Protein 8FJR (pdb70)

Secondary structure (DSSP, 8-state):
--TT----S-SSS-SSSSSPPPSEEEEEEEEE-TT--HHHHHHHHHHHHHHHHHHTTT-PPTT-S-GGGSS--TT-EEEEEE-HHHHHHHT-GGGS-TT-SPPPP-TT----GGGS--SEEEEEEES-HHHHHHHHHHHHHHHTTTEEEEEEEEEE-PPTTTS-TT--EE-TTS-EE-SS---TTSHHHHHHHS--SSSGGGTT-EEEEEEEEEE-HHHHHTS-HHHHHHHHTB-TTT--BTT-SSTTSPP-TT-B-TTS-BSS-TT-HHHHH--S-GGG--EE--EEEEEEE-TT--EEEEEEEEEEES-HHHHTHHHHHHHHHTT-GGGGTEEEEEEEEEEE-----TT--TTHHHH-/-TTT----S-SSS-SSSSSPP-SEEEEEEEEE-TT--HHHHHHHHHHHHHHHHHHTTT-PPTT-S-GGGSS--TT-EEEEEE-HHHHHHTT-GGGS-TT-SPPPP-TT----GGGS--SEEEEEEES-HHHHHHHHHHHHHHHTTTEEEEEEEEEE-PPTTSS-TT--EE-TTS-EE-SS-PPTTSHHHHHHHS--SSSGGGTT-EEEEEEEEEE-HHHHHTS-HHHHHHHHTB-TTT--BTTSSSTTSPP-TT-B-TTSSBSS-TT-HHHHH--S-GGG--EE--EEEEEEE-TT--EEEEEEEEEEES-HHHHTHHHHHHHHHTT-GGGGSEEEEEEEEEEE-----TT--TTHHHH-

Sequence (720 aa):
TTGTATEPFHGPHQAGIATPPQAHAVFLGLDLRKGTGRKELGRLMRLLTDDARRLTQGRPALADPEPDLAPLPSRLTFTFGFGPGLFKAAGLEKQRPEGLRPLPPFKVDRLEDRWSGGDLLVQICCDDPITLAHALRMTVKDARAFTRVRWVQRGFRRSPGVQSSGATQRNLMGQLDGTVNPVPGTADFDQAVWVQDGPEWLRGGTTLVLRRIRMELEKWDEADPAGKEFAVGRRLTSGAPLTGRHEHDHPDFDAVDSAGFPVIAENAHIRLAHVDSPRLRMLRRPYNYDEGLTADGRSDAGLLFAAYQADIDRQFIPVQRRLDEGGDLLNLWTTPIGSAVFAIPPGCDENGWIGQGLLGTTGTATEPFHGPHQAGIATPPQAHAVFLGLDLRKGTGRKELGRLMRLLTDDARRLTQGRPALADPEPDLAPLPSRLTFTFGFGPGLFKAAGLEKQRPEGLRPLPPFKVDRLEDRWSGGDLLVQICCDDPITLAHALRMTVKDARAFTRVRWVQRGFRRSPGVQSSGATQRNLMGQLDGTVNPVPGTADFDQAVWVQDGPEWLRGGTTLVLRRIRMELEKWDEADPAGKEFAVGRRLTSGAPLTGRHEHDHPDFDAVDSAGFPVIAENAHIRLAHVDSPRLRMLRRPYNYDEGLTADGRSDAGLLFAAYQADIDRQFIPVQRRLDEGGDLLNLWTTPIGSAVFAIPPGCDENGWIGQGLLG

Nearest PDB structures (foldseek):
  8fjr-assembly1_B  TM=1.003E+00  e=1.312E-83  Thermomonospora curvata
  8fjq-assembly1_A  TM=1.001E+00  e=1.982E-80  Thermomonospora curvata
  7rmu-assembly1_A  TM=9.975E-01  e=7.468E-81  Thermomonospora curvata
  6qzo-assembly3_F  TM=9.724E-01  e=2.226E-53  Cellulomonas bogoriensis 69B4 = DSM 16987
  5mjh-assembly1_A  TM=9.599E-01  e=6.588E-46  Streptomyces lividans 1326

Organism: Thermomonospora curvata (strain ATCC 19995 / DSM 43183 / JCM 3096 / KCTC 9072 / NBRC 15933 / NCIMB 10081 / Henssen B9) (NCBI:txid471852)

Structure (mmCIF, N/CA/C/O backbone):
data_8FJR
#
_entry.id   8FJR
#
_cell.length_a   77.345
_cell.length_b   92.020
_cell.length_c   97.466
_cell.angle_alpha   90.00
_cell.angle_beta   90.00
_cell.angle_gamma   90.00
#
_symmetry.space_group_name_H-M   'P 21 21 21'
#
loop_
_entity.id
_entity.type
_entity.pdbx_description
1 polymer 'Dyp-type peroxidase'
2 non-polymer 'PROTOPORPHYRIN IX CONTAINING FE'
3 water water
#
loop_
_atom_site.group_PDB
_atom_site.id
_atom_site.type_symbol
_atom_site.label_atom_id
_atom_site.label_alt_id
_atom_site.label_comp_id
_atom_site.label_asym_id
_atom_site.label_entity_id
_atom_site.label_seq_id
_atom_site.pdbx_PDB_ins_code
_atom_site.Cartn_x
_atom_site.Cartn_y
_atom_site.Cartn_z
_atom_site.occupancy
_atom_site.B_iso_or_equiv
_atom_site.auth_seq_id
_atom_site.auth_comp_id
_atom_site.auth_asym_id
_atom_site.auth_atom_id
_atom_site.pdbx_PDB_model_num
ATOM 1 N N . THR A 1 38 ? -49.571 -23.708 -3.419 1.00 42.77 44 THR A N 1
ATOM 2 C CA . THR A 1 38 ? -49.517 -23.068 -2.110 1.00 41.51 44 THR A CA 1
ATOM 3 C C . THR A 1 38 ? -48.129 -23.164 -1.461 1.00 39.25 44 THR A C 1
ATOM 4 O O . THR A 1 38 ? -47.329 -24.027 -1.814 1.00 39.70 44 THR A O 1
ATOM 8 N N . THR A 1 39 ? -47.852 -22.279 -0.492 1.00 35.90 45 THR A N 1
ATOM 9 C CA . THR A 1 39 ? -46.519 -22.152 0.079 1.00 33.62 45 THR A CA 1
ATOM 10 C C . THR A 1 39 ? -46.422 -22.495 1.556 1.00 31.70 45 THR A C 1
ATOM 11 O O . THR A 1 39 ? -45.305 -22.543 2.083 1.00 33.44 45 THR A O 1
ATOM 15 N N . GLY A 1 40 ? -47.540 -22.715 2.242 1.00 26.61 46 GLY A N 1
ATOM 16 C CA . GLY A 1 40 ? -47.476 -22.946 3.675 1.00 24.70 46 GLY A CA 1
ATOM 17 C C . GLY A 1 40 ? -46.625 -24.144 4.049 1.00 22.68 46 GLY A C 1
ATOM 18 O O . GLY A 1 40 ? -46.104 -24.214 5.164 1.00 21.39 46 GLY A O 1
ATOM 19 N N . THR A 1 41 ? -46.464 -25.101 3.133 1.00 23.95 47 THR A N 1
ATOM 20 C CA . THR A 1 41 ? -45.706 -26.302 3.461 1.00 24.58 47 THR A CA 1
ATOM 21 C C . THR A 1 41 ? -44.200 -26.096 3.403 1.00 24.08 47 THR A C 1
ATOM 22 O O . THR A 1 41 ? -43.461 -26.964 3.882 1.00 25.66 47 THR A O 1
ATOM 26 N N . ALA A 1 42 ? -43.731 -24.984 2.835 1.00 22.82 48 ALA A N 1
ATOM 27 C CA . ALA A 1 42 ? -42.300 -24.748 2.708 1.00 21.69 48 ALA A CA 1
ATOM 28 C C . ALA A 1 42 ? -41.661 -24.633 4.084 1.00 21.27 48 ALA A C 1
ATOM 29 O O . ALA A 1 42 ? -42.245 -24.067 5.017 1.00 21.42 48 ALA A O 1
ATOM 31 N N . THR A 1 43 ? -40.453 -25.179 4.210 1.00 22.26 49 THR A N 1
ATOM 32 C CA . THR A 1 43 ? -39.675 -25.064 5.437 1.00 21.17 49 THR A CA 1
ATOM 33 C C . THR A 1 43 ? -38.245 -24.630 5.131 1.00 20.86 49 THR A C 1
ATOM 34 O O . THR A 1 43 ? -37.753 -24.746 4.005 1.00 22.27 49 THR A O 1
ATOM 38 N N . GLU A 1 44 ? -37.569 -24.141 6.175 1.00 20.67 50 GLU A N 1
ATOM 39 C CA . GLU A 1 44 ? -36.151 -23.881 6.213 1.00 21.79 50 GLU A CA 1
ATOM 40 C C . GLU A 1 44 ? -35.503 -24.849 7.196 1.00 22.88 50 GLU A C 1
ATOM 41 O O . GLU A 1 44 ? -36.086 -25.144 8.244 1.00 23.61 50 GLU A O 1
ATOM 47 N N . PRO A 1 45 ? -34.335 -25.393 6.872 1.00 23.83 51 PRO A N 1
ATOM 48 C CA . PRO A 1 45 ? -33.695 -26.361 7.777 1.00 24.37 51 PRO A CA 1
ATOM 49 C C . PRO A 1 45 ? -33.370 -25.706 9.111 1.00 24.42 51 PRO A C 1
ATOM 50 O O . PRO A 1 45 ? -32.877 -24.575 9.159 1.00 26.25 51 PRO A O 1
ATOM 54 N N . PHE A 1 46 ? -33.679 -26.414 10.198 1.00 25.19 52 PHE A N 1
ATOM 55 C CA . PHE A 1 46 ? -33.303 -25.928 11.522 1.00 24.57 52 PHE A CA 1
ATOM 56 C C . PHE A 1 46 ? -31.857 -26.279 11.857 1.00 25.66 52 PHE A C 1
ATOM 57 O O . PHE A 1 46 ? -31.117 -25.443 12.394 1.00 25.24 52 PHE A O 1
ATOM 65 N N . HIS A 1 47 ? -31.445 -27.503 11.553 1.00 27.37 53 HIS A N 1
ATOM 66 C CA . HIS A 1 47 ? -30.096 -27.957 11.850 1.00 29.23 53 HIS A CA 1
ATOM 67 C C . HIS A 1 47 ? -29.122 -27.497 10.776 1.00 30.01 53 HIS A C 1
ATOM 68 O O . HIS A 1 47 ? -29.463 -27.392 9.593 1.00 32.83 53 HIS A O 1
ATOM 75 N N . GLY A 1 48 ? -27.887 -27.253 11.198 1.00 31.23 54 GLY A N 1
ATOM 76 C CA . GLY A 1 48 ? -26.816 -26.957 10.280 1.00 31.18 54 GLY A CA 1
ATOM 77 C C . GLY A 1 48 ? -25.636 -26.367 11.015 1.00 31.02 54 GLY A C 1
ATOM 78 O O . GLY A 1 48 ? -25.659 -26.214 12.239 1.00 31.16 54 GLY A O 1
ATOM 79 N N . PRO A 1 49 ? -24.573 -26.027 10.287 1.00 31.44 55 PRO A N 1
ATOM 80 C CA . PRO A 1 49 ? -23.447 -25.348 10.943 1.00 30.77 55 PRO A CA 1
ATOM 81 C C . PRO A 1 49 ? -23.827 -23.986 11.480 1.00 29.67 55 PRO A C 1
ATOM 82 O O . PRO A 1 49 ? -23.232 -23.524 12.461 1.00 31.52 55 PRO A O 1
ATOM 86 N N . HIS A 1 50 ? -24.814 -23.340 10.873 1.00 27.87 56 HIS A N 1
ATOM 87 C CA . HIS A 1 50 ? -25.265 -22.020 11.274 1.00 27.25 56 HIS A CA 1
ATOM 88 C C . HIS A 1 50 ? -26.732 -22.081 11.659 1.00 25.49 56 HIS A C 1
ATOM 89 O O . HIS A 1 50 ? -27.486 -22.933 11.173 1.00 26.60 56 HIS A O 1
ATOM 96 N N . GLN A 1 51 ? -27.138 -21.159 12.525 1.00 24.09 57 GLN A N 1
ATOM 97 C CA . GLN A 1 51 ? -28.557 -21.013 12.776 1.00 23.13 57 GLN A CA 1
ATOM 98 C C . GLN A 1 51 ? -29.225 -20.422 11.543 1.00 22.80 57 GLN A C 1
ATOM 99 O O . GLN A 1 51 ? -28.629 -19.632 10.804 1.00 23.77 57 GLN A O 1
ATOM 105 N N . ALA A 1 52 ? -30.465 -20.831 11.311 1.00 21.22 58 ALA A N 1
ATOM 106 C CA . ALA A 1 52 ? -31.264 -20.202 10.277 1.00 21.34 58 ALA A CA 1
ATOM 107 C C . ALA A 1 52 ? -31.654 -18.786 10.702 1.00 21.20 58 ALA A C 1
ATOM 108 O O . ALA A 1 52 ? -31.436 -18.366 11.839 1.00 22.58 58 ALA A O 1
ATOM 110 N N . GLY A 1 53 ? -32.237 -18.046 9.765 1.00 20.97 59 GLY A N 1
ATOM 111 C CA . GLY A 1 53 ? -32.726 -16.702 10.043 1.00 20.61 59 GLY A CA 1
ATOM 112 C C . GLY A 1 53 ? -31.720 -15.595 9.829 1.00 20.81 59 GLY A C 1
ATOM 113 O O . GLY A 1 53 ? -32.008 -14.436 10.172 1.00 21.68 59 GLY A O 1
ATOM 114 N N . ILE A 1 54 ? -30.550 -15.906 9.267 1.00 21.79 60 ILE A N 1
ATOM 115 C CA . ILE A 1 54 ? -29.493 -14.924 9.054 1.00 21.83 60 ILE A CA 1
ATOM 116 C C . ILE A 1 54 ? -29.211 -14.868 7.561 1.00 22.35 60 ILE A C 1
ATOM 117 O O . ILE A 1 54 ? -29.548 -13.882 6.891 1.00 23.99 60 ILE A O 1
ATOM 122 N N . ALA A 1 55 ? -28.614 -15.937 7.027 1.00 22.16 61 ALA A N 1
ATOM 123 C CA . ALA A 1 55 ? -28.480 -16.075 5.580 1.00 23.45 61 ALA A CA 1
ATOM 124 C C . ALA A 1 55 ? -29.810 -16.385 4.895 1.00 23.27 61 ALA A C 1
ATOM 125 O O . ALA A 1 55 ? -29.925 -16.185 3.680 1.00 25.43 61 ALA A O 1
ATOM 127 N N . THR A 1 56 ? -30.800 -16.880 5.634 1.00 21.69 62 THR A N 1
ATOM 128 C CA . THR A 1 56 ? -32.111 -17.147 5.063 1.00 21.32 62 THR A CA 1
ATOM 129 C C . THR A 1 56 ? -32.664 -15.869 4.440 1.00 22.72 62 THR A C 1
ATOM 130 O O . THR A 1 56 ? -32.697 -14.825 5.111 1.00 22.37 62 THR A O 1
ATOM 134 N N . PRO A 1 57 ? -33.101 -15.893 3.181 1.00 25.66 63 PRO A N 1
ATOM 135 C CA . PRO A 1 57 ? -33.763 -14.709 2.607 1.00 26.35 63 PRO A CA 1
ATOM 136 C C . PRO A 1 57 ? -34.888 -14.257 3.519 1.00 25.60 63 PRO A C 1
ATOM 137 O O . PRO A 1 57 ? -35.686 -15.087 3.978 1.00 25.04 63 PRO A O 1
ATOM 141 N N . PRO A 1 58 ? -34.957 -12.971 3.853 1.00 24.68 64 PRO A N 1
ATOM 142 C CA . PRO A 1 58 ? -35.870 -12.554 4.922 1.00 23.65 64 PRO A CA 1
ATOM 143 C C . PRO A 1 58 ? -37.320 -12.859 4.585 1.00 21.21 64 PRO A C 1
ATOM 144 O O . PRO A 1 58 ? -37.813 -12.534 3.505 1.00 22.39 64 PRO A O 1
ATOM 148 N N . GLN A 1 59 ? -38.006 -13.469 5.541 1.00 19.52 65 GLN A N 1
ATOM 149 C CA . GLN A 1 59 ? -39.419 -13.782 5.411 1.00 19.28 65 GLN A CA 1
ATOM 150 C C . GLN A 1 59 ? -40.279 -12.525 5.627 1.00 18.79 65 GLN A C 1
ATOM 151 O O . GLN A 1 59 ? -39.797 -11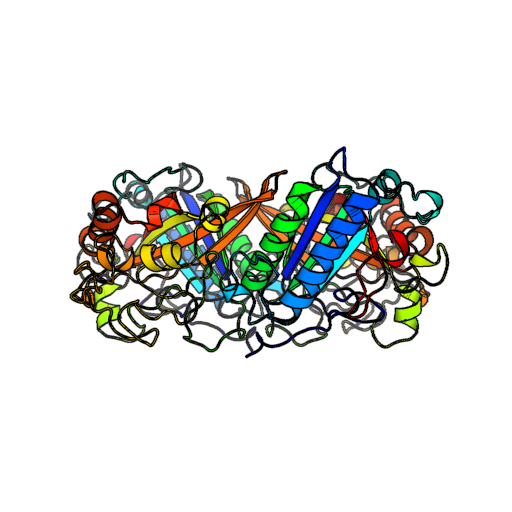.453 6.016 1.00 20.58 65 GLN A O 1
ATOM 157 N N . ALA A 1 60 ? -41.584 -12.681 5.395 1.00 16.73 66 ALA A N 1
ATOM 158 C CA . ALA A 1 60 ? -42.506 -11.546 5.433 1.00 17.07 66 ALA A CA 1
ATOM 159 C C . ALA A 1 60 ? -42.729 -10.973 6.834 1.00 16.45 66 ALA A C 1
ATOM 160 O O . ALA A 1 60 ? -43.101 -9.798 6.956 1.00 18.15 66 ALA A O 1
ATOM 162 N N . HIS A 1 61 ? -42.514 -11.751 7.895 1.00 17.05 67 HIS A N 1
ATOM 163 C CA . HIS A 1 61 ? -42.825 -11.309 9.249 1.00 17.15 67 HIS A CA 1
ATOM 164 C C . HIS A 1 61 ? -41.720 -11.692 10.214 1.00 17.41 67 HIS A C 1
ATOM 165 O O . HIS A 1 61 ? -41.061 -12.720 10.050 1.00 18.02 67 HIS A O 1
ATOM 172 N N . ALA A 1 62 ? -41.534 -10.861 11.239 1.00 17.49 68 ALA A N 1
ATOM 173 C CA . ALA A 1 62 ? -40.542 -11.127 12.264 1.00 18.00 68 ALA A CA 1
ATOM 174 C C . ALA A 1 62 ? -41.064 -10.673 13.618 1.00 17.38 68 ALA A C 1
ATOM 175 O O . ALA A 1 62 ? -41.818 -9.703 13.723 1.00 18.94 68 ALA A O 1
ATOM 177 N N . VAL A 1 63 ? -40.660 -11.390 14.659 1.00 18.14 69 VAL A N 1
ATOM 178 C CA . VAL A 1 63 ? -40.750 -10.915 16.033 1.00 19.69 69 VAL A CA 1
ATOM 179 C C . VAL A 1 63 ? -39.383 -11.084 16.669 1.00 19.16 69 VAL A C 1
ATOM 180 O O . VAL A 1 63 ? -38.799 -12.174 16.626 1.00 20.17 69 VAL A O 1
ATOM 184 N N . PHE A 1 64 ? -38.870 -10.002 17.241 1.00 18.06 70 PHE A N 1
ATOM 185 C CA . PHE A 1 64 ? -37.651 -10.029 18.041 1.00 17.42 70 PHE A CA 1
ATOM 186 C C . PHE A 1 64 ? -38.097 -9.989 19.496 1.00 18.38 70 PHE A C 1
ATOM 187 O O . PHE A 1 64 ? -38.634 -8.978 19.963 1.00 19.34 70 PHE A O 1
ATOM 195 N N . LEU A 1 65 ? -37.933 -11.107 20.192 1.00 18.74 71 LEU A N 1
ATOM 196 C CA . LEU A 1 65 ? -38.335 -11.237 21.587 1.00 18.65 71 LEU A CA 1
ATOM 197 C C . LEU A 1 65 ? -37.101 -11.052 22.456 1.00 19.41 71 LEU A C 1
ATOM 198 O O . LEU A 1 65 ? -36.154 -11.841 22.371 1.00 20.31 71 LEU A O 1
ATOM 203 N N . GLY A 1 66 ? -37.103 -9.993 23.268 1.00 20.91 72 GLY A N 1
ATOM 204 C CA . GLY A 1 66 ? -35.997 -9.677 24.153 1.00 19.89 72 GLY A CA 1
ATOM 205 C C . GLY A 1 66 ? -36.303 -10.046 25.587 1.00 21.16 72 GLY A C 1
ATOM 206 O O . GLY A 1 66 ? -37.271 -9.545 26.160 1.00 22.33 72 GLY A O 1
ATOM 207 N N . LEU A 1 67 ? -35.505 -10.933 26.172 1.00 21.82 73 LEU A N 1
ATOM 208 C CA . LEU A 1 67 ? -35.809 -11.511 27.473 1.00 21.42 73 LEU A CA 1
ATOM 209 C C . LEU A 1 67 ? -34.720 -11.170 28.478 1.00 22.28 73 LEU A C 1
ATOM 210 O O . LEU A 1 67 ? -33.532 -11.182 28.143 1.00 25.40 73 LEU A O 1
ATOM 215 N N . ASP A 1 68 ? -35.133 -10.872 29.712 1.00 22.97 74 ASP A N 1
ATOM 216 C CA . ASP A 1 68 ? -34.224 -10.704 30.842 1.00 25.67 74 ASP A CA 1
ATOM 217 C C . ASP A 1 68 ? -34.302 -11.924 31.754 1.00 26.47 74 ASP A C 1
ATOM 218 O O . ASP A 1 68 ? -35.385 -12.458 32.009 1.00 26.77 74 ASP A O 1
ATOM 223 N N . LEU A 1 69 ? -33.153 -12.367 32.247 1.00 27.00 75 LEU A N 1
ATOM 224 C CA . LEU A 1 69 ? -33.117 -13.551 33.094 1.00 26.53 75 LEU A CA 1
ATOM 225 C C . LEU A 1 69 ? -33.620 -13.207 34.487 1.00 27.26 75 LEU A C 1
ATOM 226 O O . LEU A 1 69 ? -33.304 -12.144 35.032 1.00 29.30 75 LEU A O 1
ATOM 231 N N . ARG A 1 70 ? -34.407 -14.115 35.065 1.00 27.64 76 ARG A N 1
ATOM 232 C CA . ARG A 1 70 ? -34.832 -13.960 36.448 1.00 29.06 76 ARG A CA 1
ATOM 233 C C . ARG A 1 70 ? -33.656 -14.200 37.391 1.00 32.06 76 ARG A C 1
ATOM 234 O O . ARG A 1 70 ? -32.632 -14.777 37.014 1.00 32.14 76 ARG A O 1
ATOM 242 N N . LYS A 1 71 ? -33.826 -13.754 38.641 1.00 34.83 77 LYS A N 1
ATOM 243 C CA . LYS A 1 71 ? -32.726 -13.747 39.607 1.00 40.27 77 LYS A CA 1
ATOM 244 C C . LYS A 1 71 ? -32.077 -15.118 39.771 1.00 42.61 77 LYS A C 1
ATOM 245 O O . LYS A 1 71 ? -30.849 -15.221 39.857 1.00 46.38 77 LYS A O 1
ATOM 251 N N . GLY A 1 72 ? -32.868 -16.178 39.811 1.00 39.72 78 GLY A N 1
ATOM 252 C CA . GLY A 1 72 ? -32.293 -17.487 40.048 1.00 39.45 78 GLY A CA 1
ATOM 253 C C . GLY A 1 72 ? -31.796 -18.233 38.826 1.00 38.17 78 GLY A C 1
ATOM 254 O O . GLY A 1 72 ? -31.462 -19.417 38.937 1.00 38.70 78 GLY A O 1
ATOM 255 N N . THR A 1 73 ? -31.722 -17.587 37.665 1.00 36.00 79 THR A N 1
ATOM 256 C CA . THR A 1 73 ? -31.395 -18.274 36.418 1.00 32.81 79 THR A CA 1
ATOM 257 C C . THR A 1 73 ? -29.896 -18.186 36.161 1.00 32.16 79 THR A C 1
ATOM 258 O O . THR A 1 73 ? -29.393 -17.168 35.675 1.00 34.57 79 THR A O 1
ATOM 262 N N . GLY A 1 74 ? -29.180 -19.267 36.476 1.00 30.78 80 GLY A N 1
ATOM 263 C CA . GLY A 1 74 ? -27.770 -19.383 36.218 1.00 29.48 80 GLY A CA 1
ATOM 264 C C . GLY A 1 74 ? -27.471 -20.347 35.090 1.00 27.97 80 GLY A C 1
ATOM 265 O O . GLY A 1 74 ? -28.329 -20.660 34.255 1.00 28.38 80 GLY A O 1
ATOM 266 N N . ARG A 1 75 ? -26.234 -20.851 35.081 1.00 27.46 81 ARG A N 1
ATOM 267 C CA . ARG A 1 75 ? -25.792 -21.715 33.991 1.00 27.82 81 ARG A CA 1
ATOM 268 C C . ARG A 1 75 ? -26.665 -22.960 33.853 1.00 28.47 81 ARG A C 1
ATOM 269 O O . ARG A 1 75 ? -27.050 -23.327 32.734 1.00 28.59 81 ARG A O 1
ATOM 277 N N . LYS A 1 76 ? -26.989 -23.622 34.970 1.00 29.14 82 LYS A N 1
ATOM 278 C CA . LYS A 1 76 ? -27.793 -24.840 34.882 1.00 29.76 82 LYS A CA 1
ATOM 279 C C . LYS A 1 76 ? -29.193 -24.545 34.354 1.00 28.82 82 LYS A C 1
ATOM 280 O O . LYS A 1 76 ? -29.728 -25.296 33.530 1.00 29.17 82 LYS A O 1
ATOM 286 N N . GLU A 1 77 ? -29.799 -23.448 34.805 1.00 28.31 83 GLU A N 1
ATOM 287 C CA . GLU A 1 77 ? -31.128 -23.089 34.332 1.00 29.69 83 GLU A CA 1
ATOM 288 C C . GLU A 1 77 ? -31.104 -22.701 32.860 1.00 28.40 83 GLU A C 1
ATOM 289 O O . GLU A 1 77 ? -32.042 -23.015 32.115 1.00 28.31 83 GLU A O 1
ATOM 295 N N . LEU A 1 78 ? -30.036 -22.025 32.420 1.00 28.10 84 LEU A N 1
ATOM 296 C CA . LEU A 1 78 ? -29.937 -21.634 31.014 1.00 26.61 84 LEU A CA 1
ATOM 297 C C . LEU A 1 78 ? -29.828 -22.852 30.103 1.00 27.81 84 LEU A C 1
ATOM 298 O O . LEU A 1 78 ? -30.378 -22.857 28.997 1.00 27.70 84 LEU A O 1
ATOM 303 N N . GLY A 1 79 ? -29.127 -23.892 30.551 1.00 27.61 85 GLY A N 1
ATOM 304 C CA . GLY A 1 79 ? -29.083 -25.127 29.784 1.00 27.65 85 GLY A CA 1
ATOM 305 C C . GLY A 1 79 ? -30.450 -25.768 29.656 1.00 27.12 85 GLY A C 1
ATOM 306 O O . GLY A 1 79 ? -30.845 -26.194 28.570 1.00 28.47 85 GLY A O 1
ATOM 307 N N . ARG A 1 80 ? -31.200 -25.827 30.759 1.00 27.38 86 ARG A N 1
ATOM 308 C CA . ARG A 1 80 ? -32.556 -26.361 30.691 1.00 28.51 86 ARG A CA 1
ATOM 309 C C . ARG A 1 80 ? -33.402 -25.565 29.709 1.00 26.13 86 ARG A C 1
ATOM 310 O O . ARG A 1 80 ? -34.107 -26.139 28.871 1.00 27.31 86 ARG A O 1
ATOM 318 N N . LEU A 1 81 ? -33.309 -24.234 29.778 1.00 24.53 87 LEU A N 1
ATOM 319 C CA . LEU A 1 81 ? -34.085 -23.370 28.893 1.00 23.81 87 LEU A CA 1
ATOM 320 C C . LEU A 1 81 ? -33.699 -23.586 27.432 1.00 23.96 87 LEU A C 1
ATOM 321 O O . LEU A 1 81 ? -34.569 -23.728 26.561 1.00 24.13 87 LEU A O 1
ATOM 326 N N . MET A 1 82 ? -32.395 -23.605 27.136 1.00 23.84 88 MET A N 1
ATOM 327 C CA . MET A 1 82 ? -31.987 -23.740 25.739 1.00 23.67 88 MET A CA 1
ATOM 328 C C . MET A 1 82 ? -32.332 -25.111 25.172 1.00 23.79 88 MET A C 1
ATOM 329 O O . MET A 1 82 ? -32.629 -25.227 23.978 1.00 24.58 88 MET A O 1
ATOM 334 N N . ARG A 1 83 ? -32.321 -26.154 26.005 1.00 25.44 89 ARG A N 1
ATOM 335 C CA . ARG A 1 83 ? -32.779 -27.450 25.519 1.00 25.47 89 ARG A CA 1
ATOM 336 C C . ARG A 1 83 ? -34.266 -27.425 25.184 1.00 24.75 89 ARG A C 1
ATOM 337 O O . ARG A 1 83 ? -34.680 -27.966 24.151 1.00 27.18 89 ARG A O 1
ATOM 345 N N . LEU A 1 84 ? -35.080 -26.781 26.026 1.00 24.86 90 LEU A N 1
ATOM 346 C CA . LEU A 1 84 ? -36.506 -26.643 25.727 1.00 24.56 90 LEU A CA 1
ATOM 347 C C . LEU A 1 84 ? -36.725 -25.882 24.429 1.00 22.41 90 LEU A C 1
ATOM 348 O O . LEU A 1 84 ? -37.492 -26.319 23.558 1.00 24.16 90 LEU A O 1
ATOM 353 N N . LEU A 1 85 ? -36.071 -24.723 24.294 1.00 21.62 91 LEU A N 1
ATOM 354 C CA . LEU A 1 85 ? -36.309 -23.871 23.130 1.00 21.24 91 LEU A CA 1
ATOM 355 C C . LEU A 1 85 ? -35.779 -24.515 21.857 1.00 21.93 91 LEU A C 1
ATOM 356 O O . LEU A 1 85 ? -36.411 -24.410 20.798 1.00 22.58 91 LEU A O 1
ATOM 361 N N . THR A 1 86 ? -34.626 -25.191 21.943 1.00 23.59 92 THR A N 1
ATOM 362 C CA . THR A 1 86 ? -34.098 -25.908 20.787 1.00 24.39 92 THR A CA 1
ATOM 363 C C . THR A 1 86 ? -35.107 -26.926 20.279 1.00 23.37 92 THR A C 1
ATOM 364 O O . THR A 1 86 ? -35.396 -26.983 19.077 1.00 23.73 92 THR A O 1
ATOM 368 N N . ASP A 1 87 ? -35.664 -27.739 21.184 1.00 22.29 93 ASP A N 1
ATOM 369 C CA . ASP A 1 87 ? -36.605 -28.755 20.737 1.00 24.92 93 ASP A CA 1
ATOM 370 C C . ASP A 1 87 ? -37.891 -28.140 20.188 1.00 23.63 93 ASP A C 1
ATOM 371 O O . ASP A 1 87 ? -38.448 -28.639 19.201 1.00 25.18 93 ASP A O 1
ATOM 376 N N . ASP A 1 88 ? -38.383 -27.067 20.813 1.00 23.71 94 ASP A N 1
ATOM 377 C CA . ASP A 1 88 ? -39.539 -26.352 20.269 1.00 23.98 94 ASP A CA 1
ATOM 378 C C . ASP A 1 88 ? -39.284 -25.934 18.823 1.00 22.23 94 ASP A C 1
ATOM 379 O O . ASP A 1 88 ? -40.112 -26.167 17.929 1.00 23.13 94 ASP A O 1
ATOM 384 N N . ALA A 1 89 ? -38.126 -25.320 18.577 1.00 20.95 95 ALA A N 1
ATOM 385 C CA . ALA A 1 89 ? -37.792 -24.861 17.232 1.00 21.67 95 ALA A CA 1
ATOM 386 C C . ALA A 1 89 ? -37.623 -26.034 16.272 1.00 21.88 95 ALA A C 1
ATOM 387 O O . ALA A 1 89 ? -38.116 -25.994 15.138 1.00 21.67 95 ALA A O 1
ATOM 389 N N . ARG A 1 90 ? -36.924 -27.082 16.712 1.00 21.36 96 ARG A N 1
ATOM 390 C CA . ARG A 1 90 ? -36.696 -28.254 15.879 1.00 23.68 96 ARG A CA 1
ATOM 391 C C . ARG A 1 90 ? -38.008 -28.821 15.356 1.00 22.71 96 ARG A C 1
ATOM 392 O O . ARG A 1 90 ? -38.111 -29.207 14.184 1.00 25.18 96 ARG A O 1
ATOM 400 N N . ARG A 1 91 ? -39.031 -28.861 16.211 1.00 21.88 97 ARG A N 1
ATOM 401 C CA . ARG A 1 91 ? -40.335 -29.383 15.819 1.00 20.20 97 ARG A CA 1
ATOM 402 C C . ARG A 1 91 ? -41.142 -28.359 15.017 1.00 18.85 97 ARG A C 1
ATOM 403 O O . ARG A 1 91 ? -41.617 -28.660 13.915 1.00 19.36 97 ARG A O 1
ATOM 411 N N . LEU A 1 92 ? -41.297 -27.138 15.546 1.00 19.32 98 LEU A N 1
ATOM 412 C CA . LEU A 1 92 ? -42.211 -26.183 14.922 1.00 18.39 98 LEU A CA 1
ATOM 413 C C . LEU A 1 92 ? -41.741 -25.760 13.535 1.00 17.98 98 LEU A C 1
ATOM 414 O O . LEU A 1 92 ? -42.570 -25.564 12.635 1.00 17.57 98 LEU A O 1
ATOM 419 N N . THR A 1 93 ? -40.424 -25.627 13.333 1.00 17.48 99 THR A N 1
ATOM 420 C CA . THR A 1 93 ? -39.927 -25.217 12.018 1.00 17.48 99 THR A CA 1
ATOM 421 C C . THR A 1 93 ? -40.223 -26.257 10.948 1.00 18.37 99 THR A C 1
ATOM 422 O O . THR A 1 93 ? -40.263 -25.913 9.759 1.00 19.82 99 THR A O 1
ATOM 426 N N . GLN A 1 94 ? -40.460 -27.506 11.341 1.00 18.62 100 GLN A N 1
ATOM 427 C CA . GLN A 1 94 ? -40.779 -28.553 10.389 1.00 20.45 100 GLN A CA 1
ATOM 428 C C . GLN A 1 94 ? -42.264 -28.912 10.395 1.00 20.56 100 GLN A C 1
ATOM 429 O O . GLN A 1 94 ? -42.652 -29.947 9.837 1.00 23.85 100 GLN A O 1
ATOM 435 N N . GLY A 1 95 ? -43.101 -28.072 11.000 1.00 20.22 101 GLY A N 1
ATOM 436 C CA . GLY A 1 95 ? -44.534 -28.289 10.981 1.00 21.32 101 GLY A CA 1
ATOM 437 C C . GLY A 1 95 ? -45.040 -29.305 11.973 1.00 22.42 101 GLY A C 1
ATOM 438 O O . GLY A 1 95 ? -46.166 -29.788 11.823 1.00 24.63 101 GLY A O 1
ATOM 439 N N . ARG A 1 96 ? -44.235 -29.663 12.981 1.00 21.18 102 ARG A N 1
ATOM 440 C CA . ARG A 1 96 ? -44.674 -30.601 14.008 1.00 21.73 102 ARG A CA 1
ATOM 441 C C . ARG A 1 96 ? -44.944 -29.853 15.309 1.00 21.71 102 ARG A C 1
ATOM 442 O O . ARG A 1 96 ? -44.262 -28.866 15.609 1.00 22.54 102 ARG A O 1
ATOM 450 N N . PRO A 1 97 ? -45.933 -30.286 16.091 1.00 23.77 103 PRO A N 1
ATOM 451 C CA . PRO A 1 97 ? -46.204 -29.618 17.372 1.00 24.27 103 PRO A CA 1
ATOM 452 C C . PRO A 1 97 ? -45.016 -29.708 18.317 1.00 24.50 103 PRO A C 1
ATOM 453 O O . PRO A 1 97 ? -44.309 -30.719 18.370 1.00 25.31 103 PRO A O 1
ATOM 457 N N . ALA A 1 98 ? -44.811 -28.641 19.080 1.00 24.76 104 ALA A N 1
ATOM 458 C CA . ALA A 1 98 ? -43.838 -28.704 20.156 1.00 25.44 104 ALA A CA 1
ATOM 459 C C . ALA A 1 98 ? -44.325 -29.665 21.239 1.00 26.33 104 ALA A C 1
ATOM 460 O O . ALA A 1 98 ? -45.508 -30.013 21.315 1.00 26.76 104 ALA A O 1
ATOM 462 N N . LEU A 1 99 ? -43.394 -30.117 22.076 1.00 26.13 105 LEU A N 1
ATOM 463 C CA . LEU A 1 99 ? -43.804 -30.850 23.266 1.00 29.26 105 LEU A CA 1
ATOM 464 C C . LEU A 1 99 ? -44.614 -29.909 24.142 1.00 29.55 105 LEU A C 1
ATOM 465 O O . LEU A 1 99 ? -44.237 -28.749 24.334 1.00 31.50 105 LEU A O 1
ATOM 470 N N . ALA A 1 100 ? -45.744 -30.406 24.651 1.00 32.18 106 ALA A N 1
ATOM 471 C CA . ALA A 1 100 ? -46.674 -29.604 25.443 1.00 33.85 106 ALA A CA 1
ATOM 472 C C . ALA A 1 100 ? -47.266 -28.452 24.638 1.00 32.76 106 ALA A C 1
ATOM 473 O O . ALA A 1 100 ? -47.629 -27.416 25.200 1.00 36.10 106 ALA A O 1
ATOM 475 N N . ASP A 1 101 ? -47.364 -28.610 23.319 1.00 29.67 107 ASP A N 1
ATOM 476 C CA . ASP A 1 101 ? -47.861 -27.527 22.474 1.00 28.93 107 ASP A CA 1
ATOM 477 C C . ASP A 1 101 ? -49.278 -27.156 22.890 1.00 31.84 107 ASP A C 1
ATOM 478 O O . ASP A 1 101 ? -50.154 -28.033 22.926 1.00 32.63 107 ASP A O 1
ATOM 483 N N . PRO A 1 102 ? -49.550 -25.888 23.210 1.00 33.27 108 PRO A N 1
ATOM 484 C CA . PRO A 1 102 ? -50.917 -25.526 23.597 1.00 34.26 108 PRO A CA 1
ATOM 485 C C . PRO A 1 102 ? -51.900 -25.555 22.436 1.00 33.70 108 PRO A C 1
ATOM 486 O O . PRO A 1 102 ? -53.103 -25.739 22.662 1.00 36.68 108 PRO A O 1
ATOM 490 N N . GLU A 1 103 ? -51.432 -25.397 21.201 1.00 30.33 109 GLU A N 1
ATOM 491 C CA . GLU A 1 103 ? -52.309 -25.338 20.030 1.00 30.02 109 GLU A CA 1
ATOM 492 C C . GLU A 1 103 ? -51.679 -26.117 18.891 1.00 26.29 109 GLU A C 1
ATOM 493 O O . GLU A 1 103 ? -51.207 -25.544 17.901 1.00 24.33 109 GLU A O 1
ATOM 499 N N . PRO A 1 104 ? -51.682 -27.445 18.991 1.00 26.89 110 PRO A N 1
ATOM 500 C CA . PRO A 1 104 ? -50.948 -28.255 18.006 1.00 26.16 110 PRO A CA 1
ATOM 501 C C . PRO A 1 104 ? -51.437 -28.081 16.578 1.00 24.53 110 PRO A C 1
ATOM 502 O O . PRO A 1 104 ? -50.654 -28.277 15.639 1.00 23.69 110 PRO A O 1
ATOM 506 N N . ASP A 1 105 ? -52.707 -27.720 16.380 1.00 22.85 111 ASP A N 1
ATOM 507 C CA . ASP A 1 105 ? -53.203 -27.547 15.024 1.00 23.23 111 ASP A CA 1
ATOM 508 C C . ASP A 1 105 ? -52.650 -26.306 14.343 1.00 21.20 111 ASP A C 1
ATOM 509 O O . ASP A 1 105 ? -52.860 -26.147 13.136 1.00 22.74 111 ASP A O 1
ATOM 514 N N . LEU A 1 106 ? -51.947 -25.436 15.067 1.00 20.94 112 LEU A N 1
ATOM 515 C CA . LEU A 1 106 ? -51.270 -24.306 14.444 1.00 20.35 112 LEU A CA 1
ATOM 516 C C . LEU A 1 106 ? -49.829 -24.624 14.055 1.00 20.41 112 LEU A C 1
ATOM 517 O O . LEU A 1 106 ? -49.122 -23.738 13.550 1.00 21.67 112 LEU A O 1
ATOM 522 N N . ALA A 1 107 ? -49.361 -25.861 14.295 1.00 19.52 113 ALA A N 1
ATOM 523 C CA . ALA A 1 107 ? -47.986 -26.206 13.930 1.00 21.16 113 ALA A CA 1
ATOM 524 C C . ALA A 1 107 ? -47.822 -26.523 12.442 1.00 21.46 113 ALA A C 1
ATOM 525 O O . ALA A 1 107 ? -46.832 -26.086 11.838 1.00 21.91 113 ALA A O 1
ATOM 527 N N . PRO A 1 108 ? -48.717 -27.297 11.813 1.00 22.52 114 PRO A N 1
ATOM 528 C CA . PRO A 1 108 ? -48.561 -27.551 10.373 1.00 22.58 114 PRO A CA 1
ATOM 529 C C . PRO A 1 108 ? -48.645 -26.248 9.594 1.00 24.54 114 PRO A C 1
ATOM 530 O O . PRO A 1 108 ? -49.180 -25.249 10.074 1.00 24.39 114 PRO A O 1
ATOM 534 N N . LEU A 1 109 ? -48.117 -26.280 8.367 1.00 24.09 115 LEU A N 1
ATOM 535 C CA . LEU A 1 109 ? -47.959 -25.112 7.505 1.00 24.60 115 LEU A CA 1
ATOM 536 C C . LEU A 1 109 ? -46.951 -24.151 8.117 1.00 22.31 115 LEU A C 1
ATOM 537 O O . LEU A 1 109 ? -47.304 -23.022 8.479 1.00 22.75 115 LEU A O 1
ATOM 542 N N . PRO A 1 110 ? -45.683 -24.553 8.221 1.00 20.22 116 PRO A N 1
ATOM 543 C CA . PRO A 1 110 ? -44.691 -23.707 8.911 1.00 18.72 116 PRO A CA 1
ATOM 544 C C . PRO A 1 110 ? -44.280 -22.464 8.134 1.00 17.38 116 PRO A C 1
ATOM 545 O O . PRO A 1 110 ? -43.709 -21.548 8.739 1.00 18.10 116 PRO A O 1
ATOM 549 N N . SER A 1 111 ? -44.511 -22.407 6.821 1.00 18.03 117 SER A N 1
ATOM 550 C CA . SER A 1 111 ? -44.284 -21.168 6.060 1.00 18.52 117 SER A CA 1
ATOM 551 C C . SER A 1 111 ? -42.884 -20.594 6.276 1.00 16.64 117 SER A C 1
ATOM 552 O O . SER A 1 111 ? -42.711 -19.393 6.520 1.00 17.97 117 SER A O 1
ATOM 555 N N . ARG A 1 112 ? -41.871 -21.451 6.219 1.00 16.63 118 ARG A N 1
ATOM 556 C CA . ARG A 1 112 ? -40.469 -21.035 6.317 1.00 17.12 118 ARG A CA 1
ATOM 557 C C . ARG A 1 112 ? -40.124 -20.425 7.680 1.00 16.57 118 ARG A C 1
ATOM 558 O O . ARG A 1 112 ? -39.222 -19.588 7.786 1.00 19.40 118 ARG A O 1
ATOM 566 N N . LEU A 1 113 ? -40.823 -20.854 8.728 1.00 16.90 119 LEU A N 1
ATOM 567 C CA . LEU A 1 113 ? -40.493 -20.439 10.089 1.00 17.45 119 LEU A CA 1
ATOM 568 C C . LEU A 1 113 ? -39.019 -20.690 10.411 1.00 17.06 119 LEU A C 1
ATOM 569 O O . LEU A 1 113 ? -38.487 -21.779 10.145 1.00 17.83 119 LEU A O 1
ATOM 574 N N . THR A 1 114 ? -38.360 -19.677 11.004 1.00 16.90 120 THR A N 1
ATOM 575 C CA . THR A 1 114 ? -37.016 -19.835 11.546 1.00 17.58 120 THR A CA 1
ATOM 576 C C . THR A 1 114 ? -36.935 -19.238 12.941 1.00 17.77 120 THR A C 1
ATOM 577 O O . THR A 1 114 ? -37.642 -18.278 13.269 1.00 18.67 120 THR A O 1
ATOM 581 N N . PHE A 1 115 ? -36.052 -19.817 13.756 1.00 18.40 121 PHE A N 1
ATOM 582 C CA . PHE A 1 115 ? -35.675 -19.294 15.061 1.00 19.33 121 PHE A CA 1
ATOM 583 C C . PHE A 1 115 ? -34.188 -18.976 15.045 1.00 20.04 121 PHE A C 1
ATOM 584 O O . PHE A 1 115 ? -33.379 -19.769 14.548 1.00 21.26 121 PHE A O 1
ATOM 592 N N . THR A 1 116 ? -33.823 -17.828 15.609 1.00 18.97 122 THR A N 1
ATOM 593 C CA . THR A 1 116 ? -32.426 -17.450 15.764 1.00 19.86 122 THR A CA 1
ATOM 594 C C . THR A 1 116 ? -32.252 -16.991 17.204 1.00 18.43 122 THR A C 1
ATOM 595 O O . THR A 1 116 ? -32.907 -16.034 17.630 1.00 21.05 122 THR A O 1
ATOM 599 N N . PHE A 1 117 ? -31.409 -17.683 17.962 1.00 19.36 123 PHE A N 1
ATOM 600 C CA . PHE A 1 117 ? -31.207 -17.362 19.368 1.00 19.79 123 PHE A CA 1
ATOM 601 C C . PHE A 1 117 ? -29.937 -16.546 19.558 1.00 20.91 123 PHE A C 1
ATOM 602 O O . PHE A 1 117 ? -28.906 -16.825 18.937 1.00 21.52 123 PHE A O 1
ATOM 610 N N . GLY A 1 118 ? -30.019 -15.544 20.429 1.00 20.87 124 GLY A N 1
ATOM 611 C CA . GLY A 1 118 ? -28.893 -14.674 20.694 1.00 20.66 124 GLY A CA 1
ATOM 612 C C . GLY A 1 118 ? -28.689 -14.440 22.176 1.00 20.44 124 GLY A C 1
ATOM 613 O O . GLY A 1 118 ? -29.639 -14.382 22.953 1.00 22.62 124 GLY A O 1
ATOM 614 N N . PHE A 1 119 ? -27.425 -14.281 22.554 1.00 21.38 125 PHE A N 1
ATOM 615 C CA . PHE A 1 119 ? -27.037 -14.135 23.954 1.00 21.25 125 PHE A CA 1
ATOM 616 C C . PHE A 1 119 ? -26.511 -12.722 24.188 1.00 22.33 125 PHE A C 1
ATOM 617 O O . PHE A 1 119 ? -25.534 -12.308 23.556 1.00 23.02 125 PHE A O 1
ATOM 625 N N . GLY A 1 120 ? -27.142 -11.995 25.104 1.00 23.31 126 GLY A N 1
ATOM 626 C CA . GLY A 1 120 ? -26.702 -10.654 25.436 1.00 24.91 126 GLY A CA 1
ATOM 627 C C . GLY A 1 120 ? -25.614 -10.668 26.485 1.00 26.18 126 GLY A C 1
ATOM 628 O O . GLY A 1 120 ? -25.274 -11.698 27.065 1.00 25.96 126 GLY A O 1
ATOM 629 N N . PRO A 1 121 ? -25.028 -9.499 26.733 1.00 27.76 127 PRO A N 1
ATOM 630 C CA . PRO A 1 121 ? -23.954 -9.433 27.746 1.00 29.06 127 PRO A CA 1
ATOM 631 C C . PRO A 1 121 ? -24.347 -10.005 29.106 1.00 29.76 127 PRO A C 1
ATOM 632 O O . PRO A 1 121 ? -23.552 -10.722 29.732 1.00 29.79 127 PRO A O 1
ATOM 636 N N . GLY A 1 122 ? -25.565 -9.727 29.576 1.00 30.29 128 GLY A N 1
ATOM 637 C CA . GLY A 1 122 ? -25.975 -10.208 30.885 1.00 30.67 128 GLY A CA 1
ATOM 638 C C . GLY A 1 122 ? -26.119 -11.715 30.980 1.00 30.18 128 GLY A C 1
ATOM 639 O O . GLY A 1 122 ? -26.117 -12.259 32.090 1.00 31.05 128 GLY A O 1
ATOM 640 N N . LEU A 1 123 ? -26.260 -12.400 29.843 1.00 29.22 129 LEU A N 1
ATOM 641 C CA . LEU A 1 123 ? -26.312 -13.860 29.842 1.00 30.00 129 LEU A CA 1
ATOM 642 C C . LEU A 1 123 ? -24.998 -14.444 30.340 1.00 29.91 129 LEU A C 1
ATOM 643 O O . LEU A 1 123 ? -24.979 -15.395 31.136 1.00 28.92 129 LEU A O 1
ATOM 648 N N . PHE A 1 124 ? -23.883 -13.897 29.856 1.00 28.79 130 PHE A N 1
ATOM 649 C CA . PHE A 1 124 ? -22.575 -14.389 30.260 1.00 28.31 130 PHE A CA 1
ATOM 650 C C . PHE A 1 124 ? -22.334 -14.159 31.746 1.00 28.95 130 PHE A C 1
ATOM 651 O O . PHE A 1 124 ? -21.740 -15.005 32.425 1.00 30.74 130 PHE A O 1
ATOM 659 N N . LYS A 1 125 ? -22.815 -13.032 32.277 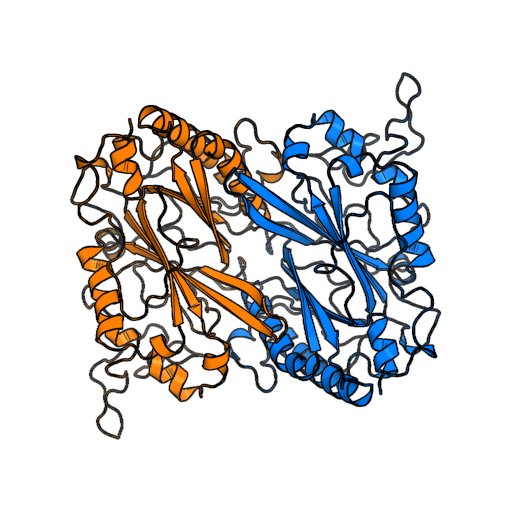1.00 30.04 131 LYS A N 1
ATOM 660 C CA . LYS A 1 125 ? -22.698 -12.782 33.711 1.00 31.58 131 LYS A CA 1
ATOM 661 C C . LYS A 1 125 ? -23.477 -13.817 34.517 1.00 32.04 131 LYS A C 1
ATOM 662 O O . LYS A 1 125 ? -22.951 -14.404 35.472 1.00 31.95 131 LYS A O 1
ATOM 668 N N . ALA A 1 126 ? -24.738 -14.056 34.140 1.00 31.71 132 ALA A N 1
ATOM 669 C CA . ALA A 1 126 ? -25.568 -15.010 34.871 1.00 30.11 132 ALA A CA 1
ATOM 670 C C . ALA A 1 126 ? -24.989 -16.418 34.811 1.00 29.50 132 ALA A C 1
ATOM 671 O O . ALA A 1 126 ? -25.098 -17.187 35.776 1.00 29.63 132 ALA A O 1
ATOM 673 N N . ALA A 1 127 ? -24.387 -16.784 33.678 1.00 28.20 133 ALA A N 1
ATOM 674 C CA . ALA A 1 127 ? -23.858 -18.129 33.498 1.00 27.66 133 ALA A CA 1
ATOM 675 C C . ALA A 1 127 ? -22.474 -18.311 34.105 1.00 28.50 133 ALA A C 1
ATOM 676 O O . ALA A 1 127 ? -21.976 -19.443 34.142 1.00 30.29 133 ALA A O 1
ATOM 678 N N . GLY A 1 128 ? -21.842 -17.238 34.571 1.00 30.03 134 GLY A N 1
ATOM 679 C CA . GLY A 1 128 ? -20.492 -17.358 35.082 1.00 29.08 134 GLY A CA 1
ATOM 680 C C . GLY A 1 128 ? -19.459 -17.558 34.000 1.00 29.66 134 GLY A C 1
ATOM 681 O O . GLY A 1 128 ? -18.441 -18.217 34.240 1.00 29.58 134 GLY A O 1
ATOM 682 N N . LEU A 1 129 ? -19.686 -16.991 32.812 1.00 29.39 135 LEU A N 1
ATOM 683 C CA . LEU A 1 129 ? -18.886 -17.261 31.618 1.00 28.40 135 LEU A CA 1
ATOM 684 C C . LEU A 1 129 ? -18.359 -15.970 31.005 1.00 30.09 135 LEU A C 1
ATOM 685 O O . LEU A 1 129 ? -18.279 -15.832 29.780 1.00 30.05 135 LEU A O 1
ATOM 690 N N . GLU A 1 130 ? -17.984 -15.007 31.852 1.00 32.08 136 GLU A N 1
ATOM 691 C CA . GLU A 1 130 ? -17.425 -13.755 31.347 1.00 36.19 136 GLU A CA 1
ATOM 692 C C . GLU A 1 130 ? -16.220 -13.996 30.447 1.00 37.09 136 GLU A C 1
ATOM 693 O O . GLU A 1 130 ? -16.037 -13.298 29.446 1.00 37.50 136 GLU A O 1
ATOM 699 N N . LYS A 1 131 ? -15.384 -14.980 30.784 1.00 38.62 137 LYS A N 1
ATOM 700 C CA . LYS A 1 131 ? -14.207 -15.249 29.964 1.00 40.57 137 LYS A CA 1
ATOM 701 C C . LYS A 1 131 ? -14.574 -15.660 28.547 1.00 38.93 137 LYS A C 1
ATOM 702 O O . LYS A 1 131 ? -13.733 -15.561 27.647 1.00 39.78 137 LYS A O 1
ATOM 708 N N . GLN A 1 132 ? -15.806 -16.119 28.331 1.00 35.66 138 GLN A N 1
ATOM 709 C CA . GLN A 1 132 ? -16.279 -16.525 27.016 1.00 35.80 138 GLN A CA 1
ATOM 710 C C . GLN A 1 132 ? -17.023 -15.424 26.275 1.00 34.23 138 GLN A C 1
ATOM 711 O O . GLN A 1 132 ? -17.395 -15.624 25.114 1.00 32.26 138 GLN A O 1
ATOM 717 N N . ARG A 1 133 ? -17.266 -14.291 26.914 1.00 34.11 139 ARG A N 1
ATOM 718 C CA . ARG A 1 133 ? -17.960 -13.201 26.249 1.00 34.97 139 ARG A CA 1
ATOM 719 C C . ARG A 1 133 ? -17.003 -12.518 25.279 1.00 35.04 139 ARG A C 1
ATOM 720 O O . ARG A 1 133 ? -15.881 -12.176 25.666 1.00 35.13 139 ARG A O 1
ATOM 728 N N . PRO A 1 134 ? -17.392 -12.325 24.021 1.00 34.52 140 PRO A N 1
ATOM 729 C CA . PRO A 1 134 ? -16.515 -11.607 23.090 1.00 35.73 140 PRO A CA 1
ATOM 730 C C . PRO A 1 134 ? -16.302 -10.181 23.572 1.00 37.46 140 PRO A C 1
ATOM 731 O O . PRO A 1 134 ? -17.227 -9.528 24.065 1.00 35.82 140 PRO A O 1
ATOM 735 N N . GLU A 1 135 ? -15.060 -9.707 23.435 1.00 39.96 141 GLU A N 1
ATOM 736 C CA . GLU A 1 135 ? -14.707 -8.366 23.896 1.00 43.15 141 GLU A CA 1
ATOM 737 C C . GLU A 1 135 ? -15.676 -7.317 23.361 1.00 40.79 141 GLU A C 1
ATOM 738 O O . GLU A 1 135 ? -16.109 -6.424 24.099 1.00 41.63 141 GLU A O 1
ATOM 744 N N . GLY A 1 136 ? -16.047 -7.424 22.088 1.00 38.22 142 GLY A N 1
ATOM 745 C CA . GLY A 1 136 ? -16.938 -6.451 21.486 1.00 36.94 142 GLY A CA 1
ATOM 746 C C . GLY A 1 136 ? -18.397 -6.559 21.880 1.00 36.00 142 GLY A C 1
ATOM 747 O O . GLY A 1 136 ? -19.176 -5.681 21.506 1.00 35.09 142 GLY A O 1
ATOM 748 N N . LEU A 1 137 ? -18.792 -7.597 22.622 1.00 33.53 143 LEU A N 1
ATOM 749 C CA . LEU A 1 137 ? -20.192 -7.761 23.016 1.00 31.50 143 LEU A CA 1
ATOM 750 C C . LEU A 1 137 ? -20.470 -6.935 24.263 1.00 31.29 143 LEU A C 1
ATOM 751 O O . LEU A 1 137 ? -20.351 -7.400 25.400 1.00 31.49 143 LEU A O 1
ATOM 756 N N . ARG A 1 138 ? -20.870 -5.693 24.037 1.00 31.40 144 ARG A N 1
ATOM 757 C CA . ARG A 1 138 ? -21.197 -4.755 25.097 1.00 32.75 144 ARG A CA 1
ATOM 758 C C . ARG A 1 138 ? -22.137 -3.716 24.511 1.00 32.31 144 ARG A C 1
ATOM 759 O O . ARG A 1 138 ? -22.170 -3.534 23.287 1.00 33.29 144 ARG A O 1
ATOM 767 N N . PRO A 1 139 ? -22.928 -3.039 25.343 1.00 30.50 145 PRO A N 1
ATOM 768 C CA . PRO A 1 139 ? -23.806 -1.990 24.813 1.00 31.38 145 PRO A CA 1
ATOM 769 C C . PRO A 1 139 ? -23.003 -1.008 23.973 1.00 30.97 145 PRO A C 1
ATOM 770 O O . PRO A 1 139 ? -21.841 -0.706 24.268 1.00 31.67 145 PRO A O 1
ATOM 774 N N . LEU A 1 140 ? -23.630 -0.525 22.906 1.00 29.84 146 LEU A N 1
ATOM 775 C CA . LEU A 1 140 ? -22.948 0.353 21.975 1.00 29.19 146 LEU A CA 1
ATOM 776 C C . LEU A 1 140 ? -22.605 1.682 22.647 1.00 29.44 146 LEU A C 1
ATOM 777 O O . LEU A 1 140 ? -23.284 2.111 23.589 1.00 29.83 146 LEU A O 1
ATOM 782 N N . PRO A 1 141 ? -21.553 2.355 22.189 1.00 30.65 147 PRO A N 1
ATOM 783 C CA . PRO A 1 141 ? -21.239 3.684 22.728 1.00 33.01 147 PRO A CA 1
ATOM 784 C C . PRO A 1 141 ? -22.349 4.661 22.393 1.00 32.25 147 PRO A C 1
ATOM 785 O O . PRO A 1 141 ? -23.154 4.403 21.484 1.00 30.55 147 PRO A O 1
ATOM 789 N N . PRO A 1 142 ? -22.446 5.774 23.124 1.00 34.12 148 PRO A N 1
ATOM 790 C CA . PRO A 1 142 ? -23.485 6.766 22.822 1.00 33.79 148 PRO A CA 1
ATOM 791 C C . PRO A 1 142 ? -23.189 7.492 21.519 1.00 33.66 148 PRO A C 1
ATOM 792 O O . PRO A 1 142 ? -22.036 7.789 21.198 1.00 35.09 148 PRO A O 1
ATOM 796 N N . PHE A 1 143 ? -24.247 7.789 20.773 1.00 31.48 149 PHE A N 1
ATOM 797 C CA . PHE A 1 143 ? -24.159 8.630 19.590 1.00 32.19 149 PHE A CA 1
ATOM 798 C C . PHE A 1 143 ? -25.079 9.833 19.759 1.00 31.84 149 PHE A C 1
ATOM 799 O O . PHE A 1 143 ? -26.112 9.750 20.428 1.00 31.59 149 PHE A O 1
ATOM 807 N N . LYS A 1 144 ? -24.685 10.963 19.159 1.00 32.23 150 LYS A N 1
ATOM 808 C CA . LYS A 1 144 ? -25.420 12.210 19.364 1.00 34.76 150 LYS A CA 1
ATOM 809 C C . LYS A 1 144 ? -26.882 12.099 18.939 1.00 34.41 150 LYS A C 1
ATOM 810 O O . LYS A 1 144 ? -27.751 12.736 19.545 1.00 35.96 150 LYS A O 1
ATOM 816 N N . VAL A 1 145 ? -27.180 11.302 17.909 1.00 32.83 151 VAL A N 1
ATOM 817 C CA . VAL A 1 145 ? -28.563 11.165 17.461 1.00 32.35 151 VAL A CA 1
ATOM 818 C C . VAL A 1 145 ? -29.424 10.327 18.391 1.00 30.90 151 VAL A C 1
ATOM 819 O O . VAL A 1 145 ? -30.658 10.380 18.279 1.00 30.64 151 VAL A O 1
ATOM 823 N N . ASP A 1 146 ? -28.810 9.550 19.289 1.00 30.16 152 ASP A N 1
ATOM 824 C CA . ASP A 1 146 ? -29.543 8.589 20.114 1.00 30.52 152 ASP A CA 1
ATOM 825 C C . ASP A 1 146 ? -30.616 9.279 20.943 1.00 29.39 152 ASP A C 1
ATOM 826 O O . ASP A 1 146 ? -30.361 10.292 21.608 1.00 29.97 152 ASP A O 1
ATOM 831 N N . ARG A 1 147 ? -31.810 8.695 20.942 1.00 27.80 153 ARG A N 1
ATOM 832 C CA . ARG A 1 147 ? -32.836 8.985 21.938 1.00 27.01 153 ARG A CA 1
ATOM 833 C C . ARG A 1 147 ? -33.332 7.650 22.502 1.00 26.83 153 ARG A C 1
ATOM 834 O O . ARG A 1 147 ? -34.509 7.295 22.425 1.00 26.54 153 ARG A O 1
ATOM 842 N N . LEU A 1 148 ? -32.396 6.888 23.063 1.00 25.77 154 LEU A N 1
ATOM 843 C CA . LEU A 1 148 ? -32.682 5.497 23.388 1.00 27.07 154 LEU A CA 1
ATOM 844 C C . LEU A 1 148 ? -33.586 5.387 24.607 1.00 27.50 154 LEU A C 1
ATOM 845 O O . LEU A 1 148 ? -33.471 6.160 25.569 1.00 28.61 154 LEU A O 1
ATOM 850 N N . GLU A 1 149 ? -34.471 4.394 24.566 1.00 26.37 155 GLU A N 1
ATOM 851 C CA . GLU A 1 149 ? -35.407 4.106 25.641 1.00 27.62 155 GLU A CA 1
ATOM 852 C C . GLU A 1 149 ? -35.093 2.736 26.218 1.00 27.65 155 GLU A C 1
ATOM 853 O O . GLU A 1 149 ? -34.817 1.788 25.473 1.00 26.85 155 GLU A O 1
ATOM 859 N N . ASP A 1 150 ? -35.132 2.647 27.553 1.00 28.81 156 ASP A N 1
ATOM 860 C CA . ASP A 1 150 ? -34.867 1.380 28.230 1.00 31.67 156 ASP A CA 1
ATOM 861 C C . ASP A 1 150 ? -35.795 0.279 27.734 1.00 29.44 156 ASP A C 1
ATOM 862 O O . ASP A 1 150 ? -35.382 -0.879 27.619 1.00 29.44 156 ASP A O 1
ATOM 867 N N . ARG A 1 151 ? -37.052 0.620 27.436 1.00 28.86 157 ARG A N 1
ATOM 868 C CA . ARG A 1 151 ? -38.040 -0.384 27.054 1.00 27.26 157 ARG A CA 1
ATOM 869 C C . ARG A 1 151 ? -37.785 -0.986 25.678 1.00 24.98 157 ARG A C 1
ATOM 870 O O . ARG A 1 151 ? -38.458 -1.961 25.321 1.00 27.07 157 ARG A O 1
ATOM 878 N N . TRP A 1 152 ? -36.852 -0.435 24.899 1.00 23.38 158 TRP A N 1
ATOM 879 C CA . TRP A 1 152 ? -36.488 -0.982 23.593 1.00 22.25 158 TRP A CA 1
ATOM 880 C C . TRP A 1 152 ? -35.009 -1.353 23.511 1.00 23.82 158 TRP A C 1
ATOM 881 O O . TRP A 1 152 ? -34.483 -1.564 22.408 1.00 23.02 158 TRP A O 1
ATOM 892 N N . SER A 1 153 ? -34.321 -1.435 24.643 1.00 24.09 159 SER A N 1
ATOM 893 C CA . SER A 1 153 ? -32.876 -1.592 24.650 1.00 24.50 159 SER A CA 1
ATOM 894 C C . SER A 1 153 ? -32.479 -2.806 25.480 1.00 24.45 159 SER A C 1
ATOM 895 O O . SER A 1 153 ? -33.277 -3.360 26.245 1.00 24.65 159 SER A O 1
ATOM 898 N N . GLY A 1 154 ? -31.216 -3.212 25.327 1.00 23.85 160 GLY A N 1
ATOM 899 C CA . GLY A 1 154 ? -30.648 -4.290 26.114 1.00 23.41 160 GLY A CA 1
ATOM 900 C C . GLY A 1 154 ? -31.389 -5.609 25.930 1.00 23.38 160 GLY A C 1
ATOM 901 O O . GLY A 1 154 ? -32.043 -5.861 24.920 1.00 24.24 160 GLY A O 1
ATOM 902 N N . GLY A 1 155 ? -31.276 -6.456 26.951 1.00 24.49 161 GLY A N 1
ATOM 903 C CA . GLY A 1 155 ? -31.822 -7.801 26.910 1.00 24.93 161 GLY A CA 1
ATOM 904 C C . GLY A 1 155 ? -30.746 -8.858 27.087 1.00 25.14 161 GLY A C 1
ATOM 905 O O . GLY A 1 155 ? -29.650 -8.726 26.533 1.00 25.66 161 GLY A O 1
ATOM 906 N N . ASP A 1 156 ? -31.039 -9.902 27.869 1.00 22.68 162 ASP A N 1
ATOM 907 C CA . ASP A 1 156 ? -30.094 -10.990 28.112 1.00 23.70 162 ASP A CA 1
ATOM 908 C C . ASP A 1 156 ? -30.186 -12.094 27.069 1.00 24.88 162 ASP A C 1
ATOM 909 O O . ASP A 1 156 ? -29.174 -12.745 26.773 1.00 26.01 162 ASP A O 1
ATOM 914 N N . LEU A 1 157 ? -31.375 -12.333 26.519 1.00 23.30 163 LEU A N 1
ATOM 915 C CA . LEU A 1 157 ? -31.604 -13.456 25.619 1.00 22.67 163 LEU A CA 1
ATOM 916 C C . LEU A 1 157 ? -32.541 -12.990 24.521 1.00 21.27 163 LEU A C 1
ATOM 917 O O . LEU A 1 157 ? -33.606 -12.435 24.805 1.00 25.12 163 LEU A O 1
ATOM 922 N N . LEU A 1 158 ? -32.136 -13.196 23.277 1.00 20.06 164 LEU A N 1
ATOM 923 C CA . LEU A 1 158 ? -32.951 -12.863 22.119 1.00 20.32 164 LEU A CA 1
ATOM 924 C C . LEU A 1 158 ? -33.513 -14.137 21.508 1.00 19.82 164 LEU A C 1
ATOM 925 O O . LEU A 1 158 ? -32.780 -15.115 21.310 1.00 20.33 164 LEU A O 1
ATOM 930 N N . VAL A 1 159 ? -34.809 -14.134 21.214 1.00 20.55 165 VAL A N 1
ATOM 931 C CA . VAL A 1 159 ? -35.392 -15.133 20.325 1.00 19.03 165 VAL A CA 1
ATOM 932 C C . VAL A 1 159 ? -35.949 -14.365 19.140 1.00 20.03 165 VAL A C 1
ATOM 933 O O . VAL A 1 159 ? -36.948 -13.643 19.270 1.00 20.56 165 VAL A O 1
ATOM 937 N N . GLN A 1 160 ? -35.281 -14.491 18.002 1.00 18.33 166 GLN A N 1
ATOM 938 C CA . GLN A 1 160 ? -35.714 -13.876 16.759 1.00 18.28 166 GLN A CA 1
ATOM 939 C C . GLN A 1 160 ? -36.497 -14.927 15.984 1.00 17.79 166 GLN A C 1
ATOM 940 O O . GLN A 1 160 ? -35.941 -15.977 15.622 1.00 19.76 166 GLN A O 1
ATOM 946 N N . ILE A 1 161 ? -37.785 -14.670 15.761 1.00 18.00 167 ILE A N 1
ATOM 947 C CA . ILE A 1 161 ? -38.650 -15.618 15.060 1.00 17.57 167 ILE A CA 1
ATOM 948 C C . ILE A 1 161 ? -39.115 -14.955 13.774 1.00 17.47 167 ILE A C 1
ATOM 949 O O . ILE A 1 161 ? -39.699 -13.864 13.813 1.00 18.59 167 ILE A O 1
ATOM 954 N N . CYS A 1 162 ? -38.857 -15.603 12.642 1.00 17.04 168 CYS A N 1
ATOM 955 C CA . CYS A 1 162 ? -39.231 -15.059 11.342 1.00 16.46 168 CYS A CA 1
ATOM 956 C C . CYS A 1 162 ? -40.087 -16.087 10.613 1.00 16.94 168 CYS A C 1
ATOM 957 O O . CYS A 1 162 ? -39.895 -17.297 10.769 1.00 18.43 168 CYS A O 1
ATOM 960 N N . CYS A 1 163 ? -41.022 -15.608 9.798 1.00 16.95 169 CYS A N 1
ATOM 961 C CA . CYS A 1 163 ? -41.965 -16.535 9.177 1.00 16.49 169 CYS A CA 1
ATOM 962 C C . CYS A 1 163 ? -42.674 -15.810 8.043 1.00 16.95 169 CYS A C 1
ATOM 963 O O . CYS A 1 163 ? -42.860 -14.594 8.109 1.00 18.29 169 CYS A O 1
ATOM 966 N N . ASP A 1 164 ? -43.053 -16.548 7.000 1.00 16.79 170 ASP A N 1
ATOM 967 C CA . ASP A 1 164 ? -43.853 -15.937 5.946 1.00 17.77 170 ASP A CA 1
ATOM 968 C C . ASP A 1 164 ? -45.319 -15.765 6.332 1.00 18.82 170 ASP A C 1
ATOM 969 O O . ASP A 1 164 ? -46.049 -15.050 5.631 1.00 20.33 170 ASP A O 1
ATOM 974 N N . ASP A 1 165 ? -45.758 -16.364 7.438 1.00 18.72 171 ASP A N 1
ATOM 975 C CA . ASP A 1 165 ? -47.157 -16.347 7.842 1.00 17.82 171 ASP A CA 1
ATOM 976 C C . ASP A 1 165 ? -47.301 -15.832 9.270 1.00 17.92 171 ASP A C 1
ATOM 977 O O . ASP A 1 165 ? -46.627 -16.339 10.182 1.00 19.16 171 ASP A O 1
ATOM 982 N N . PRO A 1 166 ? -48.202 -14.878 9.518 1.00 17.40 172 PRO A N 1
ATOM 983 C CA . PRO A 1 166 ? -48.342 -14.328 10.877 1.00 16.68 172 PRO A CA 1
ATOM 984 C C . PRO A 1 166 ? -49.079 -15.214 11.873 1.00 17.02 172 PRO A C 1
ATOM 985 O O . PRO A 1 166 ? -48.886 -15.033 13.081 1.00 18.24 172 PRO A O 1
ATOM 989 N N . ILE A 1 167 ? -49.913 -16.159 11.429 1.00 16.43 173 ILE A N 1
ATOM 990 C CA . ILE A 1 167 ? -50.534 -17.078 12.383 1.00 16.55 173 ILE A CA 1
ATOM 991 C C . ILE A 1 167 ? -49.507 -18.078 12.892 1.00 16.82 173 ILE A C 1
ATOM 992 O O . ILE A 1 167 ? -49.394 -18.324 14.101 1.00 18.62 173 ILE A O 1
ATOM 997 N N . THR A 1 168 ? -48.742 -18.666 11.970 1.00 17.26 174 THR A N 1
ATOM 998 C CA . THR A 1 168 ? -47.640 -19.542 12.367 1.00 17.96 174 THR A CA 1
ATOM 999 C C . THR A 1 168 ? -46.710 -18.827 13.333 1.00 17.26 174 THR A C 1
ATOM 1000 O O . THR A 1 168 ? -46.297 -19.395 14.349 1.00 17.86 174 THR A O 1
ATOM 1004 N N . LEU A 1 169 ? -46.402 -17.559 13.044 1.00 17.03 175 LEU A N 1
ATOM 1005 C CA . LEU A 1 169 ? -45.497 -16.773 13.877 1.00 17.61 175 LEU A CA 1
ATOM 1006 C C . LEU A 1 169 ? -46.092 -16.528 15.258 1.00 17.24 175 LEU A C 1
ATOM 1007 O O . LEU A 1 169 ? -45.405 -16.689 16.271 1.00 19.03 175 LEU A O 1
ATOM 1012 N N . ALA A 1 170 ? -47.374 -16.164 15.319 1.00 18.28 176 ALA A N 1
ATOM 1013 C CA . ALA A 1 170 ? -48.003 -15.920 16.614 1.00 18.77 176 ALA A CA 1
ATOM 1014 C C . ALA A 1 170 ? -47.973 -17.175 17.470 1.00 19.64 176 ALA A C 1
ATOM 1015 O O . ALA A 1 170 ? -47.737 -17.109 18.686 1.00 19.90 176 ALA A O 1
ATOM 1017 N N . HIS A 1 171 ? -48.187 -18.329 16.845 1.00 19.35 177 HIS A N 1
ATOM 1018 C CA . HIS A 1 171 ? -48.128 -19.587 17.580 1.00 19.71 177 HIS A CA 1
ATOM 1019 C C . HIS A 1 171 ? -46.715 -19.885 18.070 1.00 19.41 177 HIS A C 1
ATOM 1020 O O . HIS A 1 171 ? -46.526 -20.286 19.225 1.00 20.70 177 HIS A O 1
ATOM 1027 N N . ALA A 1 172 ? -45.706 -19.677 17.219 1.00 17.68 178 ALA A N 1
ATOM 1028 C CA . ALA A 1 172 ? -44.330 -19.928 17.634 1.00 19.06 178 ALA A CA 1
ATOM 1029 C C . ALA A 1 172 ? -43.935 -19.027 18.794 1.00 18.99 178 ALA A C 1
ATOM 1030 O O . ALA A 1 172 ? -43.246 -19.462 19.726 1.00 19.94 178 ALA A O 1
ATOM 1032 N N . LEU A 1 173 ? -44.372 -17.768 18.759 1.00 19.08 179 LEU A N 1
ATOM 1033 C CA . LEU A 1 173 ? -44.099 -16.863 19.868 1.00 19.78 179 LEU A CA 1
ATOM 1034 C C . LEU A 1 173 ? -44.746 -17.365 21.158 1.00 20.02 179 LEU A C 1
ATOM 1035 O O . LEU A 1 173 ? -44.121 -17.337 22.229 1.00 20.53 179 LEU A O 1
ATOM 1040 N N . ARG A 1 174 ? -46.002 -17.813 21.077 1.00 20.21 180 ARG A N 1
ATOM 1041 C CA . ARG A 1 174 ? -46.691 -18.313 22.265 1.00 22.28 180 ARG A CA 1
ATOM 1042 C C . ARG A 1 174 ? -45.962 -19.503 22.875 1.00 20.63 180 ARG A C 1
ATOM 1043 O O . ARG A 1 174 ? -45.822 -19.597 24.105 1.00 22.25 180 ARG A O 1
ATOM 1051 N N . MET A 1 175 ? -45.489 -20.424 22.033 1.00 20.82 181 MET A N 1
ATOM 1052 C CA . MET A 1 175 ? -44.772 -21.586 22.547 1.00 22.22 181 MET A CA 1
ATOM 1053 C C . MET A 1 175 ? -43.453 -21.175 23.187 1.00 22.02 181 MET A C 1
ATOM 1054 O O . MET A 1 175 ? -43.065 -21.715 24.234 1.00 23.80 181 MET A O 1
ATOM 1059 N N . THR A 1 176 ? -42.764 -20.205 22.579 1.00 20.78 182 THR A N 1
ATOM 1060 C CA . THR A 1 176 ? -41.501 -19.715 23.119 1.00 21.22 182 THR A CA 1
ATOM 1061 C C . THR A 1 176 ? -41.701 -19.147 24.512 1.00 21.71 182 THR A C 1
ATOM 1062 O O . THR A 1 176 ? -40.977 -19.496 25.451 1.00 23.37 182 THR A O 1
ATOM 1066 N N . VAL A 1 177 ? -42.706 -18.285 24.664 1.00 22.27 183 VAL A N 1
ATOM 1067 C CA . VAL A 1 177 ? -42.982 -17.670 25.954 1.00 24.97 183 VAL A CA 1
ATOM 1068 C C . VAL A 1 177 ? -43.437 -18.715 26.969 1.00 25.01 183 VAL A C 1
ATOM 1069 O O . VAL A 1 177 ? -43.097 -18.633 28.155 1.00 25.40 183 VAL A O 1
ATOM 1073 N N . LYS A 1 178 ? -44.185 -19.727 26.523 1.00 25.00 184 LYS A N 1
ATOM 1074 C CA . LYS A 1 178 ? -44.611 -20.780 27.443 1.00 26.39 184 LYS A CA 1
ATOM 1075 C C . LYS A 1 178 ? -43.415 -21.460 28.097 1.00 27.35 184 LYS A C 1
ATOM 1076 O O . LYS A 1 178 ? -43.421 -21.722 29.308 1.00 28.38 184 LYS A O 1
ATOM 1082 N N . ASP A 1 179 ? -42.375 -21.745 27.320 1.00 25.38 185 ASP A N 1
ATOM 1083 C CA . ASP A 1 179 ? -41.216 -22.434 27.869 1.00 28.82 185 ASP A CA 1
ATOM 1084 C C . ASP A 1 179 ? -40.200 -21.499 28.504 1.00 26.79 185 ASP A C 1
ATOM 1085 O O . ASP A 1 179 ? -39.401 -21.952 29.335 1.00 28.64 185 ASP A O 1
ATOM 1090 N N . ALA A 1 180 ? -40.213 -20.209 28.156 1.00 24.73 186 ALA A N 1
ATOM 1091 C CA . ALA A 1 180 ? -39.256 -19.266 28.719 1.00 23.94 186 ALA A CA 1
ATOM 1092 C C . ALA A 1 180 ? -39.732 -18.599 30.005 1.00 24.87 186 ALA A C 1
ATOM 1093 O O . ALA A 1 180 ? -38.894 -18.113 30.769 1.00 25.54 186 ALA A O 1
ATOM 1095 N N . ARG A 1 181 ? -41.047 -18.568 30.251 1.00 26.06 187 ARG A N 1
ATOM 1096 C CA . ARG A 1 181 ? -41.621 -17.758 31.324 1.00 28.68 187 ARG A CA 1
ATOM 1097 C C . ARG A 1 181 ? -41.068 -18.129 32.696 1.00 27.57 187 ARG A C 1
ATOM 1098 O O . ARG A 1 181 ? -40.896 -17.254 33.554 1.00 28.43 187 ARG A O 1
ATOM 1106 N N . ALA A 1 182 ? -40.780 -19.409 32.925 1.00 26.63 188 ALA A N 1
ATOM 1107 C CA . ALA A 1 182 ? -40.277 -19.814 34.232 1.00 27.54 188 ALA A CA 1
ATOM 1108 C C . ALA A 1 182 ? -38.887 -19.261 34.520 1.00 28.42 188 ALA A C 1
ATOM 1109 O O . ALA A 1 182 ? -38.506 -19.163 35.693 1.00 29.34 188 ALA A O 1
ATOM 1111 N N . PHE A 1 183 ? -38.128 -18.904 33.478 1.00 27.20 189 PHE A N 1
ATOM 1112 C CA . PHE A 1 183 ? -36.736 -18.504 33.614 1.00 25.85 189 PHE A CA 1
ATOM 1113 C C . PHE A 1 183 ? -36.489 -17.032 33.346 1.00 25.22 189 PHE A C 1
ATOM 1114 O O . PHE A 1 183 ? -35.433 -16.521 33.738 1.00 26.22 189 PHE A O 1
ATOM 1122 N N . THR A 1 184 ? -37.412 -16.347 32.678 1.00 23.52 190 THR A N 1
ATOM 1123 C CA . THR A 1 184 ? -37.139 -15.025 32.140 1.00 24.63 190 THR A CA 1
ATOM 1124 C C . THR A 1 184 ? -38.359 -14.134 32.308 1.00 25.35 190 THR A C 1
ATOM 1125 O O . THR A 1 184 ? -39.475 -14.605 32.533 1.00 27.09 190 THR A O 1
ATOM 1129 N N . ARG A 1 185 ? -38.123 -12.830 32.199 1.00 23.73 191 ARG A N 1
ATOM 1130 C CA . ARG A 1 185 ? -39.170 -11.841 32.006 1.00 25.62 191 ARG A CA 1
ATOM 1131 C C . ARG A 1 185 ? -39.036 -11.257 30.605 1.00 25.02 191 ARG A C 1
ATOM 1132 O O . ARG A 1 185 ? -37.931 -11.155 30.064 1.00 26.26 191 ARG A O 1
ATOM 1140 N N . VAL A 1 186 ? -40.168 -10.894 30.012 1.00 22.76 192 VAL A N 1
ATOM 1141 C CA . VAL A 1 186 ? -40.171 -10.262 28.694 1.00 22.08 192 VAL A CA 1
ATOM 1142 C C . VAL A 1 186 ? -39.772 -8.800 28.866 1.00 23.55 192 VAL A C 1
ATOM 1143 O O . VAL A 1 186 ? -40.479 -8.027 29.517 1.00 25.98 192 VAL A O 1
ATOM 1147 N N . ARG A 1 187 ? -38.640 -8.421 28.285 1.00 23.45 193 ARG A N 1
ATOM 1148 C CA . ARG A 1 187 ? -38.207 -7.031 28.332 1.00 24.43 193 ARG A CA 1
ATOM 1149 C C . ARG A 1 187 ? -38.838 -6.220 27.212 1.00 22.78 193 ARG A C 1
ATOM 1150 O O . ARG A 1 187 ? -39.285 -5.087 27.437 1.00 25.23 193 ARG A O 1
ATOM 1158 N N . TRP A 1 188 ? -38.892 -6.784 26.010 1.00 22.80 194 TRP A N 1
ATOM 1159 C CA . TRP A 1 188 ? -39.555 -6.129 24.892 1.00 22.46 194 TRP A CA 1
ATOM 1160 C C . TRP A 1 188 ? -39.922 -7.169 23.855 1.00 21.25 194 TRP A C 1
ATOM 1161 O O . TRP A 1 188 ? -39.345 -8.261 23.800 1.00 22.22 194 TRP A O 1
ATOM 1172 N N . VAL A 1 189 ? -40.893 -6.810 23.032 1.00 20.92 195 VAL A N 1
ATOM 1173 C CA . VAL A 1 189 ? -41.253 -7.611 21.877 1.00 21.32 195 VAL A CA 1
ATOM 1174 C C . VAL A 1 189 ? -41.401 -6.648 20.705 1.00 20.69 195 VAL A C 1
ATOM 1175 O O . VAL A 1 189 ? -42.178 -5.687 20.780 1.00 24.18 195 VAL A O 1
ATOM 1179 N N . GLN A 1 190 ? -40.598 -6.852 19.664 1.00 18.71 196 GLN A N 1
ATOM 1180 C CA . GLN A 1 190 ? -40.539 -5.938 18.522 1.00 20.00 196 GLN A CA 1
ATOM 1181 C C . GLN A 1 190 ? -40.996 -6.692 17.279 1.00 20.31 196 GLN A C 1
ATOM 1182 O O . GLN A 1 190 ? -40.296 -7.593 16.796 1.00 22.74 196 GLN A O 1
ATOM 1188 N N . ARG A 1 191 ? -42.183 -6.344 16.796 1.00 19.63 197 ARG A N 1
ATOM 1189 C CA . ARG A 1 191 ? -42.802 -6.992 15.647 1.00 20.14 197 ARG A CA 1
ATOM 1190 C C . ARG A 1 191 ? -42.569 -6.158 14.398 1.00 18.19 197 ARG A C 1
ATOM 1191 O O . ARG A 1 191 ? -42.712 -4.931 14.429 1.00 19.73 197 ARG A O 1
ATOM 1199 N N . GLY A 1 192 ? -42.249 -6.831 13.288 1.00 18.24 198 GLY A N 1
ATOM 1200 C CA . GLY A 1 192 ? -42.020 -6.144 12.036 1.00 17.90 198 GLY A CA 1
ATOM 1201 C C . GLY A 1 192 ? -42.503 -6.960 10.855 1.00 17.35 198 GLY A C 1
ATOM 1202 O O . GLY A 1 192 ? -42.797 -8.159 10.968 1.00 18.17 198 GLY A O 1
ATOM 1203 N N . PHE A 1 193 ? -42.542 -6.299 9.698 1.00 17.17 199 PHE A N 1
ATOM 1204 C CA . PHE A 1 193 ? -43.030 -6.935 8.489 1.00 17.34 199 PHE A CA 1
ATOM 1205 C C . PHE A 1 193 ? -42.252 -6.439 7.292 1.00 17.08 199 PHE A C 1
ATOM 1206 O O . PHE A 1 193 ? -41.675 -5.346 7.305 1.00 17.66 199 PHE A O 1
ATOM 1214 N N . ARG A 1 194 ? -42.287 -7.257 6.247 1.00 17.87 200 ARG A N 1
ATOM 1215 C CA . ARG A 1 194 ? -41.811 -6.893 4.918 1.00 18.37 200 ARG A CA 1
ATOM 1216 C C . ARG A 1 194 ? -42.983 -7.151 3.968 1.00 18.03 200 ARG A C 1
ATOM 1217 O O . ARG A 1 194 ? -44.152 -7.170 4.370 1.00 20.88 200 ARG A O 1
ATOM 1225 N N . ARG A 1 195 ? -42.700 -7.333 2.674 1.00 18.11 201 ARG A N 1
ATOM 1226 C CA . ARG A 1 195 ? -43.787 -7.676 1.762 1.00 18.43 201 ARG A CA 1
ATOM 1227 C C . ARG A 1 195 ? -44.297 -9.090 2.028 1.00 18.55 201 ARG A C 1
ATOM 1228 O O . ARG A 1 195 ? -43.552 -9.982 2.450 1.00 19.44 201 ARG A O 1
ATOM 1236 N N . SER A 1 196 ? -45.582 -9.294 1.762 1.00 19.45 202 SER A N 1
ATOM 1237 C CA . SER A 1 196 ? -46.154 -10.627 1.883 1.00 18.64 202 SER A CA 1
ATOM 1238 C C . SER A 1 196 ? -45.489 -11.569 0.879 1.00 20.27 202 SER A C 1
ATOM 1239 O O . SER A 1 196 ? -44.979 -11.125 -0.157 1.00 21.30 202 SER A O 1
ATOM 1242 N N . PRO A 1 197 ? -45.476 -12.871 1.156 1.00 20.23 203 PRO A N 1
ATOM 1243 C CA . PRO A 1 197 ? -44.891 -13.806 0.189 1.00 22.41 203 PRO A CA 1
ATOM 1244 C C . PRO A 1 197 ? -45.614 -13.710 -1.147 1.00 22.83 203 PRO A C 1
ATOM 1245 O O . PRO A 1 197 ? -46.843 -13.624 -1.207 1.00 23.48 203 PRO A O 1
ATOM 1249 N N . GLY A 1 198 ? -44.830 -13.692 -2.220 1.00 22.38 204 GLY A N 1
ATOM 1250 C CA . GLY A 1 198 ? -45.354 -13.670 -3.568 1.00 22.36 204 GLY A CA 1
ATOM 1251 C C . GLY A 1 198 ? -45.648 -12.292 -4.117 1.00 22.82 204 GLY A C 1
ATOM 1252 O O . GLY A 1 198 ? -45.964 -12.171 -5.306 1.00 25.47 204 GLY A O 1
ATOM 1253 N N . VAL A 1 199 ? -45.555 -11.248 -3.293 1.00 21.19 205 VAL A N 1
ATOM 1254 C CA . VAL A 1 199 ? -45.832 -9.897 -3.772 1.00 22.12 205 VAL A CA 1
ATOM 1255 C C . VAL A 1 199 ? -44.687 -9.395 -4.645 1.00 23.01 205 VAL A C 1
ATOM 1256 O O . VAL A 1 199 ? -44.909 -8.713 -5.653 1.00 25.15 205 VAL A O 1
ATOM 1260 N N . GLN A 1 200 ? -43.451 -9.727 -4.275 1.00 23.24 206 GLN A N 1
ATOM 1261 C CA . GLN A 1 200 ? -42.272 -9.456 -5.085 1.00 23.83 206 GLN A CA 1
ATOM 1262 C C . GLN A 1 200 ? -41.419 -10.714 -5.186 1.00 27.98 206 GLN A C 1
ATOM 1263 O O . GLN A 1 200 ? -41.435 -11.579 -4.303 1.00 30.05 206 GLN A O 1
ATOM 1269 N N . SER A 1 201 ? -40.664 -10.790 -6.281 1.00 30.48 207 SER A N 1
ATOM 1270 C CA . SER A 1 201 ? -39.813 -11.931 -6.580 1.00 32.66 207 SER A CA 1
ATOM 1271 C C . SER A 1 201 ? -38.687 -12.073 -5.558 1.00 29.93 207 SER A C 1
ATOM 1272 O O . SER A 1 201 ? -38.188 -11.092 -5.006 1.00 29.74 207 SER A O 1
ATOM 1275 N N . SER A 1 202 ? -38.280 -13.316 -5.311 1.00 29.78 208 SER A N 1
ATOM 1276 C CA . SER A 1 202 ? -37.179 -13.562 -4.390 1.00 32.76 208 SER A CA 1
ATOM 1277 C C . SER A 1 202 ? -35.927 -12.845 -4.878 1.00 30.26 208 SER A C 1
ATOM 1278 O O . SER A 1 202 ? -35.554 -12.953 -6.049 1.00 30.61 208 SER A O 1
ATOM 1281 N N . GLY A 1 203 ? -35.297 -12.077 -3.986 1.00 28.93 209 GLY A N 1
ATOM 1282 C CA . GLY A 1 203 ? -34.135 -11.287 -4.330 1.00 28.57 209 GLY A CA 1
ATOM 1283 C C . GLY A 1 203 ? -34.421 -9.858 -4.751 1.00 27.08 209 GLY A C 1
ATOM 1284 O O . GLY A 1 203 ? -33.499 -9.036 -4.751 1.00 29.81 209 GLY A O 1
ATOM 1285 N N . ALA A 1 204 ? -35.658 -9.538 -5.123 1.00 25.46 210 ALA A N 1
ATOM 1286 C CA . ALA A 1 204 ? -35.974 -8.173 -5.521 1.00 24.60 210 ALA A CA 1
ATOM 1287 C C . ALA A 1 204 ? -35.959 -7.256 -4.304 1.00 24.18 210 ALA A C 1
ATOM 1288 O O . ALA A 1 204 ? -36.485 -7.598 -3.243 1.00 25.48 210 ALA A O 1
ATOM 1290 N N . THR A 1 205 ? -35.351 -6.082 -4.454 1.00 23.52 211 THR A N 1
ATOM 1291 C CA . THR A 1 205 ? -35.261 -5.171 -3.321 1.00 22.22 211 THR A CA 1
ATOM 1292 C C . THR A 1 205 ? -36.644 -4.625 -2.991 1.00 22.00 211 THR A C 1
ATOM 1293 O O . THR A 1 205 ? -37.430 -4.296 -3.882 1.00 24.68 211 THR A O 1
ATOM 1297 N N . GLN A 1 206 ? -36.947 -4.546 -1.702 1.00 20.85 212 GLN A N 1
ATOM 1298 C CA . GLN A 1 206 ? -38.239 -4.073 -1.233 1.00 19.87 212 GLN A CA 1
ATOM 1299 C C . GLN A 1 206 ? -38.098 -2.690 -0.605 1.00 19.87 212 GLN A C 1
ATOM 1300 O O . GLN A 1 206 ? -37.019 -2.291 -0.159 1.00 23.35 212 GLN A O 1
ATOM 1306 N N . ARG A 1 207 ? -39.208 -1.962 -0.569 1.00 19.74 213 ARG A N 1
ATOM 1307 C CA . ARG A 1 207 ? -39.214 -0.612 -0.021 1.00 19.82 213 ARG A CA 1
ATOM 1308 C C . ARG A 1 207 ? -39.542 -0.596 1.466 1.00 19.47 213 ARG A C 1
ATOM 1309 O O . ARG A 1 207 ? -40.259 -1.465 1.978 1.00 21.68 213 ARG A O 1
ATOM 1317 N N . ASN A 1 208 ? -39.031 0.428 2.150 1.00 19.18 214 ASN A N 1
ATOM 1318 C CA . ASN A 1 208 ? -39.381 0.700 3.537 1.00 19.19 214 ASN A CA 1
ATOM 1319 C C . ASN A 1 208 ? -40.553 1.685 3.599 1.00 20.15 214 ASN A C 1
ATOM 1320 O O . ASN A 1 208 ? -41.101 2.102 2.574 1.00 21.80 214 ASN A O 1
ATOM 1325 N N . LEU A 1 209 ? -40.931 2.086 4.818 1.00 20.26 215 LEU A N 1
ATOM 1326 C CA . LEU A 1 209 ? -42.101 2.937 5.006 1.00 19.89 215 LEU A CA 1
ATOM 1327 C C . LEU A 1 209 ? -41.867 4.397 4.621 1.00 20.54 215 LEU A C 1
ATOM 1328 O O . LEU A 1 209 ? -42.829 5.174 4.605 1.00 23.02 215 LEU A O 1
ATOM 1333 N N . MET A 1 210 ? -40.628 4.785 4.316 1.00 21.44 216 MET A N 1
ATOM 1334 C CA . MET A 1 210 ? -40.338 6.063 3.682 1.00 20.91 216 MET A CA 1
ATOM 1335 C C . MET A 1 210 ? -40.412 5.973 2.166 1.00 23.08 216 MET A C 1
ATOM 1336 O O . MET A 1 210 ? -40.132 6.964 1.486 1.00 25.27 216 MET A O 1
ATOM 1341 N N . GLY A 1 211 ? -40.765 4.804 1.629 1.00 21.87 217 GLY A N 1
ATOM 1342 C CA . GLY A 1 211 ? -40.859 4.602 0.197 1.00 21.65 217 GLY A CA 1
ATOM 1343 C C . GLY A 1 211 ? -39.558 4.271 -0.496 1.00 21.16 217 GLY A C 1
ATOM 1344 O O . GLY A 1 211 ? -39.551 4.142 -1.727 1.00 22.45 217 GLY A O 1
ATOM 1345 N N . GLN A 1 212 ? -38.459 4.134 0.245 1.00 21.98 218 GLN A N 1
ATOM 1346 C CA . GLN A 1 212 ? -37.140 3.920 -0.332 1.00 22.18 218 GLN A CA 1
ATOM 1347 C C . GLN A 1 212 ? -36.876 2.437 -0.517 1.00 21.29 218 GLN A C 1
ATOM 1348 O O . GLN A 1 212 ? -37.199 1.629 0.352 1.00 22.50 218 GLN A O 1
ATOM 1354 N N . LEU A 1 213 ? -36.269 2.086 -1.650 1.00 22.17 219 LEU A N 1
ATOM 1355 C CA . LEU A 1 213 ? -35.693 0.754 -1.792 1.00 22.26 219 LEU A CA 1
ATOM 1356 C C . LEU A 1 213 ? -34.597 0.577 -0.743 1.00 21.78 219 LEU A C 1
ATOM 1357 O O . LEU A 1 213 ? -33.721 1.433 -0.592 1.00 22.67 219 LEU A O 1
ATOM 1362 N N . ASP A 1 214 ? -34.662 -0.523 0.009 1.00 22.01 220 ASP A N 1
ATOM 1363 C CA . ASP A 1 214 ? -33.841 -0.702 1.204 1.00 24.24 220 ASP A CA 1
ATOM 1364 C C . ASP A 1 214 ? -33.250 -2.108 1.152 1.00 25.13 220 ASP A C 1
ATOM 1365 O O . ASP A 1 214 ? -33.986 -3.095 1.262 1.00 27.30 220 ASP A O 1
ATOM 1370 N N . GLY A 1 215 ? -31.929 -2.203 0.958 1.00 24.01 221 GLY A N 1
ATOM 1371 C CA . GLY A 1 215 ? -31.239 -3.484 0.898 1.00 25.20 221 GLY A CA 1
ATOM 1372 C C . GLY A 1 215 ? -30.410 -3.737 -0.352 1.00 26.02 221 GLY A C 1
ATOM 1373 O O . GLY A 1 215 ? -29.963 -4.868 -0.587 1.00 28.16 221 GLY A O 1
ATOM 1374 N N . THR A 1 216 ? -30.173 -2.693 -1.150 1.00 25.90 222 THR A N 1
ATOM 1375 C CA . THR A 1 216 ? -29.454 -2.865 -2.411 1.00 24.70 222 THR A CA 1
ATOM 1376 C C . THR A 1 216 ? -28.044 -3.401 -2.189 1.00 24.97 222 THR A C 1
ATOM 1377 O O . THR A 1 216 ? -27.617 -4.353 -2.854 1.00 28.11 222 THR A O 1
ATOM 1381 N N . VAL A 1 217 ? -27.305 -2.811 -1.255 1.00 25.12 223 VAL A N 1
ATOM 1382 C CA . VAL A 1 217 ? -25.907 -3.160 -1.027 1.00 26.48 223 VAL A CA 1
ATOM 1383 C C . VAL A 1 217 ? -25.825 -4.063 0.199 1.00 27.00 223 VAL A C 1
ATOM 1384 O O . VAL A 1 217 ? -26.106 -3.624 1.321 1.00 29.60 223 VAL A O 1
ATOM 1388 N N . ASN A 1 218 ? -25.415 -5.315 -0.007 1.00 25.96 224 ASN A N 1
ATOM 1389 C CA . ASN A 1 218 ? -25.415 -6.299 1.068 1.00 26.59 224 ASN A CA 1
ATOM 1390 C C . ASN A 1 218 ? -24.523 -7.458 0.651 1.00 28.12 224 ASN A C 1
ATOM 1391 O O . ASN A 1 218 ? -24.440 -7.770 -0.540 1.00 30.77 224 ASN A O 1
ATOM 1396 N N . PRO A 1 219 ? -23.860 -8.122 1.598 1.00 25.63 225 PRO A N 1
ATOM 1397 C CA . PRO A 1 219 ? -23.209 -9.399 1.271 1.00 26.93 225 PRO A CA 1
ATOM 1398 C C . PRO A 1 219 ? -24.262 -10.416 0.850 1.00 28.94 225 PRO A C 1
ATOM 1399 O O . PRO A 1 219 ? -25.396 -10.392 1.330 1.00 30.92 225 PRO A O 1
ATOM 1403 N N . VAL A 1 220 ? -23.878 -11.330 -0.031 1.00 32.48 226 VAL A N 1
ATOM 1404 C CA . VAL A 1 220 ? -24.811 -12.263 -0.663 1.00 36.05 226 VAL A CA 1
ATOM 1405 C C . VAL A 1 220 ? -24.495 -13.679 -0.190 1.00 35.86 226 VAL A C 1
ATOM 1406 O O . VAL A 1 220 ? -23.363 -14.143 -0.370 1.00 34.50 226 VAL A O 1
ATOM 1410 N N . PRO A 1 221 ? -25.455 -14.408 0.387 1.00 36.87 227 PRO A N 1
ATOM 1411 C CA . PRO A 1 221 ? -25.179 -15.788 0.804 1.00 37.34 227 PRO A CA 1
ATOM 1412 C C . PRO A 1 221 ? -24.737 -16.634 -0.380 1.00 37.72 227 PRO A C 1
ATOM 1413 O O . PRO A 1 221 ? -25.168 -16.429 -1.518 1.00 37.85 227 PRO A O 1
ATOM 1417 N N . GLY A 1 222 ? -23.856 -17.590 -0.101 1.00 38.28 228 GLY A N 1
ATOM 1418 C CA . GLY A 1 222 ? -23.283 -18.416 -1.138 1.00 38.07 228 GLY A CA 1
ATOM 1419 C C . GLY A 1 222 ? -22.008 -17.883 -1.747 1.00 38.37 228 GLY A C 1
ATOM 1420 O O . GLY A 1 222 ? -21.528 -18.456 -2.731 1.00 38.67 228 GLY A O 1
ATOM 1421 N N . THR A 1 223 ? -21.450 -16.800 -1.206 1.00 38.55 229 THR A N 1
ATOM 1422 C CA . THR A 1 223 ? -20.172 -16.265 -1.657 1.00 37.50 229 THR A CA 1
ATOM 1423 C C . THR A 1 223 ? -19.177 -16.273 -0.504 1.00 36.06 229 THR A C 1
ATOM 1424 O O . THR A 1 223 ? -19.561 -16.198 0.670 1.00 34.85 229 THR A O 1
ATOM 1428 N N . ALA A 1 224 ? -17.888 -16.365 -0.850 1.00 37.11 230 ALA A N 1
ATOM 1429 C CA . ALA A 1 224 ? -16.850 -16.332 0.174 1.00 36.68 230 ALA A CA 1
ATOM 1430 C C . ALA A 1 224 ? -16.848 -15.007 0.927 1.00 38.87 230 ALA A C 1
ATOM 1431 O O . ALA A 1 224 ? -16.529 -14.975 2.122 1.00 39.57 230 ALA A O 1
ATOM 1433 N N . ASP A 1 225 ? -17.206 -13.908 0.253 1.00 39.49 231 ASP A N 1
ATOM 1434 C CA . ASP A 1 225 ? -17.246 -12.614 0.928 1.00 38.46 231 ASP A CA 1
ATOM 1435 C C . ASP A 1 225 ? -18.303 -12.594 2.025 1.00 34.86 231 ASP A C 1
ATOM 1436 O O . ASP A 1 225 ? -18.086 -12.005 3.089 1.00 34.70 231 ASP A O 1
ATOM 1441 N N . PHE A 1 226 ? -19.457 -13.226 1.784 1.00 32.12 232 PHE A N 1
ATOM 1442 C CA . PHE A 1 226 ? -20.478 -13.318 2.824 1.00 30.75 232 PHE A CA 1
ATOM 1443 C C . PHE A 1 226 ? -19.941 -14.051 4.048 1.00 30.53 232 PHE A C 1
ATOM 1444 O O . PHE A 1 226 ? -20.078 -13.574 5.181 1.00 30.35 232 PHE A O 1
ATOM 1452 N N . ASP A 1 227 ? -19.335 -15.224 3.836 1.00 30.86 233 ASP A N 1
ATOM 1453 C CA . ASP A 1 227 ? -18.834 -16.008 4.960 1.00 32.15 233 ASP A CA 1
ATOM 1454 C C . ASP A 1 227 ? -17.834 -15.204 5.779 1.00 32.01 233 ASP A C 1
ATOM 1455 O O . ASP A 1 227 ? -17.865 -15.231 7.015 1.00 31.90 233 ASP A O 1
ATOM 1460 N N . GLN A 1 228 ? -16.964 -14.452 5.101 1.00 32.71 234 GLN A N 1
ATOM 1461 C CA . GLN A 1 228 ? -15.985 -13.618 5.788 1.00 34.90 234 GLN A CA 1
ATOM 1462 C C . GLN A 1 228 ? -16.662 -12.496 6.563 1.00 31.23 234 GLN A C 1
ATOM 1463 O O . GLN A 1 228 ? -16.237 -12.148 7.671 1.00 31.38 234 GLN A O 1
ATOM 1469 N N . ALA A 1 229 ? -17.712 -11.915 5.995 1.00 28.37 235 ALA A N 1
ATOM 1470 C CA . ALA A 1 229 ? -18.343 -10.757 6.615 1.00 27.87 235 ALA A CA 1
ATOM 1471 C C . ALA A 1 229 ? -19.237 -11.135 7.791 1.00 27.21 235 ALA A C 1
ATOM 1472 O O . ALA A 1 229 ? -19.349 -10.358 8.747 1.00 27.28 235 ALA A O 1
ATOM 1474 N N . VAL A 1 230 ? -19.863 -12.310 7.755 1.00 25.80 236 VAL A N 1
ATOM 1475 C CA . VAL A 1 230 ? -20.949 -12.654 8.668 1.00 24.35 236 VAL A CA 1
ATOM 1476 C C . VAL A 1 230 ? -20.516 -13.656 9.740 1.00 24.55 236 VAL A C 1
ATOM 1477 O O . VAL A 1 230 ? -20.824 -13.479 10.923 1.00 24.73 236 VAL A O 1
ATOM 1481 N N . TRP A 1 231 ? -19.817 -14.725 9.351 1.00 25.47 237 TRP A N 1
ATOM 1482 C CA . TRP A 1 231 ? -19.569 -15.836 10.272 1.00 25.83 237 TRP A CA 1
ATOM 1483 C C . TRP A 1 231 ? -18.279 -15.640 11.065 1.00 29.40 237 TRP A C 1
ATOM 1484 O O . TRP A 1 231 ? -17.213 -15.403 10.487 1.00 31.37 237 TRP A O 1
ATOM 1495 N N . VAL A 1 232 ? -18.383 -15.775 12.390 1.00 29.27 238 VAL A N 1
ATOM 1496 C CA . VAL A 1 232 ? -17.252 -15.547 13.284 1.00 30.62 238 VAL A CA 1
ATOM 1497 C C . VAL A 1 232 ? -16.183 -16.612 13.065 1.00 33.38 238 VAL A C 1
ATOM 1498 O O . VAL A 1 232 ? -16.485 -17.808 12.994 1.00 33.15 238 VAL A O 1
ATOM 1502 N N . GLN A 1 233 ? -14.918 -16.173 12.965 1.00 35.73 239 GLN A N 1
ATOM 1503 C CA . GLN A 1 233 ? -13.760 -17.050 12.813 1.00 42.83 239 GLN A CA 1
ATOM 1504 C C . GLN A 1 233 ? -12.734 -16.925 13.928 1.00 46.08 239 GLN A C 1
ATOM 1505 O O . GLN A 1 233 ? -11.956 -17.865 14.130 1.00 47.34 239 GLN A O 1
ATOM 1511 N N . ASP A 1 234 ? -12.672 -15.792 14.619 1.00 48.26 240 ASP A N 1
ATOM 1512 C CA . ASP A 1 234 ? -11.719 -15.575 15.695 1.00 51.16 240 ASP A CA 1
ATOM 1513 C C . ASP A 1 234 ? -12.470 -15.439 17.019 1.00 49.64 240 ASP A C 1
ATOM 1514 O O . ASP A 1 234 ? -13.664 -15.741 17.113 1.00 49.02 240 ASP A O 1
ATOM 1519 N N . GLY A 1 235 ? -11.766 -14.991 18.054 1.00 48.05 241 GLY A N 1
ATOM 1520 C CA . GLY A 1 235 ? -12.367 -14.826 19.356 1.00 46.72 241 GLY A CA 1
ATOM 1521 C C . GLY A 1 235 ? -12.696 -16.151 20.018 1.00 44.84 241 GLY A C 1
ATOM 1522 O O . GLY A 1 235 ? -12.205 -17.208 19.609 1.00 44.92 241 GLY A O 1
ATOM 1523 N N . PRO A 1 236 ? -13.542 -16.114 21.054 1.00 42.92 242 PRO A N 1
ATOM 1524 C CA . PRO A 1 236 ? -13.881 -17.343 21.788 1.00 40.63 242 PRO A CA 1
ATOM 1525 C C . PRO A 1 236 ? -14.326 -18.461 20.855 1.00 39.31 242 PRO A C 1
ATOM 1526 O O . PRO A 1 236 ? -15.066 -18.241 19.895 1.00 37.72 242 PRO A O 1
ATOM 1530 N N . GLU A 1 237 ? -13.863 -19.677 21.148 1.00 40.70 243 GLU A N 1
ATOM 1531 C CA . GLU A 1 237 ? -14.054 -20.775 20.206 1.00 41.09 243 GLU A CA 1
ATOM 1532 C C . GLU A 1 237 ? -15.518 -21.191 20.084 1.00 37.20 243 GLU A C 1
ATOM 1533 O O . GLU A 1 237 ? -15.942 -21.619 19.005 1.00 37.68 243 GLU A O 1
ATOM 1539 N N . TRP A 1 238 ? -16.309 -21.073 21.156 1.00 34.50 244 TRP A N 1
ATOM 1540 C CA . TRP A 1 238 ? -17.706 -21.508 21.086 1.00 33.37 244 TRP A CA 1
ATOM 1541 C C . TRP A 1 238 ? -18.496 -20.730 20.039 1.00 32.66 244 TRP A C 1
ATOM 1542 O O . TRP A 1 238 ? -19.510 -21.229 19.533 1.00 32.85 244 TRP A O 1
ATOM 1553 N N . LEU A 1 239 ? -18.052 -19.527 19.700 1.00 31.45 245 LEU A N 1
ATOM 1554 C CA . LEU A 1 239 ? -18.804 -18.655 18.813 1.00 30.12 245 LEU A CA 1
ATOM 1555 C C . LEU A 1 239 ? -18.470 -18.872 17.341 1.00 29.45 245 LEU A C 1
ATOM 1556 O O . LEU A 1 239 ? -19.170 -18.332 16.478 1.00 28.47 245 LEU A O 1
ATOM 1561 N N . ARG A 1 240 ? -17.444 -19.667 17.027 1.00 31.94 246 ARG A N 1
ATOM 1562 C CA . ARG A 1 240 ? -17.081 -19.894 15.633 1.00 33.51 246 ARG A CA 1
ATOM 1563 C C . ARG A 1 240 ? -18.255 -20.509 14.885 1.00 32.09 246 ARG A C 1
ATOM 1564 O O . ARG A 1 240 ? -18.864 -21.476 15.348 1.00 32.69 246 ARG A O 1
ATOM 1572 N N . GLY A 1 241 ? -18.579 -19.939 13.726 1.00 28.58 247 GLY A N 1
ATOM 1573 C CA . GLY A 1 241 ? -19.764 -20.333 12.994 1.00 27.55 247 GLY A CA 1
ATOM 1574 C C . GLY A 1 241 ? -21.025 -19.609 13.410 1.00 26.33 247 GLY A C 1
ATOM 1575 O O . GLY A 1 241 ? -22.066 -19.784 12.760 1.00 26.91 247 GLY A O 1
ATOM 1576 N N . GLY A 1 242 ? -20.963 -18.803 14.466 1.00 25.10 248 GLY A N 1
ATOM 1577 C CA . GLY A 1 242 ? -22.032 -17.903 14.828 1.00 24.24 248 GLY A CA 1
ATOM 1578 C C . GLY A 1 242 ? -21.811 -16.534 14.226 1.00 23.67 248 GLY A C 1
ATOM 1579 O O . GLY A 1 242 ? -21.014 -16.355 13.303 1.00 24.11 248 GLY A O 1
ATOM 1580 N N . THR A 1 243 ? -22.535 -15.551 14.761 1.00 23.62 249 THR A N 1
ATOM 1581 C CA . THR A 1 243 ? -22.410 -14.171 14.310 1.00 23.18 249 THR A CA 1
ATOM 1582 C C . THR A 1 243 ? -22.759 -13.247 15.472 1.00 23.94 249 THR A C 1
ATOM 1583 O O . THR A 1 243 ? -22.984 -13.692 16.602 1.00 25.02 249 THR A O 1
ATOM 1587 N N . THR A 1 244 ? -22.774 -11.950 15.200 1.00 24.54 250 THR A N 1
ATOM 1588 C CA . THR A 1 244 ? -23.289 -10.987 16.159 1.00 25.36 250 THR A CA 1
ATOM 1589 C C . THR A 1 244 ? -24.401 -10.185 15.505 1.00 25.63 250 THR A C 1
ATOM 1590 O O . THR A 1 244 ? -24.460 -10.057 14.278 1.00 26.54 250 THR A O 1
ATOM 1594 N N . LEU A 1 245 ? -25.299 -9.669 16.336 1.00 23.58 251 LEU A N 1
ATOM 1595 C CA . LEU A 1 245 ? -26.430 -8.884 15.873 1.00 23.10 251 LEU A CA 1
ATOM 1596 C C . LEU A 1 245 ? -26.451 -7.582 16.649 1.00 21.56 251 LEU A C 1
ATOM 1597 O O . LEU A 1 245 ? -26.329 -7.586 17.879 1.00 22.46 251 LEU A O 1
ATOM 1602 N N . VAL A 1 246 ? -26.593 -6.477 15.923 1.00 20.79 252 VAL A N 1
ATOM 1603 C CA . VAL A 1 246 ? -26.952 -5.185 16.489 1.00 21.23 252 V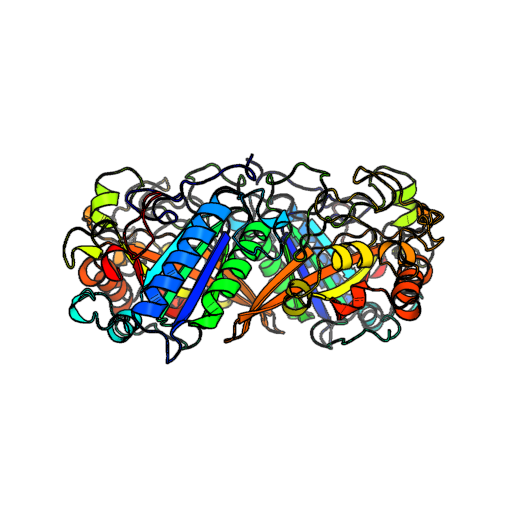AL A CA 1
ATOM 1604 C C . VAL A 1 246 ? -28.387 -4.926 16.070 1.00 19.70 252 VAL A C 1
ATOM 1605 O O . VAL A 1 246 ? -28.702 -4.968 14.874 1.00 20.19 252 VAL A O 1
ATOM 1609 N N . LEU A 1 247 ? -29.267 -4.702 17.041 1.00 19.15 253 LEU A N 1
ATOM 1610 C CA . LEU A 1 247 ? -30.685 -4.485 16.769 1.00 20.09 253 LEU A CA 1
ATOM 1611 C C . LEU A 1 247 ? -31.038 -3.092 17.257 1.00 20.27 253 LEU A C 1
ATOM 1612 O O . LEU A 1 247 ? -31.004 -2.823 18.464 1.00 22.24 253 LEU A O 1
ATOM 1617 N N . ARG A 1 248 ? -31.375 -2.203 16.331 1.00 20.72 254 ARG A N 1
ATOM 1618 C CA . ARG A 1 248 ? -31.724 -0.836 16.687 1.00 21.40 254 ARG A CA 1
ATOM 1619 C C . ARG A 1 248 ? -33.120 -0.515 16.181 1.00 20.04 254 ARG A C 1
ATOM 1620 O O . ARG A 1 248 ? -33.414 -0.693 14.994 1.00 22.25 254 ARG A O 1
ATOM 1628 N N . ARG A 1 249 ? -33.986 -0.084 17.092 1.00 20.71 255 ARG A N 1
ATOM 1629 C CA . ARG A 1 249 ? -35.313 0.388 16.727 1.00 19.18 255 ARG A CA 1
ATOM 1630 C C . ARG A 1 249 ? -35.172 1.847 16.324 1.00 19.89 255 ARG A C 1
ATOM 1631 O O . ARG A 1 249 ? -34.759 2.683 17.139 1.00 22.02 255 ARG A O 1
ATOM 1639 N N . ILE A 1 250 ? -35.481 2.155 15.072 1.00 20.06 256 ILE A N 1
ATOM 1640 C CA . ILE A 1 250 ? -35.264 3.496 14.549 1.00 19.88 256 ILE A CA 1
ATOM 1641 C C . ILE A 1 250 ? -36.597 4.074 14.104 1.00 19.73 256 ILE A C 1
ATOM 1642 O O . ILE A 1 250 ? -37.203 3.603 13.133 1.00 21.74 256 ILE A O 1
ATOM 1647 N N . ARG A 1 251 ? -37.028 5.128 14.789 1.00 20.89 257 ARG A N 1
ATOM 1648 C CA . ARG A 1 251 ? -38.275 5.792 14.450 1.00 21.44 257 ARG A CA 1
ATOM 1649 C C . ARG A 1 251 ? -38.103 6.628 13.191 1.00 21.73 257 ARG A C 1
ATOM 1650 O O . ARG A 1 251 ? -37.083 7.303 13.007 1.00 21.39 257 ARG A O 1
ATOM 1658 N N . MET A 1 252 ? -39.110 6.585 12.324 1.00 21.47 258 MET A N 1
ATOM 1659 C CA . MET A 1 252 ? -39.159 7.443 11.149 1.00 21.07 258 MET A CA 1
ATOM 1660 C C . MET A 1 252 ? -40.084 8.614 11.440 1.00 21.81 258 MET A C 1
ATOM 1661 O O . MET A 1 252 ? -41.230 8.415 11.860 1.00 22.88 258 MET A O 1
ATOM 1666 N N . GLU A 1 253 ? -39.588 9.833 11.209 1.00 23.01 259 GLU A N 1
ATOM 1667 C CA . GLU A 1 253 ? -40.374 11.043 11.457 1.00 24.74 259 GLU A CA 1
ATOM 1668 C C . GLU A 1 253 ? -41.186 11.351 10.198 1.00 25.39 259 GLU A C 1
ATOM 1669 O O . GLU A 1 253 ? -40.888 12.269 9.429 1.00 26.39 259 GLU A O 1
ATOM 1675 N N . LEU A 1 254 ? -42.252 10.566 9.999 1.00 24.51 260 LEU A N 1
ATOM 1676 C CA . LEU A 1 254 ? -42.942 10.582 8.709 1.00 25.83 260 LEU A CA 1
ATOM 1677 C C . LEU A 1 254 ? -43.693 11.882 8.461 1.00 29.47 260 LEU A C 1
ATOM 1678 O O . LEU A 1 254 ? -43.850 12.289 7.303 1.00 29.97 260 LEU A O 1
ATOM 1683 N N . GLU A 1 255 ? -44.178 12.542 9.513 1.00 31.35 261 GLU A N 1
ATOM 1684 C CA . GLU A 1 255 ? -44.832 13.827 9.297 1.00 35.41 261 GLU A CA 1
ATOM 1685 C C . GLU A 1 255 ? -43.840 14.862 8.770 1.00 34.32 261 GLU A C 1
ATOM 1686 O O . GLU A 1 255 ? -44.155 15.608 7.838 1.00 36.09 261 GLU A O 1
ATOM 1692 N N . LYS A 1 256 ? -42.614 14.881 9.310 1.00 33.01 262 LYS A N 1
ATOM 1693 C CA . LYS A 1 256 ? -41.576 15.754 8.758 1.00 32.40 262 LYS A CA 1
ATOM 1694 C C . LYS A 1 256 ? -41.160 15.298 7.364 1.00 30.76 262 LYS A C 1
ATOM 1695 O O . LYS A 1 256 ? -40.891 16.124 6.482 1.00 30.73 262 LYS A O 1
ATOM 1701 N N . TRP A 1 257 ? -41.066 13.983 7.164 1.00 30.57 263 TRP A N 1
ATOM 1702 C CA . TRP A 1 257 ? -40.678 13.445 5.864 1.00 29.49 263 TRP A CA 1
ATOM 1703 C C . TRP A 1 257 ? -41.662 13.870 4.782 1.00 30.80 263 TRP A C 1
ATOM 1704 O O . TRP A 1 257 ? -41.255 14.234 3.672 1.00 31.79 263 TRP A O 1
ATOM 1715 N N . ASP A 1 258 ? -42.962 13.857 5.095 1.00 33.62 264 ASP A N 1
ATOM 1716 C CA . ASP A 1 258 ? -43.971 14.277 4.127 1.00 35.14 264 ASP A CA 1
ATOM 1717 C C . ASP A 1 258 ? -43.786 15.727 3.710 1.00 37.73 264 ASP A C 1
ATOM 1718 O O . ASP A 1 258 ? -44.149 16.098 2.590 1.00 38.99 264 ASP A O 1
ATOM 1723 N N . GLU A 1 259 ? -43.263 16.563 4.605 1.00 37.82 265 GLU A N 1
ATOM 1724 C CA . GLU A 1 259 ? -43.091 17.981 4.318 1.00 41.87 265 GLU A CA 1
ATOM 1725 C C . GLU A 1 259 ? -41.817 18.269 3.537 1.00 41.33 265 GLU A C 1
ATOM 1726 O O . GLU A 1 259 ? -41.617 19.412 3.109 1.00 42.43 265 GLU A O 1
ATOM 1732 N N . ALA A 1 260 ? -40.966 17.265 3.335 1.00 41.56 266 ALA A N 1
ATOM 1733 C CA . ALA A 1 260 ? -39.682 17.465 2.685 1.00 43.10 266 ALA A CA 1
ATOM 1734 C C . ALA A 1 260 ? -39.837 17.441 1.171 1.00 44.79 266 ALA A C 1
ATOM 1735 O O . ALA A 1 260 ? -40.705 16.755 0.619 1.00 46.04 266 ALA A O 1
ATOM 1737 N N . ASP A 1 261 ? -38.973 18.197 0.501 1.00 46.66 267 ASP A N 1
ATOM 1738 C CA . ASP A 1 261 ? -38.984 18.249 -0.953 1.00 48.57 267 ASP A CA 1
ATOM 1739 C C . ASP A 1 261 ? -38.405 16.953 -1.526 1.00 45.34 267 ASP A C 1
ATOM 1740 O O . ASP A 1 261 ? -37.416 16.428 -0.999 1.00 43.46 267 ASP A O 1
ATOM 1745 N N . PRO A 1 262 ? -39.013 16.398 -2.585 1.00 43.94 268 PRO A N 1
ATOM 1746 C CA . PRO A 1 262 ? -38.509 15.122 -3.128 1.00 42.75 268 PRO A CA 1
ATOM 1747 C C . PRO A 1 262 ? -37.053 15.161 -3.554 1.00 38.59 268 PRO A C 1
ATOM 1748 O O . PRO A 1 262 ? -36.330 14.182 -3.335 1.00 38.45 268 PRO A O 1
ATOM 1752 N N . ALA A 1 263 ? -36.592 16.263 -4.150 1.00 38.66 269 ALA A N 1
ATOM 1753 C CA . ALA A 1 263 ? -35.173 16.359 -4.476 1.00 36.64 269 ALA A CA 1
ATOM 1754 C C . ALA A 1 263 ? -34.319 16.289 -3.218 1.00 34.41 269 ALA A C 1
ATOM 1755 O O . ALA A 1 263 ? -33.248 15.672 -3.220 1.00 32.69 269 ALA A O 1
ATOM 1757 N N . GLY A 1 264 ? -34.788 16.895 -2.125 1.00 33.70 270 GLY A N 1
ATOM 1758 C CA . GLY A 1 264 ? -34.047 16.830 -0.879 1.00 33.43 270 GLY A CA 1
ATOM 1759 C C . GLY A 1 264 ? -34.051 15.449 -0.263 1.00 31.24 270 GLY A C 1
ATOM 1760 O O . GLY A 1 264 ? -33.058 15.037 0.343 1.00 30.99 270 GLY A O 1
ATOM 1761 N N . LYS A 1 265 ? -35.157 14.716 -0.405 1.00 30.87 271 LYS A N 1
ATOM 1762 C CA . LYS A 1 265 ? -35.201 13.342 0.088 1.00 30.74 271 LYS A CA 1
ATOM 1763 C C . LYS A 1 265 ? -34.143 12.491 -0.601 1.00 28.62 271 LYS A C 1
ATOM 1764 O O . LYS A 1 265 ? -33.435 11.709 0.045 1.00 27.83 271 LYS A O 1
ATOM 1770 N N . GLU A 1 266 ? -34.043 12.617 -1.929 1.00 27.63 272 GLU A N 1
ATOM 1771 C CA . GLU A 1 266 ? -33.068 11.838 -2.682 1.00 28.86 272 GLU A CA 1
ATOM 1772 C C . GLU A 1 266 ? -31.644 12.265 -2.358 1.00 27.73 272 GLU A C 1
ATOM 1773 O O . GLU A 1 266 ? -30.757 11.417 -2.216 1.00 27.70 272 GLU A O 1
ATOM 1779 N N . PHE A 1 267 ? -31.406 13.576 -2.248 1.00 26.09 273 PHE A N 1
ATOM 1780 C CA . PHE A 1 267 ? -30.071 14.069 -1.926 1.00 26.98 273 PHE A CA 1
ATOM 1781 C C . PHE A 1 267 ? -29.612 13.570 -0.562 1.00 27.53 273 PHE A C 1
ATOM 1782 O O . PHE A 1 267 ? -28.416 13.330 -0.356 1.00 27.25 273 PHE A O 1
ATOM 1790 N N . ALA A 1 268 ? -30.546 13.394 0.375 1.00 25.53 274 ALA A N 1
ATOM 1791 C CA . ALA A 1 268 ? -30.168 12.951 1.713 1.00 25.17 274 ALA A CA 1
ATOM 1792 C C . ALA A 1 268 ? -29.632 11.526 1.705 1.00 25.50 274 ALA A C 1
ATOM 1793 O O . ALA A 1 268 ? -28.743 11.196 2.499 1.00 26.16 274 ALA A O 1
ATOM 1795 N N . VAL A 1 269 ? -30.161 10.676 0.829 1.00 24.51 275 VAL A N 1
ATOM 1796 C CA . VAL A 1 269 ? -29.725 9.286 0.750 1.00 23.73 275 VAL A CA 1
ATOM 1797 C C . VAL A 1 269 ? -28.542 9.131 -0.193 1.00 23.19 275 VAL A C 1
ATOM 1798 O O . VAL A 1 269 ? -27.581 8.423 0.115 1.00 24.41 275 VAL A O 1
ATOM 1802 N N . GLY A 1 270 ? -28.604 9.784 -1.348 1.00 24.48 276 GLY A N 1
ATOM 1803 C CA . GLY A 1 270 ? -27.675 9.549 -2.433 1.00 24.75 276 GLY A CA 1
ATOM 1804 C C . GLY A 1 270 ? -28.237 8.703 -3.556 1.00 25.68 276 GLY A C 1
ATOM 1805 O O . GLY A 1 270 ? -27.496 8.374 -4.495 1.00 26.08 276 GLY A O 1
ATOM 1806 N N . ARG A 1 271 ? -29.519 8.340 -3.489 1.00 24.14 277 ARG A N 1
ATOM 1807 C CA . ARG A 1 271 ? -30.157 7.538 -4.526 1.00 24.53 277 ARG A CA 1
ATOM 1808 C C . ARG A 1 271 ? -31.537 8.094 -4.855 1.00 25.98 277 ARG A C 1
ATOM 1809 O O . ARG A 1 271 ? -32.176 8.744 -4.025 1.00 27.15 277 ARG A O 1
ATOM 1817 N N . ARG A 1 272 ? -31.989 7.829 -6.077 1.00 25.57 278 ARG A N 1
ATOM 1818 C CA . ARG A 1 272 ? -33.315 8.252 -6.508 1.00 26.51 278 ARG A CA 1
ATOM 1819 C C . ARG A 1 272 ? -34.388 7.350 -5.912 1.00 25.81 278 ARG A C 1
ATOM 1820 O O . ARG A 1 272 ? -34.163 6.165 -5.662 1.00 26.57 278 ARG A O 1
ATOM 1828 N N . LEU A 1 273 ? -35.573 7.924 -5.699 1.00 26.96 279 LEU A N 1
ATOM 1829 C CA . LEU A 1 273 ? -36.640 7.194 -5.019 1.00 27.75 279 LEU A CA 1
ATOM 1830 C C . LEU A 1 273 ? -37.209 6.080 -5.886 1.00 26.73 279 LEU A C 1
ATOM 1831 O O . LEU A 1 273 ? -37.288 4.926 -5.453 1.00 26.64 279 LEU A O 1
ATOM 1836 N N . THR A 1 274 ? -37.625 6.403 -7.113 1.00 27.74 280 THR A N 1
ATOM 1837 C CA . THR A 1 274 ? -38.332 5.407 -7.914 1.00 28.87 280 THR A CA 1
ATOM 1838 C C . THR A 1 274 ? -37.391 4.318 -8.414 1.00 28.43 280 THR A C 1
ATOM 1839 O O . THR A 1 274 ? -37.653 3.125 -8.227 1.00 29.03 280 THR A O 1
ATOM 1843 N N . SER A 1 275 ? -36.281 4.708 -9.038 1.00 28.11 281 SER A N 1
ATOM 1844 C CA . SER A 1 275 ? -35.378 3.725 -9.624 1.00 27.67 281 SER A CA 1
ATOM 1845 C C . SER A 1 275 ? -34.456 3.087 -8.595 1.00 28.27 281 SER A C 1
ATOM 1846 O O . SER A 1 275 ? -33.971 1.970 -8.819 1.00 29.95 281 SER A O 1
ATOM 1849 N N . GLY A 1 276 ? -34.179 3.775 -7.489 1.00 27.56 282 GLY A N 1
ATOM 1850 C CA . GLY A 1 276 ? -33.166 3.300 -6.571 1.00 25.31 282 GLY A CA 1
ATOM 1851 C C . GLY A 1 276 ? -31.749 3.475 -7.064 1.00 26.39 282 GLY A C 1
ATOM 1852 O O . GLY A 1 276 ? -30.814 3.038 -6.391 1.00 27.05 282 GLY A O 1
ATOM 1853 N N . ALA A 1 277 ? -31.556 4.108 -8.218 1.00 26.08 283 ALA A N 1
ATOM 1854 C CA . ALA A 1 277 ? -30.219 4.269 -8.753 1.00 26.19 283 ALA A CA 1
ATOM 1855 C C . ALA A 1 277 ? -29.460 5.318 -7.945 1.00 25.78 283 ALA A C 1
ATOM 1856 O O . ALA A 1 277 ? -30.058 6.252 -7.398 1.00 26.86 283 ALA A O 1
ATOM 1858 N N . PRO A 1 278 ? -28.139 5.195 -7.849 1.00 25.67 284 PRO A N 1
ATOM 1859 C CA . PRO A 1 278 ? -27.363 6.294 -7.268 1.00 25.67 284 PRO A CA 1
ATOM 1860 C C . PRO A 1 278 ? -27.544 7.539 -8.119 1.00 26.17 284 PRO A C 1
ATOM 1861 O O . PRO A 1 278 ? -27.851 7.462 -9.310 1.00 26.93 284 PRO A O 1
ATOM 1865 N N . LEU A 1 279 ? -27.392 8.702 -7.485 1.00 26.13 285 LEU A N 1
ATOM 1866 C CA . LEU A 1 279 ? -27.542 9.955 -8.219 1.00 25.34 285 LEU A CA 1
ATOM 1867 C C . LEU A 1 279 ? -26.544 10.071 -9.361 1.00 27.71 285 LEU A C 1
ATOM 1868 O O . LEU A 1 279 ? -26.777 10.847 -10.290 1.00 30.54 285 LEU A O 1
ATOM 1873 N N . THR A 1 280 ? -25.450 9.313 -9.315 1.00 26.50 286 THR A N 1
ATOM 1874 C CA . THR A 1 280 ? -24.440 9.288 -10.368 1.00 26.05 286 THR A CA 1
ATOM 1875 C C . THR A 1 280 ? -24.739 8.275 -11.471 1.00 27.98 286 THR A C 1
ATOM 1876 O O . THR A 1 280 ? -23.992 8.224 -12.456 1.00 30.10 286 THR A O 1
ATOM 1880 N N . GLY A 1 281 ? -25.802 7.483 -11.342 1.00 29.04 287 GLY A N 1
ATOM 1881 C CA . GLY A 1 281 ? -26.063 6.394 -12.269 1.00 30.49 287 GLY A CA 1
ATOM 1882 C C . GLY A 1 281 ? -27.488 6.338 -12.785 1.00 32.64 287 GLY A C 1
ATOM 1883 O O . GLY A 1 281 ? -28.217 7.332 -12.699 1.00 33.05 287 GLY A O 1
ATOM 1884 N N . ARG A 1 282 ? -27.902 5.176 -13.308 1.00 34.24 288 ARG A N 1
ATOM 1885 C CA . ARG A 1 282 ? -29.189 5.050 -13.988 1.00 36.26 288 ARG A CA 1
ATOM 1886 C C . ARG A 1 282 ? -30.026 3.877 -13.487 1.00 36.19 288 ARG A C 1
ATOM 1887 O O . ARG A 1 282 ? -31.261 3.941 -13.511 1.00 36.71 288 ARG A O 1
ATOM 1895 N N . HIS A 1 283 ? -29.375 2.802 -13.042 1.00 36.20 289 HIS A N 1
ATOM 1896 C CA . HIS A 1 283 ? -30.063 1.612 -12.560 1.00 37.13 289 HIS A CA 1
ATOM 1897 C C . HIS A 1 283 ? -29.728 1.383 -11.091 1.00 31.69 289 HIS A C 1
ATOM 1898 O O . HIS A 1 283 ? -28.691 1.829 -10.592 1.00 30.49 289 HIS A O 1
ATOM 1905 N N . GLU A 1 284 ? -30.627 0.667 -10.407 1.00 29.23 290 GLU A N 1
ATOM 1906 C CA . GLU A 1 284 ? -30.461 0.399 -8.979 1.00 29.84 290 GLU A CA 1
ATOM 1907 C C . GLU A 1 284 ? -29.070 -0.132 -8.644 1.00 30.85 290 GLU A C 1
ATOM 1908 O O . GLU A 1 284 ? -28.454 0.297 -7.660 1.00 30.70 290 GLU A O 1
ATOM 1914 N N . HIS A 1 285 ? -28.559 -1.070 -9.436 1.00 32.71 291 HIS A N 1
ATOM 1915 C CA . HIS A 1 285 ? -27.308 -1.729 -9.091 1.00 34.98 291 HIS A CA 1
ATOM 1916 C C . HIS A 1 285 ? -26.080 -1.108 -9.736 1.00 35.23 291 HIS A C 1
ATOM 1917 O O . HIS A 1 285 ? -25.011 -1.724 -9.709 1.00 36.06 291 HIS A O 1
ATOM 1924 N N . ASP A 1 286 ? -26.196 0.088 -10.301 1.00 33.70 292 ASP A N 1
ATOM 1925 C CA . ASP A 1 286 ? -24.997 0.828 -10.659 1.00 35.65 292 ASP A CA 1
ATOM 1926 C C . ASP A 1 286 ? -24.232 1.154 -9.386 1.00 36.46 292 ASP A C 1
ATOM 1927 O O . ASP A 1 286 ? -24.829 1.428 -8.340 1.00 35.15 292 ASP A O 1
ATOM 1932 N N . HIS A 1 287 ? -22.911 1.098 -9.465 1.00 37.52 293 HIS A N 1
ATOM 1933 C CA . HIS A 1 287 ? -22.095 1.432 -8.306 1.00 39.42 293 HIS A CA 1
ATOM 1934 C C . HIS A 1 287 ? -22.104 2.943 -8.111 1.00 34.45 293 HIS A C 1
ATOM 1935 O O . HIS A 1 287 ? -21.848 3.681 -9.066 1.00 33.93 293 HIS A O 1
ATOM 1942 N N . PRO A 1 288 ? -22.397 3.437 -6.909 1.00 31.37 294 PRO A N 1
ATOM 1943 C CA . PRO A 1 288 ? -22.330 4.886 -6.672 1.00 31.72 294 PRO A CA 1
ATOM 1944 C C . PRO A 1 288 ? -20.918 5.395 -6.906 1.00 32.67 294 PRO A C 1
ATOM 1945 O O . PRO A 1 288 ? -19.944 4.791 -6.456 1.00 34.55 294 PRO A O 1
ATOM 1949 N N . ASP A 1 289 ? -20.809 6.516 -7.620 1.00 31.97 295 ASP A N 1
ATOM 1950 C CA . ASP A 1 289 ? -19.511 7.123 -7.926 1.00 32.54 295 ASP A CA 1
ATOM 1951 C C . ASP A 1 289 ? -19.256 8.238 -6.920 1.00 31.60 295 ASP A C 1
ATOM 1952 O O . ASP A 1 289 ? -19.708 9.372 -7.102 1.00 30.61 295 ASP A O 1
ATOM 1957 N N . PHE A 1 290 ? -18.491 7.921 -5.877 1.00 30.63 296 PHE A N 1
ATOM 1958 C CA . PHE A 1 290 ? -18.258 8.883 -4.810 1.00 30.74 296 PHE A CA 1
ATOM 1959 C C . PHE A 1 290 ? -17.279 9.983 -5.193 1.00 31.94 296 PHE A C 1
ATOM 1960 O O . PHE A 1 290 ? -17.127 10.944 -4.428 1.00 34.24 296 PHE A O 1
ATOM 1968 N N . ASP A 1 291 ? -16.633 9.884 -6.357 1.00 31.53 297 ASP A N 1
ATOM 1969 C CA . ASP A 1 291 ? -15.736 10.928 -6.839 1.00 33.59 297 ASP A CA 1
ATOM 1970 C C . ASP A 1 291 ? -16.409 11.904 -7.794 1.00 32.62 297 ASP A C 1
ATOM 1971 O O . ASP A 1 291 ? -15.808 12.932 -8.130 1.00 34.30 297 ASP A O 1
ATOM 1976 N N . ALA A 1 292 ? -17.629 11.610 -8.234 1.00 30.19 298 ALA A N 1
ATOM 1977 C CA . ALA A 1 292 ? -18.288 12.444 -9.227 1.00 28.52 298 ALA A CA 1
ATOM 1978 C C . ALA A 1 292 ? -18.652 13.800 -8.640 1.00 28.13 298 ALA A C 1
ATOM 1979 O O . ALA A 1 292 ? -19.057 13.909 -7.475 1.00 26.92 298 ALA A O 1
ATOM 1981 N N . VAL A 1 293 ? -18.489 14.842 -9.456 1.00 28.27 299 VAL A N 1
ATOM 1982 C CA . VAL A 1 293 ? -18.887 16.195 -9.096 1.00 27.73 299 VAL A CA 1
ATOM 1983 C C . VAL A 1 293 ? -19.832 16.734 -10.163 1.00 27.31 299 VAL A C 1
ATOM 1984 O O . VAL A 1 293 ? -19.883 16.238 -11.291 1.00 27.21 299 VAL A O 1
ATOM 1988 N N . ASP A 1 294 ? -20.601 17.755 -9.784 1.00 28.21 300 ASP A N 1
ATOM 1989 C CA . ASP A 1 294 ? -21.506 18.399 -10.722 1.00 30.08 300 ASP A CA 1
ATOM 1990 C C . ASP A 1 294 ? -20.760 19.480 -11.503 1.00 30.78 300 ASP A C 1
ATOM 1991 O O . ASP A 1 294 ? -19.553 19.676 -11.342 1.00 30.47 300 ASP A O 1
ATOM 1996 N N . SER A 1 295 ? -21.488 20.200 -12.361 1.00 33.03 301 SER A N 1
ATOM 1997 C CA . SER A 1 295 ? -20.845 21.166 -13.245 1.00 36.09 301 SER A CA 1
ATOM 1998 C C . SER A 1 295 ? -20.224 22.333 -12.486 1.00 39.19 301 SER A C 1
ATOM 1999 O O . SER A 1 295 ? -19.380 23.047 -13.047 1.00 40.92 301 SER A O 1
ATOM 2002 N N . ALA A 1 296 ? -20.619 22.543 -11.231 1.00 39.08 302 ALA A N 1
ATOM 2003 C CA . ALA A 1 296 ? -20.056 23.587 -10.388 1.00 39.76 302 ALA A CA 1
ATOM 2004 C C . ALA A 1 296 ? -18.960 23.071 -9.466 1.00 38.64 302 ALA A C 1
ATOM 2005 O O . ALA A 1 296 ? -18.363 23.866 -8.729 1.00 40.07 302 ALA A O 1
ATOM 2007 N N . GLY A 1 297 ? -18.693 21.764 -9.473 1.00 35.44 303 GLY A N 1
ATOM 2008 C CA . GLY A 1 297 ? -17.602 21.200 -8.713 1.00 34.27 303 GLY A CA 1
ATOM 2009 C C . GLY A 1 297 ? -17.979 20.589 -7.381 1.00 33.71 303 GLY A C 1
ATOM 2010 O O . GLY A 1 297 ? -17.083 20.137 -6.657 1.00 36.25 303 GLY A O 1
ATOM 2011 N N . PHE A 1 298 ? -19.295 20.542 -7.033 1.00 31.86 304 PHE A N 1
ATOM 2012 C CA . PHE A 1 298 ? -19.719 19.963 -5.766 1.00 31.99 304 PHE A CA 1
ATOM 2013 C C . PHE A 1 298 ? -20.044 18.485 -5.942 1.00 30.01 304 PHE A C 1
ATOM 2014 O O . PHE A 1 298 ? -20.502 18.070 -7.010 1.00 29.86 304 PHE A O 1
ATOM 2022 N N . PRO A 1 299 ? -19.821 17.664 -4.916 1.00 28.40 305 PRO A N 1
ATOM 2023 C CA . PRO A 1 299 ? -20.091 16.228 -5.056 1.00 26.69 305 PRO A CA 1
ATOM 2024 C C . PRO A 1 299 ? -21.524 15.974 -5.501 1.00 26.86 305 PRO A C 1
ATOM 2025 O O . PRO A 1 299 ? -22.460 16.640 -5.055 1.00 28.90 305 PRO A O 1
ATOM 2029 N N . VAL A 1 300 ? -21.685 15.026 -6.430 1.00 25.83 306 VAL A N 1
ATOM 2030 C CA . VAL A 1 300 ? -23.020 14.621 -6.859 1.00 26.62 306 VAL A CA 1
ATOM 2031 C C . VAL A 1 300 ? -23.740 13.912 -5.722 1.00 27.48 306 VAL A C 1
ATOM 2032 O O . VAL A 1 300 ? -24.902 14.201 -5.420 1.00 28.56 306 VAL A O 1
ATOM 2036 N N . ILE A 1 301 ? -23.060 12.972 -5.079 1.00 27.41 307 ILE A N 1
ATOM 2037 C CA . ILE A 1 301 ? -23.532 12.381 -3.835 1.00 26.98 307 ILE A CA 1
ATOM 2038 C C . ILE A 1 301 ? -22.922 13.181 -2.694 1.00 28.13 307 ILE A C 1
ATOM 2039 O O . ILE A 1 301 ? -21.697 13.297 -2.592 1.00 28.61 307 ILE A O 1
ATOM 2044 N N . ALA A 1 302 ? -23.778 13.738 -1.844 1.00 27.68 308 ALA A N 1
ATOM 2045 C CA . ALA A 1 302 ? -23.351 14.749 -0.886 1.00 28.16 308 ALA A CA 1
ATOM 2046 C C . ALA A 1 302 ? -22.296 14.200 0.066 1.00 28.84 308 ALA A C 1
ATOM 2047 O O . ALA A 1 302 ? -22.229 12.995 0.337 1.00 28.33 308 ALA A O 1
ATOM 2049 N N . GLU A 1 303 ? -21.478 15.121 0.581 1.00 30.55 309 GLU A N 1
ATOM 2050 C CA . GLU A 1 303 ? -20.492 14.801 1.604 1.00 33.45 309 GLU A CA 1
ATOM 2051 C C . GLU A 1 303 ? -21.129 14.092 2.791 1.00 31.07 309 GLU A C 1
ATOM 2052 O O . GLU A 1 303 ? -20.515 13.209 3.404 1.00 31.86 309 GLU A O 1
ATOM 2058 N N . ASN A 1 304 ? -22.362 14.461 3.131 1.00 30.00 310 ASN A N 1
ATOM 2059 C CA . ASN A 1 304 ? -23.072 13.875 4.260 1.00 28.54 310 ASN A CA 1
ATOM 2060 C C . ASN A 1 304 ? -24.304 13.085 3.820 1.00 25.64 310 ASN A C 1
ATOM 2061 O O . ASN A 1 304 ? -25.253 12.906 4.593 1.00 26.20 310 ASN A O 1
ATOM 2066 N N . ALA A 1 305 ? -24.295 12.593 2.582 1.00 24.72 311 ALA A N 1
ATOM 2067 C CA . ALA A 1 305 ? -25.327 11.662 2.148 1.00 24.41 311 ALA A CA 1
ATOM 2068 C C . ALA A 1 305 ? -25.195 10.333 2.890 1.00 24.47 311 ALA A C 1
ATOM 2069 O O . ALA A 1 305 ? -24.093 9.871 3.203 1.00 24.27 311 ALA A O 1
ATOM 2071 N N . HIS A 1 306 ? -26.345 9.720 3.162 1.00 23.23 312 HIS A N 1
ATOM 2072 C CA . HIS A 1 306 ? -26.371 8.454 3.891 1.00 23.38 312 HIS A CA 1
ATOM 2073 C C . HIS A 1 306 ? -25.437 7.416 3.274 1.00 23.94 312 HIS A C 1
ATOM 2074 O O . HIS A 1 306 ? -24.618 6.805 3.975 1.00 24.28 312 HIS A O 1
ATOM 2081 N N . ILE A 1 307 ? -25.547 7.190 1.962 1.00 22.86 313 ILE A N 1
ATOM 2082 C CA . ILE A 1 307 ? -24.796 6.069 1.391 1.00 23.67 313 ILE A CA 1
ATOM 2083 C C . ILE A 1 307 ? -23.302 6.360 1.339 1.00 25.36 313 ILE A C 1
ATOM 2084 O O . ILE A 1 307 ? -22.486 5.430 1.364 1.00 25.52 313 ILE A O 1
ATOM 2089 N N . ARG A 1 308 ? -22.907 7.637 1.272 1.00 25.51 314 ARG A N 1
ATOM 2090 C CA . ARG A 1 308 ? -21.485 7.963 1.309 1.00 25.37 314 ARG A CA 1
ATOM 2091 C C . ARG A 1 308 ? -20.897 7.669 2.683 1.00 25.97 314 ARG A C 1
ATOM 2092 O O . ARG A 1 308 ? -19.849 7.027 2.792 1.00 26.86 314 ARG A O 1
ATOM 2100 N N . LEU A 1 309 ? -21.578 8.114 3.744 1.00 25.02 315 LEU A N 1
ATOM 2101 C CA . LEU A 1 309 ? -21.084 7.916 5.102 1.00 25.15 315 LEU A CA 1
ATOM 2102 C C . LEU A 1 309 ? -21.136 6.454 5.521 1.00 26.41 315 LEU A C 1
ATOM 2103 O O . LEU A 1 309 ? -20.289 6.008 6.304 1.00 27.66 315 LEU A O 1
ATOM 2108 N N . ALA A 1 310 ? -22.110 5.700 5.014 1.00 24.58 316 ALA A N 1
ATOM 2109 C CA . ALA A 1 310 ? -22.288 4.307 5.402 1.00 24.50 316 ALA A CA 1
ATOM 2110 C C . ALA A 1 310 ? -21.429 3.346 4.593 1.00 26.81 316 ALA A C 1
ATOM 2111 O O . ALA A 1 310 ? -21.280 2.187 4.994 1.00 28.19 316 ALA A O 1
ATOM 2113 N N . HIS A 1 311 ? -20.850 3.800 3.486 1.00 27.04 317 HIS A N 1
ATOM 2114 C CA . HIS A 1 311 ? -20.168 2.899 2.569 1.00 29.28 317 HIS A CA 1
ATOM 2115 C C . HIS A 1 311 ? -18.839 2.417 3.145 1.00 30.07 317 HIS A C 1
ATOM 2116 O O . HIS A 1 311 ? -18.103 3.177 3.782 1.00 31.41 317 HIS A O 1
ATOM 2123 N N . VAL A 1 312 ? -18.531 1.141 2.919 1.00 32.21 318 VAL A N 1
ATOM 2124 C CA . VAL A 1 312 ? -17.204 0.592 3.179 1.00 35.24 318 VAL A CA 1
ATOM 2125 C C . VAL A 1 312 ? -16.666 -0.007 1.886 1.00 38.07 318 VAL A C 1
ATOM 2126 O O . VAL A 1 312 ? -17.405 -0.648 1.131 1.00 37.31 318 VAL A O 1
ATOM 2130 N N . ASP A 1 313 ? -15.376 0.221 1.626 1.00 40.20 319 ASP A N 1
ATOM 2131 C CA . ASP A 1 313 ? -14.783 -0.192 0.357 1.00 44.89 319 ASP A CA 1
ATOM 2132 C C . ASP A 1 313 ? -14.641 -1.702 0.272 1.00 44.86 319 ASP A C 1
ATOM 2133 O O . ASP A 1 313 ? -14.892 -2.296 -0.782 1.00 46.92 319 ASP A O 1
ATOM 2138 N N . SER A 1 314 ? -14.225 -2.338 1.360 1.00 43.72 320 SER A N 1
ATOM 2139 C CA . SER A 1 314 ? -13.886 -3.752 1.330 1.00 41.96 320 SER A CA 1
ATOM 2140 C C . SER A 1 314 ? -15.145 -4.585 1.513 1.00 40.42 320 SER A C 1
ATOM 2141 O O . SER A 1 314 ? -15.781 -4.499 2.573 1.00 40.26 320 SER A O 1
ATOM 2144 N N . PRO A 1 315 ? -15.533 -5.400 0.529 1.00 41.16 321 PRO A N 1
ATOM 2145 C CA . PRO A 1 315 ? -16.746 -6.217 0.688 1.00 40.63 321 PRO A CA 1
ATOM 2146 C C . PRO A 1 315 ? -16.724 -7.101 1.921 1.00 39.50 321 PRO A C 1
ATOM 2147 O O . PRO A 1 315 ? -17.789 -7.388 2.482 1.00 39.55 321 PRO A O 1
ATOM 2151 N N . ARG A 1 316 ? -15.542 -7.519 2.375 1.00 38.67 322 ARG A N 1
ATOM 2152 C CA . ARG A 1 316 ? -15.445 -8.419 3.517 1.00 40.61 322 ARG A CA 1
ATOM 2153 C C . ARG A 1 316 ? -15.735 -7.737 4.849 1.00 36.74 322 ARG A C 1
ATOM 2154 O O . ARG A 1 316 ? -15.941 -8.433 5.846 1.00 36.35 322 ARG A O 1
ATOM 2162 N N . LEU A 1 317 ? -15.759 -6.407 4.895 1.00 35.04 323 LEU A N 1
ATOM 2163 C CA . LEU A 1 317 ? -16.074 -5.679 6.115 1.00 35.15 323 LEU A CA 1
ATOM 2164 C C . LEU A 1 317 ? -17.519 -5.191 6.171 1.00 33.43 323 LEU A C 1
ATOM 2165 O O . LEU A 1 317 ? -17.903 -4.541 7.148 1.00 33.25 323 LEU A O 1
ATOM 2170 N N . ARG A 1 318 ? -18.328 -5.492 5.161 1.00 32.09 324 ARG A N 1
ATOM 2171 C CA . ARG A 1 318 ? -19.713 -5.043 5.150 1.00 31.36 324 ARG A CA 1
ATOM 2172 C C . ARG A 1 318 ? -20.538 -5.757 6.214 1.00 29.14 324 ARG A C 1
ATOM 2173 O O . ARG A 1 318 ? -20.246 -6.898 6.597 1.00 30.08 324 ARG A O 1
ATOM 2181 N N . MET A 1 319 ? -21.560 -5.057 6.711 1.00 26.04 325 MET A N 1
ATOM 2182 C CA . MET A 1 319 ? -22.567 -5.681 7.557 1.00 25.30 325 MET A CA 1
ATOM 2183 C C . MET A 1 319 ? -23.713 -6.210 6.710 1.00 24.32 325 MET A C 1
ATOM 2184 O O . MET A 1 319 ? -23.993 -5.693 5.629 1.00 24.34 325 MET A O 1
ATOM 2189 N N . LEU A 1 320 ? -24.326 -7.288 7.186 1.00 22.76 326 LEU A N 1
ATOM 2190 C CA . LEU A 1 320 ? -25.522 -7.840 6.570 1.00 21.45 326 LEU A CA 1
ATOM 2191 C C . LEU A 1 320 ? -26.706 -7.120 7.198 1.00 21.57 326 LEU A C 1
ATOM 2192 O O . LEU A 1 320 ? -26.995 -7.301 8.387 1.00 22.78 326 LEU A O 1
ATOM 2197 N N . ARG A 1 321 ? -27.372 -6.277 6.418 1.00 19.88 327 ARG A N 1
ATOM 2198 C CA . ARG A 1 321 ? -28.586 -5.612 6.879 1.00 19.95 327 ARG A CA 1
ATOM 2199 C C . ARG A 1 321 ? -29.787 -6.485 6.527 1.00 19.77 327 ARG A C 1
ATOM 2200 O O . ARG A 1 321 ? -29.948 -6.893 5.371 1.00 22.33 327 ARG A O 1
ATOM 2208 N N . ARG A 1 322 ? -30.619 -6.785 7.523 1.00 18.97 328 ARG A N 1
ATOM 2209 C CA . ARG A 1 322 ? -31.779 -7.662 7.334 1.00 19.16 328 ARG A CA 1
ATOM 2210 C C . ARG A 1 322 ? -32.951 -7.065 8.105 1.00 20.19 328 ARG A C 1
ATOM 2211 O O . ARG A 1 322 ? -33.433 -7.632 9.088 1.00 20.04 328 ARG A O 1
ATOM 2219 N N . PRO A 1 323 ? -33.402 -5.877 7.705 1.00 19.52 329 PRO A N 1
ATOM 2220 C CA . PRO A 1 323 ? -34.347 -5.119 8.525 1.00 19.91 329 PRO A CA 1
ATOM 2221 C C . PRO A 1 323 ? -35.800 -5.501 8.274 1.00 18.61 329 PRO A C 1
ATOM 2222 O O . PRO A 1 323 ? -36.161 -6.103 7.260 1.00 20.42 329 PRO A O 1
ATOM 2226 N N . TYR A 1 324 ? -36.641 -5.112 9.232 1.00 19.74 330 TYR A N 1
ATOM 2227 C CA . TYR A 1 324 ? -38.091 -5.224 9.140 1.00 18.52 330 TYR A CA 1
ATOM 2228 C C . TYR A 1 324 ? -38.694 -3.846 9.387 1.00 18.84 330 TYR A C 1
ATOM 2229 O O . TYR A 1 324 ? -38.077 -2.995 10.028 1.00 20.18 330 TYR A O 1
ATOM 2238 N N . ASN A 1 325 ? -39.888 -3.621 8.850 1.00 17.62 331 ASN A N 1
ATOM 2239 C CA . ASN A 1 325 ? -40.612 -2.373 9.042 1.00 17.90 331 ASN A CA 1
ATOM 2240 C C . ASN A 1 325 ? -41.589 -2.535 10.201 1.00 18.80 331 ASN A C 1
ATOM 2241 O O . ASN A 1 325 ? -42.128 -3.620 10.425 1.00 19.90 331 ASN A O 1
ATOM 2246 N N . TYR A 1 326 ? -41.826 -1.457 10.942 1.00 19.30 332 TYR A N 1
ATOM 2247 C CA . TYR A 1 326 ? -42.866 -1.481 11.964 1.00 20.81 332 TYR A CA 1
ATOM 2248 C C . TYR A 1 326 ? -43.826 -0.310 11.791 1.00 20.23 332 TYR A C 1
ATOM 2249 O O . TYR A 1 326 ? -43.444 0.769 11.333 1.00 20.82 332 TYR A O 1
ATOM 2258 N N . ASP A 1 327 ? -45.085 -0.540 12.158 1.00 22.57 333 ASP A N 1
ATOM 2259 C CA . ASP A 1 327 ? -46.133 0.477 12.070 1.00 24.15 333 ASP A CA 1
ATOM 2260 C C . ASP A 1 327 ? -47.136 0.194 13.180 1.00 26.44 333 ASP A C 1
ATOM 2261 O O . ASP A 1 327 ? -47.778 -0.859 13.169 1.00 28.60 333 ASP A O 1
ATOM 2266 N N . GLU A 1 328 ? -47.276 1.127 14.131 1.00 27.98 334 GLU A N 1
ATOM 2267 C CA . GLU A 1 328 ? -47.997 0.847 15.379 1.00 33.18 334 GLU A CA 1
ATOM 2268 C C . GLU A 1 328 ? -48.752 2.086 15.858 1.00 37.50 334 GLU A C 1
ATOM 2269 O O . GLU A 1 328 ? -48.227 2.879 16.640 1.00 42.64 334 GLU A O 1
ATOM 2275 N N . GLY A 1 329 ? -49.996 2.214 15.448 1.00 35.45 335 GLY A N 1
ATOM 2276 C CA . GLY A 1 329 ? -50.894 3.069 16.201 1.00 33.73 335 GLY A CA 1
ATOM 2277 C C . GLY A 1 329 ? -50.760 4.549 15.879 1.00 31.74 335 GLY A C 1
ATOM 2278 O O . GLY A 1 329 ? -49.725 5.047 15.434 1.00 31.47 335 GLY A O 1
ATOM 2279 N N . LEU A 1 330 ? -51.845 5.258 16.142 1.00 29.30 336 LEU A N 1
ATOM 2280 C CA . LEU A 1 330 ? -52.039 6.626 15.698 1.00 26.45 336 LEU A CA 1
ATOM 2281 C C . LEU A 1 330 ? -52.500 7.478 16.865 1.00 27.17 336 LEU A C 1
ATOM 2282 O O . LEU A 1 330 ? -53.335 7.046 17.669 1.00 28.84 336 LEU A O 1
ATOM 2287 N N . THR A 1 331 ? -51.971 8.696 16.944 1.00 26.90 337 THR A N 1
ATOM 2288 C CA . THR A 1 331 ? -52.489 9.637 17.920 1.00 28.03 337 THR A CA 1
ATOM 2289 C C . THR A 1 331 ? -53.847 10.159 17.455 1.00 28.36 337 THR A C 1
ATOM 2290 O O . THR A 1 331 ? -54.257 9.970 16.304 1.00 27.85 337 THR A O 1
ATOM 2294 N N . ALA A 1 332 ? -54.548 10.843 18.361 1.00 28.97 338 ALA A N 1
ATOM 2295 C CA . ALA A 1 332 ? -55.878 11.327 18.010 1.00 30.22 338 ALA A CA 1
ATOM 2296 C C . ALA A 1 332 ? -55.825 12.317 16.856 1.00 30.08 338 ALA A C 1
ATOM 2297 O O . ALA A 1 332 ? -56.735 12.339 16.020 1.00 30.13 338 ALA A O 1
ATOM 2299 N N . ASP A 1 333 ? -54.764 13.122 16.775 1.00 31.24 339 ASP A N 1
ATOM 2300 C CA . ASP A 1 333 ? -54.611 14.072 15.682 1.00 33.19 339 ASP A CA 1
ATOM 2301 C C . ASP A 1 333 ? -53.903 13.478 14.471 1.00 31.93 339 ASP A C 1
ATOM 2302 O O . ASP A 1 333 ? -53.512 14.224 13.571 1.00 32.65 339 ASP A O 1
ATOM 2307 N N . GLY A 1 334 ? -53.747 12.154 14.425 1.00 29.42 340 GLY A N 1
ATOM 2308 C CA . GLY A 1 334 ? -53.345 11.472 13.212 1.00 27.37 340 GLY A CA 1
ATOM 2309 C C . GLY A 1 334 ? -51.859 11.310 12.977 1.00 27.70 340 GLY A C 1
ATOM 2310 O O . GLY A 1 334 ? -51.442 11.189 11.819 1.00 31.30 340 GLY A O 1
ATOM 2311 N N . ARG A 1 335 ? -51.039 11.296 14.026 1.00 25.18 341 ARG A N 1
ATOM 2312 C CA . ARG A 1 335 ? -49.603 11.114 13.855 1.00 25.05 341 ARG A CA 1
ATOM 2313 C C . ARG A 1 335 ? -49.256 9.633 13.964 1.00 25.72 341 ARG A C 1
ATOM 2314 O O . ARG A 1 335 ? -49.754 8.939 14.856 1.00 26.86 341 ARG A O 1
ATOM 2322 N N . SER A 1 336 ? -48.413 9.152 13.041 1.00 24.11 342 SER A N 1
ATOM 2323 C CA . SER A 1 336 ? -48.045 7.747 12.968 1.00 23.98 342 SER A CA 1
ATOM 2324 C C . SER A 1 336 ? -46.926 7.426 13.957 1.00 24.46 342 SER A C 1
ATOM 2325 O O . SER A 1 336 ? -46.199 8.304 14.429 1.00 28.53 342 SER A O 1
ATOM 2328 N N . ASP A 1 337 ? -46.802 6.136 14.274 1.00 24.88 343 ASP A N 1
ATOM 2329 C CA . ASP A 1 337 ? -45.698 5.607 15.077 1.00 25.89 343 ASP A CA 1
ATOM 2330 C C . ASP A 1 337 ? -45.134 4.452 14.252 1.00 23.01 343 ASP A C 1
ATOM 2331 O O . ASP A 1 337 ? -45.604 3.315 14.349 1.00 25.37 343 ASP A O 1
ATOM 2336 N N . ALA A 1 338 ? -44.129 4.751 13.432 1.00 22.94 344 ALA A N 1
ATOM 2337 C CA . ALA A 1 338 ? -43.612 3.799 12.460 1.00 22.04 344 ALA A CA 1
ATOM 2338 C C . ALA A 1 338 ? -42.105 3.963 12.340 1.00 20.87 344 ALA A C 1
ATOM 2339 O O . ALA A 1 338 ? -41.526 4.971 12.755 1.00 21.64 344 ALA A O 1
ATOM 2341 N N . GLY A 1 339 ? -41.468 2.953 11.761 1.00 20.72 345 GLY A N 1
ATOM 2342 C CA . GLY A 1 339 ? -40.029 3.038 11.595 1.00 20.42 345 GLY A CA 1
ATOM 2343 C C . GLY A 1 339 ? -39.443 1.749 11.080 1.00 20.30 345 GLY A C 1
ATOM 2344 O O . GLY A 1 339 ? -40.117 0.962 10.395 1.00 20.32 345 GLY A O 1
ATOM 2345 N N . LEU A 1 340 ? -38.185 1.531 11.443 1.00 20.59 346 LEU A N 1
ATOM 2346 C CA . LEU A 1 340 ? -37.395 0.413 10.949 1.00 20.83 346 LEU A CA 1
ATOM 2347 C C . LEU A 1 340 ? -36.850 -0.364 12.136 1.00 19.54 346 LEU A C 1
ATOM 2348 O O . LEU A 1 340 ? -36.314 0.226 13.080 1.00 22.03 346 LEU A O 1
ATOM 2353 N N . LEU A 1 341 ? -36.992 -1.684 12.091 1.00 19.31 347 LEU A N 1
ATOM 2354 C CA . LEU A 1 341 ? -36.245 -2.570 12.980 1.00 19.12 347 LEU A CA 1
ATOM 2355 C C . LEU A 1 341 ? -34.943 -2.866 12.255 1.00 21.44 347 LEU A C 1
ATOM 2356 O O . LEU A 1 341 ? -34.887 -3.740 11.382 1.00 21.73 347 LEU A O 1
ATOM 2361 N N . PHE A 1 342 ? -33.900 -2.113 12.590 1.00 21.33 348 PHE A N 1
ATOM 2362 C CA . PHE A 1 342 ? -32.624 -2.224 11.895 1.00 19.48 348 PHE A CA 1
ATOM 2363 C C . PHE A 1 342 ? -31.844 -3.367 12.527 1.00 19.81 348 PHE A C 1
ATOM 2364 O O . PHE A 1 342 ? -31.435 -3.286 13.689 1.00 23.35 348 PHE A O 1
ATOM 2372 N N . ALA A 1 343 ? -31.654 -4.440 11.773 1.00 20.54 349 ALA A N 1
ATOM 2373 C CA . ALA A 1 343 ? -30.965 -5.633 12.247 1.00 19.83 349 ALA A CA 1
ATOM 2374 C C . ALA A 1 343 ? -29.719 -5.819 11.386 1.00 19.95 349 ALA A C 1
ATOM 2375 O O . ALA A 1 343 ? -29.826 -6.073 10.181 1.00 21.92 349 ALA A O 1
ATOM 2377 N N . ALA A 1 344 ? -28.542 -5.672 11.987 1.00 20.86 350 ALA A N 1
ATOM 2378 C CA . ALA A 1 344 ? -27.276 -5.823 11.276 1.00 20.76 350 ALA A CA 1
ATOM 2379 C C . ALA A 1 344 ? -26.496 -6.990 11.865 1.00 20.83 350 ALA A C 1
ATOM 2380 O O . ALA A 1 344 ? -26.270 -7.041 13.080 1.00 22.53 350 ALA A O 1
ATOM 2382 N N . TYR A 1 345 ? -26.095 -7.925 11.009 1.00 21.45 351 TYR A N 1
ATOM 2383 C CA . TYR A 1 345 ? -25.326 -9.094 11.414 1.00 21.24 351 TYR A CA 1
ATOM 2384 C C . TYR A 1 345 ? -23.904 -8.962 10.886 1.00 22.55 351 TYR A C 1
ATOM 2385 O O . TYR A 1 345 ? -23.693 -8.556 9.740 1.00 22.80 351 TYR A O 1
ATOM 2394 N N . GLN A 1 346 ? -22.925 -9.297 11.722 1.00 22.37 352 GLN A N 1
ATOM 2395 C CA . GLN A 1 346 ? -21.529 -9.158 11.327 1.00 23.88 352 GLN A CA 1
ATOM 2396 C C . GLN A 1 346 ? -20.667 -10.014 12.235 1.00 24.53 352 GLN A C 1
ATOM 2397 O O . GLN A 1 346 ? -21.033 -10.307 13.375 1.00 24.91 352 GLN A O 1
ATOM 2403 N N . ALA A 1 347 ? -19.498 -10.392 11.723 1.00 26.73 353 ALA A N 1
ATOM 2404 C CA . ALA A 1 347 ? -18.596 -11.203 12.529 1.00 28.23 353 ALA A CA 1
ATOM 2405 C C . ALA A 1 347 ? -18.010 -10.409 13.688 1.00 29.94 353 ALA A C 1
ATOM 2406 O O . ALA A 1 347 ? -17.668 -10.991 14.723 1.00 32.45 353 ALA A O 1
ATOM 2408 N N . ASP A 1 348 ? -17.896 -9.087 13.547 1.00 29.38 354 ASP A N 1
ATOM 2409 C CA . ASP A 1 348 ? -17.173 -8.283 14.530 1.00 30.47 354 ASP A CA 1
ATOM 2410 C C . ASP A 1 348 ? -17.831 -6.912 14.618 1.00 31.05 354 ASP A C 1
ATOM 2411 O O . ASP A 1 348 ? -17.758 -6.125 13.669 1.00 31.42 354 ASP A O 1
ATOM 2416 N N . ILE A 1 349 ? -18.442 -6.626 15.770 1.00 30.17 355 ILE A N 1
ATOM 2417 C CA . ILE A 1 349 ? -19.158 -5.366 15.960 1.00 31.09 355 ILE A CA 1
ATOM 2418 C C . ILE A 1 349 ? -18.201 -4.182 15.897 1.00 31.91 355 ILE A C 1
ATOM 2419 O O . ILE A 1 349 ? -18.498 -3.155 15.273 1.00 31.71 355 ILE A O 1
ATOM 2424 N N . ASP A 1 350 ? -17.039 -4.301 16.546 1.00 32.51 356 ASP A N 1
ATOM 2425 C CA . ASP A 1 350 ? -16.097 -3.185 16.590 1.00 35.40 356 ASP A CA 1
ATOM 2426 C C . ASP A 1 350 ? -15.509 -2.870 15.219 1.00 34.92 356 ASP A C 1
ATOM 2427 O O . ASP A 1 350 ? -15.198 -1.708 14.936 1.00 36.00 356 ASP A O 1
ATOM 2432 N N . ARG A 1 351 ? -15.341 -3.873 14.358 1.00 34.86 357 ARG A N 1
ATOM 2433 C CA . ARG A 1 351 ? -14.741 -3.635 13.051 1.00 35.97 357 ARG A CA 1
ATOM 2434 C C . ARG A 1 351 ? -15.758 -3.315 11.963 1.00 33.84 357 ARG A C 1
ATOM 2435 O O . ARG A 1 351 ? -15.399 -2.667 10.971 1.00 34.29 357 ARG A O 1
ATOM 2443 N N . GLN A 1 352 ? -17.007 -3.740 12.117 1.00 30.84 358 GLN A N 1
ATOM 2444 C CA . GLN A 1 352 ? -17.964 -3.694 11.019 1.00 29.16 358 GLN A CA 1
ATOM 2445 C C . GLN A 1 352 ? -19.221 -2.889 11.296 1.00 28.69 358 GLN A C 1
ATOM 2446 O O . GLN A 1 352 ? -19.861 -2.449 10.340 1.00 30.92 358 GLN A O 1
ATOM 2452 N N . PHE A 1 353 ? -19.620 -2.715 12.557 1.00 28.66 359 PHE A N 1
ATOM 2453 C CA . PHE A 1 353 ? -20.771 -1.869 12.857 1.00 26.73 359 PHE A CA 1
ATOM 2454 C C . PHE A 1 353 ? -20.376 -0.498 13.386 1.00 27.73 359 PHE A C 1
ATOM 2455 O O . PHE A 1 353 ? -20.815 0.522 12.851 1.00 27.91 359 PHE A O 1
ATOM 2463 N N . ILE A 1 354 ? -19.595 -0.462 14.467 1.00 27.27 360 ILE A N 1
ATOM 2464 C CA . ILE A 1 354 ? -19.285 0.817 15.112 1.00 27.57 360 ILE A CA 1
ATOM 2465 C C . ILE A 1 354 ? -18.648 1.825 14.172 1.00 28.38 360 ILE A C 1
ATOM 2466 O O . ILE A 1 354 ? -19.047 3.001 14.200 1.00 29.04 360 ILE A O 1
ATOM 2471 N N . PRO A 1 355 ? -17.680 1.470 13.318 1.00 28.76 361 PRO A N 1
ATOM 2472 C CA . PRO A 1 355 ? -17.094 2.512 12.457 1.00 29.33 361 PRO A CA 1
ATOM 2473 C C . PRO A 1 355 ? -18.115 3.154 11.537 1.00 30.59 361 PRO A C 1
ATOM 2474 O O . PRO A 1 355 ? -18.056 4.370 11.310 1.00 31.38 361 PRO A O 1
ATOM 2478 N N . VAL A 1 356 ? -19.075 2.375 11.031 1.00 29.62 362 VAL A N 1
ATOM 2479 C CA . VAL A 1 356 ? -20.101 2.932 10.155 1.00 28.33 362 VAL A CA 1
ATOM 2480 C C . VAL A 1 356 ? -21.031 3.852 10.935 1.00 27.07 362 VAL A C 1
ATOM 2481 O O . VAL A 1 356 ? -21.315 4.977 10.510 1.00 26.53 362 VAL A O 1
ATOM 2485 N N . GLN A 1 357 ? -21.536 3.380 12.080 1.00 26.94 363 GLN A N 1
ATOM 2486 C CA . GLN A 1 357 ? -22.423 4.211 12.890 1.00 25.88 363 GLN A CA 1
ATOM 2487 C C . GLN A 1 357 ? -21.729 5.499 13.330 1.00 26.67 363 GLN A C 1
ATOM 2488 O O . GLN A 1 357 ? -22.354 6.566 13.371 1.00 27.46 363 GLN A O 1
ATOM 2494 N N . ARG A 1 358 ? -20.436 5.422 13.656 1.00 28.67 364 ARG A N 1
ATOM 2495 C CA . ARG A 1 358 ? -19.695 6.619 14.044 1.00 30.88 364 ARG A CA 1
ATOM 2496 C C . ARG A 1 358 ? -19.604 7.611 12.895 1.00 31.16 364 ARG A C 1
ATOM 2497 O O . ARG A 1 358 ? -19.709 8.826 13.105 1.00 32.75 364 ARG A O 1
ATOM 2505 N N . ARG A 1 359 ? -19.395 7.117 11.674 1.00 31.03 365 ARG A N 1
ATOM 2506 C CA . ARG A 1 359 ? -19.299 8.027 10.537 1.00 31.60 365 ARG A CA 1
ATOM 2507 C C . ARG A 1 359 ? -20.643 8.677 10.236 1.00 29.49 365 ARG A C 1
ATOM 2508 O O . ARG A 1 359 ? -20.698 9.849 9.852 1.00 29.74 365 ARG A O 1
ATOM 2516 N N . LEU A 1 360 ? -21.738 7.928 10.384 1.00 28.39 366 LEU A N 1
ATOM 2517 C CA . LEU A 1 360 ? -23.055 8.532 10.223 1.00 28.73 366 LEU A CA 1
ATOM 2518 C C . LEU A 1 360 ? -23.266 9.648 11.236 1.00 29.80 366 LEU A C 1
ATOM 2519 O O . LEU A 1 360 ? -23.740 10.734 10.886 1.00 30.37 366 LEU A O 1
ATOM 2524 N N . ASP A 1 361 ? -22.882 9.409 12.490 1.00 30.36 367 ASP A N 1
ATOM 2525 C CA . ASP A 1 361 ? -23.119 10.384 13.550 1.00 31.79 367 ASP A CA 1
ATOM 2526 C C . ASP A 1 361 ? -22.176 11.577 13.428 1.00 33.79 367 ASP A C 1
ATOM 2527 O O . ASP A 1 361 ? -22.622 12.729 13.381 1.00 34.70 367 ASP A O 1
ATOM 2532 N N . GLU A 1 362 ? -20.867 11.320 13.355 1.00 35.33 368 GLU A N 1
ATOM 2533 C CA . GLU A 1 362 ? -19.900 12.415 13.276 1.00 36.87 368 GLU A CA 1
ATOM 2534 C C . GLU A 1 362 ? -19.967 13.145 11.939 1.00 35.86 368 GLU A C 1
ATOM 2535 O O . GLU A 1 362 ? -19.681 14.349 11.879 1.00 36.48 368 GLU A O 1
ATOM 2541 N N . GLY A 1 363 ? -20.320 12.443 10.860 1.00 34.03 369 GLY A N 1
ATOM 2542 C CA . GLY A 1 363 ? -20.439 13.091 9.568 1.00 32.60 369 GLY A CA 1
ATOM 2543 C C . GLY A 1 363 ? -21.726 13.862 9.361 1.00 32.69 369 GLY A C 1
ATOM 2544 O O . GLY A 1 363 ? -21.875 14.508 8.318 1.00 32.98 369 GLY A O 1
ATOM 2545 N N . GLY A 1 364 ? -22.658 13.799 10.312 1.00 31.92 370 GLY A N 1
ATOM 2546 C CA . GLY A 1 364 ? -23.907 14.529 10.195 1.00 29.58 370 GLY A CA 1
ATOM 2547 C C . GLY A 1 364 ? -24.785 14.056 9.053 1.00 28.50 370 GLY A C 1
ATOM 2548 O O . GLY A 1 364 ? -25.241 14.867 8.240 1.00 29.65 370 GLY A O 1
ATOM 2549 N N . ASP A 1 365 ? -25.017 12.744 8.990 1.00 27.57 371 ASP A N 1
ATOM 2550 C CA . ASP A 1 365 ? -25.855 12.129 7.964 1.00 26.32 371 ASP A CA 1
ATOM 2551 C C . ASP A 1 365 ? -27.141 12.918 7.769 1.00 27.09 371 ASP A C 1
ATOM 2552 O O . ASP A 1 365 ? -27.883 13.160 8.727 1.00 26.90 371 ASP A O 1
ATOM 2557 N N . LEU A 1 366 ? -27.395 13.326 6.517 1.00 26.82 372 LEU A N 1
ATOM 2558 C CA . LEU A 1 366 ? -28.614 14.071 6.213 1.00 26.42 372 LEU A CA 1
ATOM 2559 C C . LEU A 1 366 ? -29.858 13.286 6.603 1.00 24.91 372 LEU A C 1
ATOM 2560 O O . LEU A 1 366 ? -30.882 13.881 6.958 1.00 27.69 372 LEU A O 1
ATOM 2565 N N . LEU A 1 367 ? -29.794 11.953 6.538 1.00 24.31 373 LEU A N 1
ATOM 2566 C CA . LEU A 1 367 ? -30.944 11.142 6.904 1.00 25.78 373 LEU A CA 1
ATOM 2567 C C . LEU A 1 367 ? -31.321 11.297 8.371 1.00 25.83 373 LEU A C 1
ATOM 2568 O O . LEU A 1 367 ? -32.467 11.004 8.734 1.00 26.28 373 LEU A O 1
ATOM 2573 N N . ASN A 1 368 ? -30.397 11.776 9.215 1.00 24.88 374 ASN A N 1
ATOM 2574 C CA . ASN A 1 368 ? -30.689 11.954 10.635 1.00 24.85 374 ASN A CA 1
ATOM 2575 C C . ASN A 1 368 ? -31.765 12.998 10.890 1.00 26.44 374 ASN A C 1
ATOM 2576 O O . ASN A 1 368 ? -32.293 13.059 12.006 1.00 27.01 374 ASN A O 1
ATOM 2581 N N . LEU A 1 369 ? -32.095 13.822 9.897 1.00 27.94 375 LEU A N 1
ATOM 2582 C CA . LEU A 1 369 ? -33.159 14.796 10.078 1.00 29.32 375 LEU A CA 1
ATOM 2583 C C . LEU A 1 369 ? -34.520 14.128 10.234 1.00 28.05 375 LEU A C 1
ATOM 2584 O O . LEU A 1 369 ? -35.436 14.736 10.798 1.00 28.89 375 LEU A O 1
ATOM 2589 N N . TRP A 1 370 ? -34.664 12.879 9.780 1.00 26.27 376 TRP A N 1
ATOM 2590 C CA . TRP A 1 370 ? -35.970 12.241 9.732 1.00 25.10 376 TRP A CA 1
ATOM 2591 C C . TRP A 1 370 ? -35.984 10.866 10.388 1.00 24.41 376 TRP A C 1
ATOM 2592 O O . TRP A 1 370 ? -37.005 10.174 10.317 1.00 25.01 376 TRP A O 1
ATOM 2603 N N . THR A 1 371 ? -34.884 10.451 11.016 1.00 23.16 377 THR A N 1
ATOM 2604 C CA . THR A 1 371 ? -34.790 9.155 11.676 1.00 23.56 377 THR A CA 1
ATOM 2605 C C . THR A 1 371 ? -34.162 9.334 13.050 1.00 22.96 377 THR A C 1
ATOM 2606 O O . THR A 1 371 ? -33.263 10.160 13.227 1.00 26.10 377 THR A O 1
ATOM 2610 N N . THR A 1 372 ? -34.642 8.557 14.024 1.00 20.82 378 THR A N 1
ATOM 2611 C CA . THR A 1 372 ? -34.216 8.707 15.409 1.00 22.25 378 THR A CA 1
ATOM 2612 C C . THR A 1 372 ? -34.062 7.335 16.059 1.00 22.78 378 THR A C 1
ATOM 2613 O O . THR A 1 372 ? -35.053 6.609 16.168 1.00 23.19 378 THR A O 1
ATOM 2617 N N . PRO A 1 373 ? -32.865 6.943 16.506 1.00 23.08 379 PRO A N 1
ATOM 2618 C CA . PRO A 1 373 ? -32.742 5.666 17.234 1.00 22.74 379 PRO A CA 1
ATOM 2619 C C . PRO A 1 373 ? -33.402 5.761 18.603 1.00 22.03 379 PRO A C 1
ATOM 2620 O O . PRO A 1 373 ? -33.068 6.630 19.407 1.00 23.90 379 PRO A O 1
ATOM 2624 N N . ILE A 1 374 ? -34.330 4.843 18.868 1.00 21.22 380 ILE A N 1
ATOM 2625 C CA . ILE A 1 374 ? -35.034 4.794 20.146 1.00 22.62 380 ILE A CA 1
ATOM 2626 C C . ILE A 1 374 ? -34.800 3.501 20.914 1.00 21.77 380 ILE A C 1
ATOM 2627 O O . ILE A 1 374 ? -35.271 3.384 22.057 1.00 23.54 380 ILE A O 1
ATOM 2632 N N . GLY A 1 375 ? -34.100 2.533 20.341 1.00 22.13 381 GLY A N 1
ATOM 2633 C CA . GLY A 1 375 ? -33.722 1.340 21.076 1.00 22.04 381 GLY A CA 1
ATOM 2634 C C . GLY A 1 375 ? -32.455 0.766 20.493 1.00 22.17 381 GLY A C 1
ATOM 2635 O O . GLY A 1 375 ? -32.154 0.962 19.312 1.00 22.47 381 GLY A O 1
ATOM 2636 N N . SER A 1 376 ? -31.701 0.048 21.327 1.00 21.33 382 SER A N 1
ATOM 2637 C CA . SER A 1 376 ? -30.442 -0.538 20.883 1.00 21.66 382 SER A CA 1
ATOM 2638 C C . SER A 1 376 ? -30.129 -1.753 21.744 1.00 21.14 382 SER A C 1
ATOM 2639 O O . SER A 1 376 ? -30.214 -1.684 22.974 1.00 22.92 382 SER A O 1
ATOM 2642 N N . ALA A 1 377 ? -29.745 -2.850 21.097 1.00 20.91 383 ALA A N 1
ATOM 2643 C CA . ALA A 1 377 ? -29.395 -4.078 21.793 1.00 20.97 383 ALA A CA 1
ATOM 2644 C C . ALA A 1 377 ? -28.353 -4.814 20.965 1.00 21.59 383 ALA A C 1
ATOM 2645 O O . ALA A 1 377 ? -28.289 -4.654 19.744 1.00 22.07 383 ALA A O 1
ATOM 2647 N N . VAL A 1 378 ? -27.543 -5.634 21.636 1.00 22.11 384 VAL A N 1
ATOM 2648 C CA . VAL A 1 378 ? -26.486 -6.398 20.989 1.00 22.71 384 VAL A CA 1
ATOM 2649 C C . VAL A 1 378 ? -26.549 -7.839 21.475 1.00 22.01 384 VAL A C 1
ATOM 2650 O O . VAL A 1 378 ? -26.826 -8.099 22.655 1.00 23.19 384 VAL A O 1
ATOM 2654 N N . PHE A 1 379 ? -26.284 -8.782 20.569 1.00 21.77 385 PHE A N 1
ATOM 2655 C CA . PHE A 1 379 ? -26.354 -10.198 20.907 1.00 20.22 385 PHE A CA 1
ATOM 2656 C C . PHE A 1 379 ? -25.274 -10.983 20.178 1.00 21.10 385 PHE A C 1
ATOM 2657 O O . PHE A 1 379 ? -24.940 -10.680 19.025 1.00 23.34 385 PHE A O 1
ATOM 2665 N N . ALA A 1 380 ? -24.729 -11.993 20.865 1.00 20.95 386 ALA A N 1
ATOM 2666 C CA . ALA A 1 380 ? -23.890 -13.009 20.237 1.00 22.02 386 ALA A CA 1
ATOM 2667 C C . ALA A 1 380 ? -24.772 -14.182 19.817 1.00 22.07 386 ALA A C 1
ATOM 2668 O O . ALA A 1 380 ? -25.474 -14.773 20.649 1.00 25.61 386 ALA A O 1
ATOM 2670 N N . ILE A 1 381 ? -24.728 -14.522 18.531 1.00 22.70 387 ILE A N 1
ATOM 2671 C CA . ILE A 1 381 ? -25.574 -15.556 17.944 1.00 22.72 387 ILE A CA 1
ATOM 2672 C C . ILE A 1 381 ? -24.739 -16.829 17.820 1.00 22.49 387 ILE A C 1
ATOM 2673 O O . ILE A 1 381 ? -23.809 -16.863 17.001 1.00 23.89 387 ILE A O 1
ATOM 2678 N N . PRO A 1 382 ? -25.028 -17.886 18.582 1.00 23.13 388 PRO A N 1
ATOM 2679 C CA . PRO A 1 382 ? -24.193 -19.107 18.533 1.00 24.15 388 PRO A CA 1
ATOM 2680 C C . PRO A 1 382 ? -24.281 -19.794 17.181 1.00 25.08 388 PRO A C 1
ATOM 2681 O O . PRO A 1 382 ? -25.196 -19.519 16.385 1.00 24.96 388 PRO A O 1
ATOM 2685 N N . PRO A 1 383 ? -23.344 -20.698 16.895 1.00 25.66 389 PRO A N 1
ATOM 2686 C CA . PRO A 1 383 ? -23.456 -21.552 15.705 1.00 26.24 389 PRO A CA 1
ATOM 2687 C C . PRO A 1 383 ? -24.655 -22.486 15.810 1.00 26.09 389 PRO A C 1
ATOM 2688 O O . PRO A 1 383 ? -25.336 -22.574 16.835 1.00 27.16 389 PRO A O 1
ATOM 2692 N N . GLY A 1 384 ? -24.912 -23.201 14.714 1.00 25.92 390 GLY A N 1
ATOM 2693 C CA . GLY A 1 384 ? -26.035 -24.112 14.659 1.00 27.61 390 GLY A CA 1
ATOM 2694 C C . GLY A 1 384 ? -25.783 -25.407 15.412 1.00 28.82 390 GLY A C 1
ATOM 2695 O O . GLY A 1 384 ? -24.746 -25.614 16.037 1.00 30.37 390 GLY A O 1
ATOM 2696 N N . CYS A 1 385 ? -26.766 -26.303 15.347 1.00 30.47 391 CYS A N 1
ATOM 2697 C CA . CYS A 1 385 ? -26.665 -27.597 16.011 1.00 31.52 391 CYS A CA 1
ATOM 2698 C C . CYS A 1 385 ? -27.221 -28.680 15.097 1.00 33.38 391 CYS A C 1
ATOM 2699 O O . CYS A 1 385 ? -27.845 -28.398 14.073 1.00 33.76 391 CYS A O 1
ATOM 2702 N N . ASP A 1 386 ? -26.980 -29.932 15.465 1.00 34.98 392 ASP A N 1
ATOM 2703 C CA . ASP A 1 386 ? -27.590 -31.069 14.782 1.00 37.26 392 ASP A CA 1
ATOM 2704 C C . ASP A 1 386 ? -28.665 -31.686 15.673 1.00 37.81 392 ASP A C 1
ATOM 2705 O O . ASP A 1 386 ? -28.987 -31.169 16.744 1.00 36.19 392 ASP A O 1
ATOM 2710 N N . GLU A 1 387 ? -29.256 -32.788 15.215 1.00 40.90 393 GLU A N 1
ATOM 2711 C CA . GLU A 1 387 ? -30.056 -33.571 16.141 1.00 45.79 393 GLU A CA 1
ATOM 2712 C C . GLU A 1 387 ? -29.123 -34.091 17.225 1.00 49.02 393 GLU A C 1
ATOM 2713 O O . GLU A 1 387 ? -27.936 -34.318 16.987 1.00 53.02 393 GLU A O 1
ATOM 2719 N N . ASN A 1 388 ? -29.650 -34.262 18.428 1.00 48.75 394 ASN A N 1
ATOM 2720 C CA . ASN A 1 388 ? -28.913 -34.653 19.626 1.00 47.60 394 ASN A CA 1
ATOM 2721 C C . ASN A 1 388 ? -28.113 -33.500 20.233 1.00 42.05 394 ASN A C 1
ATOM 2722 O O . ASN A 1 388 ? -27.533 -33.682 21.300 1.00 43.32 394 ASN A O 1
ATOM 2727 N N . GLY A 1 389 ? -28.032 -32.336 19.584 1.00 36.96 395 GLY A N 1
ATOM 2728 C CA . GLY A 1 389 ? -27.415 -31.164 20.159 1.00 34.98 395 GLY A CA 1
ATOM 2729 C C . GLY A 1 389 ? -28.457 -30.113 20.508 1.00 32.36 395 GLY A C 1
ATOM 2730 O O . GLY A 1 389 ? -29.657 -30.310 20.340 1.00 33.68 395 GLY A O 1
ATOM 2731 N N . TRP A 1 390 ? -27.967 -28.974 21.000 1.00 29.97 396 TRP A N 1
ATOM 2732 C CA . TRP A 1 390 ? -28.851 -27.864 21.321 1.00 28.50 396 TRP A CA 1
ATOM 2733 C C . TRP A 1 390 ? -28.113 -26.539 21.163 1.00 26.78 396 TRP A C 1
ATOM 2734 O O . TRP A 1 390 ? -26.889 -26.470 21.292 1.00 28.00 396 TRP A O 1
ATOM 2745 N N . ILE A 1 391 ? -28.878 -25.487 20.872 1.00 27.05 397 ILE A N 1
ATOM 2746 C CA . ILE A 1 391 ? -28.299 -24.176 20.604 1.00 26.23 397 ILE A CA 1
ATOM 2747 C C . ILE A 1 391 ? -27.673 -23.632 21.882 1.00 26.77 397 ILE A C 1
ATOM 2748 O O . ILE A 1 391 ? -28.335 -23.525 22.921 1.00 28.50 397 ILE A O 1
ATOM 2753 N N . GLY A 1 392 ? -26.395 -23.282 21.807 1.00 26.94 398 GLY A N 1
ATOM 2754 C CA . GLY A 1 392 ? -25.643 -22.830 22.958 1.00 27.89 398 GLY A CA 1
ATOM 2755 C C . GLY A 1 392 ? -24.920 -23.922 23.712 1.00 29.27 398 GLY A C 1
ATOM 2756 O O . GLY A 1 392 ? -24.281 -23.629 24.731 1.00 30.40 398 GLY A O 1
ATOM 2757 N N . GLN A 1 393 ? -24.995 -25.172 23.245 1.00 28.85 399 GLN A N 1
ATOM 2758 C CA . GLN A 1 393 ? -24.365 -26.275 23.967 1.00 30.68 399 GLN A CA 1
ATOM 2759 C C . GLN A 1 393 ? -22.862 -26.062 24.124 1.00 32.85 399 GLN A C 1
ATOM 2760 O O . GLN A 1 393 ? -22.286 -26.388 25.171 1.00 33.62 399 GLN A O 1
ATOM 2766 N N . GLY A 1 394 ? -22.206 -25.515 23.096 1.00 32.13 400 GLY A N 1
ATOM 2767 C CA . GLY A 1 394 ? -20.763 -25.329 23.146 1.00 32.21 400 GLY A CA 1
ATOM 2768 C C . GLY A 1 394 ? -20.312 -24.301 24.163 1.00 31.94 400 GLY A C 1
ATOM 2769 O O . GLY A 1 394 ? -19.154 -24.334 24.599 1.00 33.64 400 GLY A O 1
ATOM 2770 N N . LEU A 1 395 ? -21.206 -23.402 24.561 1.00 29.88 401 LEU A N 1
ATOM 2771 C CA . LEU A 1 395 ? -20.942 -22.413 25.595 1.00 28.73 401 LEU A CA 1
ATOM 2772 C C . LEU A 1 395 ? -21.427 -22.866 26.967 1.00 29.90 401 LEU A C 1
ATOM 2773 O O . LEU A 1 395 ? -20.679 -22.808 27.944 1.00 31.16 401 LEU A O 1
ATOM 2778 N N . LEU A 1 396 ? -22.673 -23.326 27.052 1.00 29.73 402 LEU A N 1
ATOM 2779 C CA . LEU A 1 396 ? -23.330 -23.564 28.330 1.00 29.79 402 LEU A CA 1
ATOM 2780 C C . LEU A 1 396 ? -23.193 -24.986 28.846 1.00 32.51 402 LEU A C 1
ATOM 2781 O O . LEU A 1 396 ? -23.308 -25.188 30.057 1.00 33.97 402 LEU A O 1
ATOM 2786 N N . GLY A 1 397 ? -22.978 -25.962 27.972 1.00 34.07 403 GLY A N 1
ATOM 2787 C CA . GLY A 1 397 ? -22.923 -27.355 28.384 1.00 39.67 403 GLY A CA 1
ATOM 2788 C C . GLY A 1 397 ? -21.686 -27.719 29.183 1.00 46.38 403 GLY A C 1
ATOM 2789 O O . GLY A 1 397 ? -20.684 -28.168 28.632 1.00 50.80 403 GLY A O 1
ATOM 2791 N N . THR B 1 38 ? -49.536 -11.217 -10.394 1.00 32.89 44 THR B N 1
ATOM 2792 C CA . THR B 1 38 ? -48.997 -11.808 -9.173 1.00 30.76 44 THR B CA 1
ATOM 2793 C C . THR B 1 38 ? -49.872 -11.435 -7.984 1.00 27.43 44 THR B C 1
ATOM 2794 O O . THR B 1 38 ? -50.825 -10.664 -8.118 1.00 27.01 44 THR B O 1
ATOM 2798 N N . THR B 1 39 ? -49.530 -11.986 -6.819 1.00 24.68 45 THR B N 1
ATOM 2799 C CA . THR B 1 39 ? -50.166 -11.563 -5.579 1.00 23.66 45 THR B CA 1
ATOM 2800 C C . THR B 1 39 ? -50.081 -10.056 -5.399 1.00 22.73 45 THR B C 1
ATOM 2801 O O . THR B 1 39 ? -51.001 -9.445 -4.839 1.00 22.62 45 THR B O 1
ATOM 2805 N N . GLY B 1 40 ? -49.005 -9.443 -5.892 1.00 21.56 46 GLY B N 1
ATOM 2806 C CA . GLY B 1 40 ? -48.815 -8.008 -5.775 1.00 20.82 46 GLY B CA 1
ATOM 2807 C C . GLY B 1 40 ? -49.582 -7.184 -6.792 1.00 21.16 46 GLY B C 1
ATOM 2808 O O . GLY B 1 40 ? -50.083 -6.102 -6.468 1.00 22.42 46 GLY B O 1
ATOM 2809 N N . THR B 1 41 ? -49.687 -7.664 -8.030 1.00 23.31 47 THR B N 1
ATOM 2810 C CA . THR B 1 41 ? -50.369 -6.884 -9.056 1.00 24.72 47 THR B CA 1
ATOM 2811 C C . THR B 1 41 ? -51.876 -7.112 -9.094 1.00 24.59 47 THR B C 1
ATOM 2812 O O . THR B 1 41 ? -52.585 -6.335 -9.750 1.00 25.55 47 THR B O 1
ATOM 2816 N N . ALA B 1 42 ? -52.375 -8.145 -8.416 1.00 24.79 48 ALA B N 1
ATOM 2817 C CA . ALA B 1 42 ? -53.807 -8.409 -8.398 1.00 25.44 48 ALA B CA 1
ATOM 2818 C C . ALA B 1 42 ? -54.564 -7.239 -7.773 1.00 24.18 48 ALA B C 1
ATOM 2819 O O . ALA B 1 42 ? -54.095 -6.604 -6.822 1.00 22.41 48 ALA B O 1
ATOM 2821 N N . THR B 1 43 ? -55.745 -6.957 -8.325 1.00 24.97 49 THR B N 1
ATOM 2822 C CA . THR B 1 43 ? -56.611 -5.898 -7.839 1.00 24.58 49 THR B CA 1
ATOM 2823 C C . THR B 1 43 ? -58.016 -6.434 -7.601 1.00 25.27 49 THR B C 1
ATOM 2824 O O . THR B 1 43 ? -58.425 -7.463 -8.151 1.00 27.09 49 THR B O 1
ATOM 2828 N N . GLU B 1 44 ? -58.764 -5.689 -6.795 1.00 22.78 50 GLU B N 1
ATOM 2829 C CA . GLU B 1 44 ? -60.190 -5.861 -6.645 1.00 23.06 50 GLU B CA 1
ATOM 2830 C C . GLU B 1 44 ? -60.895 -4.602 -7.136 1.00 24.24 50 GLU B C 1
ATOM 2831 O O . GLU B 1 44 ? -60.439 -3.485 -6.852 1.00 23.59 50 GLU B O 1
ATOM 2837 N N . PRO B 1 45 ? -61.990 -4.742 -7.879 1.00 25.81 51 PRO B N 1
ATOM 2838 C CA . PRO B 1 45 ? -62.683 -3.553 -8.388 1.00 25.93 51 PRO B CA 1
ATOM 2839 C C . PRO B 1 45 ? -63.145 -2.672 -7.243 1.00 25.95 51 PRO B C 1
ATOM 2840 O O . PRO B 1 45 ? -63.675 -3.153 -6.241 1.00 27.45 51 PRO B O 1
ATOM 2844 N N . PHE B 1 46 ? -62.922 -1.365 -7.393 1.00 25.85 52 PHE B N 1
ATOM 2845 C CA . PHE B 1 46 ? -63.440 -0.426 -6.406 1.00 26.72 52 PHE B CA 1
ATOM 2846 C C . PHE B 1 46 ? -64.910 -0.114 -6.662 1.00 26.95 52 PHE B C 1
ATOM 2847 O O . PHE B 1 46 ? -65.702 0.004 -5.716 1.00 27.69 52 PHE B O 1
ATOM 2855 N N . HIS B 1 47 ? -65.293 0.009 -7.930 1.00 27.83 53 HIS B N 1
ATOM 2856 C CA . HIS B 1 47 ? -66.643 0.393 -8.304 1.00 28.03 53 HIS B CA 1
ATOM 2857 C C . HIS B 1 47 ? -67.561 -0.819 -8.377 1.00 30.25 53 HIS B C 1
ATOM 2858 O O . HIS B 1 47 ? -67.127 -1.937 -8.661 1.00 33.19 53 HIS B O 1
ATOM 2865 N N . GLY B 1 48 ? -68.847 -0.574 -8.149 1.00 30.45 54 GLY B N 1
ATOM 2866 C CA . GLY B 1 48 ? -69.856 -1.597 -8.256 1.00 30.28 54 GLY B CA 1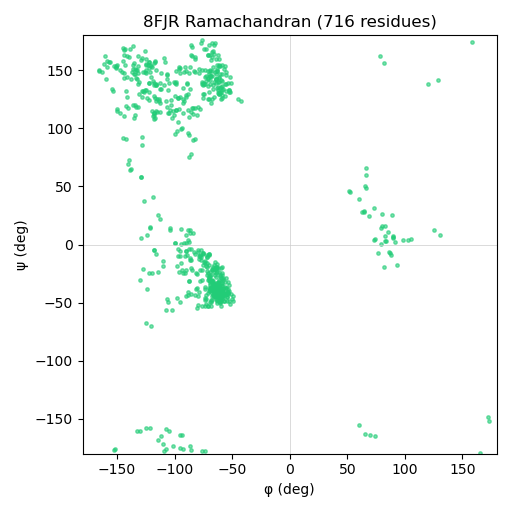
ATOM 2867 C C . GLY B 1 48 ? -71.096 -1.239 -7.462 1.00 29.33 54 GLY B C 1
ATOM 2868 O O . GLY B 1 48 ? -71.132 -0.239 -6.736 1.00 29.05 54 GLY B O 1
ATOM 2869 N N . PRO B 1 49 ? -72.141 -2.061 -7.585 1.00 29.60 55 PRO B N 1
ATOM 2870 C CA . PRO B 1 49 ? -73.346 -1.837 -6.773 1.00 29.67 55 PRO B CA 1
ATOM 2871 C C . PRO B 1 49 ? -73.068 -1.856 -5.283 1.00 27.59 55 PRO B C 1
ATOM 2872 O O . PRO B 1 49 ? -73.773 -1.186 -4.518 1.00 28.16 55 PRO B O 1
ATOM 2876 N N . HIS B 1 50 ? -72.053 -2.596 -4.851 1.00 26.27 56 HIS B N 1
ATOM 2877 C CA . HIS B 1 50 ? -71.704 -2.726 -3.448 1.00 24.56 56 HIS B CA 1
ATOM 2878 C C . HIS B 1 50 ? -70.270 -2.264 -3.256 1.00 25.33 56 HIS B C 1
ATOM 2879 O O . HIS B 1 50 ? -69.455 -2.320 -4.183 1.00 26.38 56 HIS B O 1
ATOM 2886 N N . GLN B 1 51 ? -69.957 -1.815 -2.045 1.00 23.41 57 GLN B N 1
ATOM 2887 C CA . GLN B 1 51 ? -68.563 -1.571 -1.720 1.00 21.67 57 GLN B CA 1
ATOM 2888 C C . GLN B 1 51 ? -67.821 -2.897 -1.658 1.00 21.12 57 GLN B C 1
ATOM 2889 O O . GLN B 1 51 ? -68.383 -3.920 -1.254 1.00 22.95 57 GLN B O 1
ATOM 2895 N N . ALA B 1 52 ? -66.561 -2.879 -2.089 1.00 22.21 58 ALA B N 1
ATOM 2896 C CA . ALA B 1 52 ? -65.686 -4.028 -1.913 1.00 21.92 58 ALA B CA 1
ATOM 2897 C C . ALA B 1 52 ? -65.383 -4.240 -0.426 1.00 22.27 58 ALA B C 1
ATOM 2898 O O . ALA B 1 52 ? -65.740 -3.431 0.435 1.00 23.86 58 ALA B O 1
ATOM 2900 N N . GLY B 1 53 ? -64.709 -5.349 -0.126 1.00 20.70 59 GLY B N 1
ATOM 2901 C CA . GLY B 1 53 ? -64.298 -5.663 1.229 1.00 21.56 59 GLY B CA 1
ATOM 2902 C C . GLY B 1 53 ? -65.328 -6.375 2.080 1.00 21.64 59 GLY B C 1
ATOM 2903 O O . GLY B 1 53 ? -65.122 -6.498 3.293 1.00 21.75 59 GLY B O 1
ATOM 2904 N N . ILE B 1 54 ? -66.426 -6.851 1.490 1.00 21.72 60 ILE B N 1
ATOM 2905 C CA . ILE B 1 54 ? -67.498 -7.506 2.233 1.00 20.63 60 ILE B CA 1
ATOM 2906 C C . ILE B 1 54 ? -67.700 -8.877 1.599 1.00 21.89 60 ILE B C 1
ATOM 2907 O O . ILE B 1 54 ? -67.395 -9.912 2.210 1.00 22.89 60 ILE B O 1
ATOM 2912 N N . ALA B 1 55 ? -68.191 -8.891 0.353 1.00 21.68 61 ALA B N 1
ATOM 2913 C CA . ALA B 1 55 ? -68.225 -10.133 -0.411 1.00 22.27 61 ALA B CA 1
ATOM 2914 C C . ALA B 1 55 ? -66.846 -10.529 -0.926 1.00 21.73 61 ALA B C 1
ATOM 2915 O O . ALA B 1 55 ? -66.650 -11.686 -1.315 1.00 24.44 61 ALA B O 1
ATOM 2917 N N . THR B 1 56 ? -65.898 -9.600 -0.949 1.00 21.77 62 THR B N 1
ATOM 2918 C CA . THR B 1 56 ? -64.527 -9.916 -1.323 1.00 20.83 62 THR B CA 1
ATOM 2919 C C . THR B 1 56 ? -63.981 -10.982 -0.379 1.00 21.52 62 THR B C 1
ATOM 2920 O O . THR B 1 56 ? -64.023 -10.791 0.848 1.00 21.79 62 THR B O 1
ATOM 2924 N N . PRO B 1 57 ? -63.465 -12.099 -0.890 1.00 23.46 63 PRO B N 1
ATOM 2925 C CA . PRO B 1 57 ? -62.834 -13.087 -0.012 1.00 24.53 63 PRO B CA 1
ATOM 2926 C C . PRO B 1 57 ? -61.784 -12.409 0.846 1.00 23.04 63 PRO B C 1
ATOM 2927 O O . PRO B 1 57 ? -60.975 -11.620 0.333 1.00 23.49 63 PRO B O 1
ATOM 2931 N N . PRO B 1 58 ? -61.795 -12.638 2.157 1.00 22.16 64 PRO B N 1
ATOM 2932 C CA . PRO B 1 58 ? -60.971 -11.804 3.046 1.00 21.28 64 PRO B CA 1
ATOM 2933 C C . PRO B 1 58 ? -59.487 -11.909 2.727 1.00 18.53 64 PRO B C 1
ATOM 2934 O O . PRO B 1 58 ? -58.925 -13.004 2.600 1.00 20.73 64 PRO B O 1
ATOM 2938 N N . GLN B 1 59 ? -58.849 -10.744 2.605 1.00 19.13 65 GLN B N 1
ATOM 2939 C CA . GLN B 1 59 ? -57.421 -10.655 2.350 1.00 19.18 65 GLN B CA 1
ATOM 2940 C C . GLN B 1 59 ? -56.629 -10.964 3.626 1.00 18.14 65 GLN B C 1
ATOM 2941 O O . GLN B 1 59 ? -57.188 -11.133 4.716 1.00 20.42 65 GLN B O 1
ATOM 2947 N N . ALA B 1 60 ? -55.298 -11.002 3.493 1.00 17.13 66 ALA B N 1
ATOM 2948 C CA . ALA B 1 60 ? -54.420 -11.433 4.583 1.00 17.25 66 ALA B CA 1
ATOM 2949 C C . ALA B 1 60 ? -54.352 -10.430 5.737 1.00 16.37 66 ALA B C 1
ATOM 2950 O O . ALA B 1 60 ? -54.074 -10.823 6.883 1.00 18.14 66 ALA B O 1
ATOM 2952 N N . HIS B 1 61 ? -54.569 -9.140 5.470 1.00 16.74 67 HIS B N 1
ATOM 2953 C CA . HIS B 1 61 ? -54.415 -8.102 6.478 1.00 17.53 67 HIS B CA 1
ATOM 2954 C C . HIS B 1 61 ? -55.582 -7.136 6.441 1.00 17.48 67 HIS B C 1
ATOM 2955 O O . HIS B 1 61 ? -56.190 -6.893 5.389 1.00 18.49 67 HIS B O 1
ATOM 2962 N N . ALA B 1 62 ? -55.868 -6.560 7.611 1.00 17.19 68 ALA B N 1
ATOM 2963 C CA . ALA B 1 62 ? -56.925 -5.572 7.728 1.00 17.94 68 ALA B CA 1
ATOM 2964 C C . ALA B 1 62 ? -56.537 -4.538 8.774 1.00 17.76 68 ALA B C 1
ATOM 2965 O O . ALA B 1 62 ? -55.846 -4.837 9.753 1.00 19.00 68 ALA B O 1
ATOM 2967 N N . VAL B 1 63 ? -56.997 -3.313 8.558 1.00 17.51 69 VAL B N 1
ATOM 2968 C CA . VAL B 1 63 ? -57.015 -2.294 9.593 1.00 19.20 69 VAL B CA 1
ATOM 2969 C C . VAL B 1 63 ? -58.409 -1.679 9.618 1.00 18.29 69 VAL B C 1
ATOM 2970 O O . VAL B 1 63 ? -58.973 -1.347 8.567 1.00 20.18 69 VAL B O 1
ATOM 2974 N N . PHE B 1 64 ? -58.996 -1.607 10.805 1.00 18.45 70 PHE B N 1
ATOM 2975 C CA . PHE B 1 64 ? -60.269 -0.938 11.013 1.00 18.80 70 PHE B CA 1
ATOM 2976 C C . PHE B 1 64 ? -59.937 0.369 11.712 1.00 19.74 70 PHE B C 1
ATOM 2977 O O . PHE B 1 64 ? -59.443 0.362 12.849 1.00 19.78 70 PHE B O 1
ATOM 2985 N N . LEU B 1 65 ? -60.166 1.479 11.018 1.00 20.35 71 LEU B N 1
ATOM 2986 C CA . LEU B 1 65 ? -59.849 2.808 11.514 1.00 20.19 71 LEU B CA 1
ATOM 2987 C C . LEU B 1 65 ? -61.160 3.453 11.948 1.00 19.80 71 LEU B C 1
ATOM 2988 O O . LEU B 1 65 ? -62.059 3.654 11.121 1.00 21.51 71 LEU B O 1
ATOM 2993 N N . GLY B 1 66 ? -61.281 3.736 13.240 1.00 20.41 72 GLY B N 1
ATOM 2994 C CA . GLY B 1 66 ? -62.473 4.359 13.792 1.00 21.80 72 GLY B CA 1
ATOM 2995 C C . GLY B 1 66 ? -62.216 5.825 14.059 1.00 22.28 72 GLY B C 1
ATOM 2996 O O . GLY B 1 66 ? -61.275 6.185 14.772 1.00 24.42 72 GLY B O 1
ATOM 2997 N N . LEU B 1 67 ? -63.063 6.678 13.482 1.00 23.38 73 LEU B N 1
ATOM 2998 C CA . LEU B 1 67 ? -62.869 8.118 13.526 1.00 24.12 73 LEU B CA 1
ATOM 2999 C C . LEU B 1 67 ? -64.060 8.791 14.193 1.00 25.06 73 LEU B C 1
ATOM 3000 O O . LEU B 1 67 ? -65.204 8.363 14.020 1.00 25.27 73 LEU B O 1
ATOM 3005 N N . ASP B 1 68 ? -63.787 9.856 14.948 1.00 26.23 74 ASP B N 1
ATOM 3006 C CA . ASP B 1 68 ? -64.823 10.730 15.482 1.00 27.76 74 ASP B CA 1
ATOM 3007 C C . ASP B 1 68 ? -64.809 12.048 14.720 1.00 29.13 74 ASP B C 1
ATOM 3008 O O . ASP B 1 68 ? -63.743 12.555 14.364 1.00 29.38 74 ASP B O 1
ATOM 3013 N N . LEU B 1 69 ? -65.989 12.608 14.471 1.00 30.07 75 LEU B N 1
ATOM 3014 C CA . LEU B 1 69 ? -66.051 13.880 13.761 1.00 31.46 75 LEU B CA 1
ATOM 3015 C C . LEU B 1 69 ? -65.644 15.026 14.677 1.00 32.21 75 LEU B C 1
ATOM 3016 O O . LEU B 1 69 ? -66.049 15.095 15.842 1.00 32.93 75 LEU B O 1
ATOM 3021 N N . ARG B 1 70 ? -64.842 15.934 14.137 1.00 32.69 76 ARG B N 1
ATOM 3022 C CA . ARG B 1 70 ? -64.520 17.164 14.843 1.00 33.91 76 ARG B CA 1
ATOM 3023 C C . ARG B 1 70 ? -65.741 18.074 14.888 1.00 36.45 76 ARG B C 1
ATOM 3024 O O . ARG B 1 70 ? -66.706 17.901 14.136 1.00 36.88 76 ARG B O 1
ATOM 3032 N N . LYS B 1 71 ? -65.678 19.061 15.791 1.00 38.68 77 LYS B N 1
ATOM 3033 C CA . LYS B 1 71 ? -66.815 19.938 16.063 1.00 42.43 77 LYS B CA 1
ATOM 3034 C C . LYS B 1 71 ? -67.345 20.598 14.794 1.00 43.91 77 LYS B C 1
ATOM 3035 O O . LYS B 1 71 ? -68.560 20.654 14.568 1.00 47.46 77 LYS B O 1
ATOM 3041 N N . GLY B 1 72 ? -66.453 21.104 13.953 1.00 42.36 78 GLY B N 1
ATOM 3042 C CA . GLY B 1 72 ? -66.924 21.820 12.787 1.00 43.59 78 GLY B CA 1
ATOM 3043 C C . GLY B 1 72 ? -67.285 20.972 11.590 1.00 43.72 78 GLY B C 1
ATOM 3044 O O . GLY B 1 72 ? -67.533 21.514 10.509 1.00 45.79 78 GLY B O 1
ATOM 3045 N N . THR B 1 73 ? -67.341 19.651 11.739 1.00 41.19 79 THR B N 1
ATOM 3046 C CA . THR B 1 73 ? -67.554 18.762 10.599 1.00 41.28 79 THR B CA 1
ATOM 3047 C C . THR B 1 73 ? -69.041 18.449 10.478 1.00 42.08 79 THR B C 1
ATOM 3048 O O . THR B 1 73 ? -69.570 17.585 11.184 1.00 42.73 79 THR B O 1
ATOM 3052 N N . GLY B 1 74 ? -69.714 19.159 9.571 1.00 40.78 80 GLY B N 1
ATOM 3053 C CA . GLY B 1 74 ? -71.104 18.947 9.280 1.00 40.67 80 GLY B CA 1
ATOM 3054 C C . GLY B 1 74 ? -71.314 18.231 7.962 1.00 40.07 80 GLY B C 1
ATOM 3055 O O . GLY B 1 74 ? -70.409 17.581 7.422 1.00 39.55 80 GLY B O 1
ATOM 3056 N N . ARG B 1 75 ? -72.531 18.361 7.430 1.00 41.30 81 ARG B N 1
ATOM 3057 C CA . ARG B 1 75 ? -72.881 17.671 6.193 1.00 43.08 81 ARG B CA 1
ATOM 3058 C C . ARG B 1 75 ? -71.999 18.113 5.031 1.00 42.87 81 ARG B C 1
ATOM 3059 O O . ARG B 1 75 ? -71.578 17.288 4.210 1.00 43.29 81 ARG B O 1
ATOM 3067 N N . LYS B 1 76 ? -71.714 19.413 4.939 1.00 44.17 82 LYS B N 1
ATOM 3068 C CA . LYS B 1 76 ? -70.873 19.916 3.857 1.00 44.28 82 LYS B CA 1
ATOM 3069 C C . LYS B 1 76 ? -69.460 19.355 3.951 1.00 43.33 82 LYS B C 1
ATOM 3070 O O . LYS B 1 76 ? -68.893 18.894 2.950 1.00 43.64 82 LYS B O 1
ATOM 3076 N N . GLU B 1 77 ? -68.870 19.392 5.147 1.00 41.78 83 GLU B N 1
ATOM 3077 C CA . GLU B 1 77 ? -67.523 18.864 5.322 1.00 39.97 83 GLU B CA 1
ATOM 3078 C C . GLU B 1 77 ? -67.482 17.362 5.090 1.00 37.25 83 GLU B C 1
ATOM 3079 O O . GLU B 1 77 ? -66.486 16.841 4.578 1.00 37.40 83 GLU B O 1
ATOM 3085 N N . LEU B 1 78 ? -68.558 16.655 5.448 1.00 35.58 84 LEU B N 1
ATOM 3086 C CA . LEU B 1 78 ? -68.598 15.210 5.240 1.00 33.86 84 LEU B CA 1
ATOM 3087 C C . LEU B 1 78 ? -68.592 14.865 3.756 1.00 33.70 84 LEU B C 1
ATOM 3088 O O . LEU B 1 78 ? -67.908 13.927 3.335 1.00 33.65 84 LEU B O 1
ATOM 3093 N N . GLY B 1 79 ? -69.347 15.610 2.950 1.00 34.11 85 GLY B N 1
ATOM 3094 C CA . GLY B 1 79 ? -69.326 15.382 1.513 1.00 34.25 85 GLY B CA 1
ATOM 3095 C C . GLY B 1 79 ? -67.950 15.591 0.909 1.00 34.13 85 GLY B C 1
ATOM 3096 O O . GLY B 1 79 ? -67.491 14.787 0.095 1.00 33.71 85 GLY B O 1
ATOM 3097 N N . ARG B 1 80 ? -67.271 16.676 1.302 1.00 33.32 86 ARG B N 1
ATOM 3098 C CA . ARG B 1 80 ? -65.906 16.909 0.837 1.00 32.87 86 ARG B CA 1
ATOM 3099 C C . ARG B 1 80 ? -64.973 15.788 1.274 1.00 31.74 86 ARG B C 1
ATOM 3100 O O . ARG B 1 80 ? -64.133 15.327 0.491 1.00 31.42 86 ARG B O 1
ATOM 3108 N N . LEU B 1 81 ? -65.088 15.354 2.533 1.00 30.17 87 LEU B N 1
ATOM 3109 C CA . LEU B 1 81 ? -64.245 14.269 3.028 1.00 29.58 87 LEU B CA 1
ATOM 3110 C C . LEU B 1 81 ? -64.481 12.989 2.243 1.00 28.25 87 LEU B C 1
ATOM 3111 O O . LEU B 1 81 ? -63.531 12.346 1.796 1.00 28.93 87 LEU B O 1
ATOM 3116 N N . MET B 1 82 ? -65.748 12.611 2.053 1.00 27.65 88 MET B N 1
ATOM 3117 C CA . MET B 1 82 ? -66.043 11.363 1.351 1.00 28.46 88 MET B CA 1
ATOM 3118 C C . MET B 1 82 ? -65.642 11.421 -0.117 1.00 30.00 88 MET B C 1
ATOM 3119 O O . MET B 1 82 ? -65.239 10.399 -0.679 1.00 30.55 88 MET B O 1
ATOM 3124 N N . ARG B 1 83 ? -65.741 12.586 -0.759 1.00 30.92 89 ARG B N 1
ATOM 3125 C CA . ARG B 1 83 ? -65.231 12.689 -2.124 1.00 31.08 89 ARG B CA 1
ATOM 3126 C C . ARG B 1 83 ? -63.719 12.500 -2.165 1.00 31.19 89 ARG B C 1
ATOM 3127 O O . ARG B 1 83 ? -63.198 11.828 -3.066 1.00 30.57 89 ARG B O 1
ATOM 3135 N N . LEU B 1 84 ? -63.002 13.058 -1.181 1.00 31.19 90 LEU B N 1
ATOM 3136 C CA . LEU B 1 84 ? -61.553 12.871 -1.109 1.00 31.20 90 LEU B CA 1
ATOM 3137 C C . LEU B 1 84 ? -61.196 11.405 -0.898 1.00 29.81 90 LEU B C 1
ATOM 3138 O O . LEU B 1 84 ? -60.332 10.854 -1.590 1.00 29.98 90 LEU B O 1
ATOM 3143 N N . LEU B 1 85 ? -61.820 10.767 0.093 1.00 28.20 91 LEU B N 1
ATOM 3144 C CA . LEU B 1 85 ? -61.490 9.378 0.400 1.00 27.03 91 LEU B CA 1
ATOM 3145 C C . LEU B 1 85 ? -61.876 8.461 -0.751 1.00 27.56 91 LEU B C 1
ATOM 3146 O O . LEU B 1 85 ? -61.160 7.493 -1.048 1.00 27.90 91 LEU B O 1
ATOM 3151 N N . THR B 1 86 ? -63.009 8.747 -1.403 1.00 27.28 92 THR B N 1
ATOM 3152 C CA . THR B 1 86 ? -63.421 7.968 -2.566 1.00 28.04 92 THR B CA 1
ATOM 3153 C C . THR B 1 86 ? -62.358 8.012 -3.653 1.00 29.43 92 THR B C 1
ATOM 3154 O O . THR B 1 86 ? -61.997 6.977 -4.226 1.00 29.39 92 THR B O 1
ATOM 3158 N N . ASP B 1 87 ? -61.837 9.203 -3.952 1.00 29.64 93 ASP B N 1
ATOM 3159 C CA . ASP B 1 87 ? -60.861 9.292 -5.030 1.00 33.08 93 ASP B CA 1
ATOM 3160 C C . ASP B 1 87 ? -59.539 8.645 -4.639 1.00 30.82 93 ASP B C 1
ATOM 3161 O O . ASP B 1 87 ? -58.875 8.022 -5.476 1.00 30.80 93 ASP B O 1
ATOM 3166 N N . ASP B 1 88 ? -59.137 8.788 -3.376 1.00 30.47 94 ASP B N 1
ATOM 3167 C CA . ASP B 1 88 ? -57.952 8.085 -2.888 1.00 31.66 94 ASP B CA 1
ATOM 3168 C C . ASP B 1 88 ? -58.089 6.584 -3.089 1.00 28.93 94 ASP B C 1
ATOM 3169 O O . ASP B 1 88 ? -57.158 5.919 -3.559 1.00 28.09 94 ASP B O 1
ATOM 3174 N N . ALA B 1 89 ? -59.232 6.028 -2.684 1.00 25.65 95 ALA B N 1
ATOM 3175 C CA . ALA B 1 89 ? -59.460 4.594 -2.828 1.00 25.16 95 ALA B CA 1
ATOM 3176 C C . ALA B 1 89 ? -59.510 4.198 -4.297 1.00 26.10 95 ALA B C 1
ATOM 3177 O O . ALA B 1 89 ? -58.907 3.198 -4.708 1.00 26.81 95 ALA B O 1
ATOM 3179 N N . ARG B 1 90 ? -60.221 4.986 -5.107 1.00 25.34 96 ARG B N 1
ATOM 3180 C CA . ARG B 1 90 ? -60.322 4.707 -6.535 1.00 26.50 96 ARG B CA 1
ATOM 3181 C C . ARG B 1 90 ? -58.940 4.538 -7.163 1.00 27.28 96 ARG B C 1
ATOM 3182 O O . ARG B 1 90 ? -58.728 3.641 -7.994 1.00 29.15 96 ARG B O 1
ATOM 3190 N N . ARG B 1 91 ? -57.981 5.376 -6.752 1.00 28.07 97 ARG B N 1
ATOM 3191 C CA . ARG B 1 91 ? -56.621 5.322 -7.284 1.00 27.14 97 ARG B CA 1
ATOM 3192 C C . ARG B 1 91 ? -55.794 4.215 -6.631 1.00 25.37 97 ARG B C 1
ATOM 3193 O O . ARG B 1 91 ? -55.213 3.371 -7.324 1.00 25.04 97 ARG B O 1
ATOM 3201 N N . LEU B 1 92 ? -55.717 4.214 -5.299 1.00 23.29 98 LEU B N 1
ATOM 3202 C CA . LEU B 1 92 ? -54.813 3.301 -4.600 1.00 21.50 98 LEU B CA 1
ATOM 3203 C C . LEU B 1 92 ? -55.175 1.840 -4.849 1.00 21.36 98 LEU B C 1
ATOM 3204 O O . LEU B 1 92 ? -54.285 0.989 -4.986 1.00 22.13 98 LEU B O 1
ATOM 3209 N N . THR B 1 93 ? -56.472 1.525 -4.901 1.00 22.35 99 THR B N 1
ATOM 3210 C CA . THR B 1 93 ? -56.869 0.134 -5.118 1.00 21.11 99 THR B CA 1
ATOM 3211 C C . THR B 1 93 ? -56.427 -0.382 -6.474 1.00 22.07 99 THR B C 1
ATOM 3212 O O . THR B 1 93 ? -56.335 -1.603 -6.662 1.00 23.93 99 THR B O 1
ATOM 3216 N N . GLN B 1 94 ? -56.151 0.508 -7.424 1.00 23.37 100 GLN B N 1
ATOM 3217 C CA . GLN B 1 94 ? -55.692 0.101 -8.744 1.00 25.20 100 GLN B CA 1
ATOM 3218 C C . GLN B 1 94 ? -54.195 0.322 -8.930 1.00 24.21 100 GLN B C 1
ATOM 3219 O O . GLN B 1 94 ? -53.690 0.221 -10.059 1.00 28.40 100 GLN B O 1
ATOM 3225 N N . GLY B 1 95 ? -53.470 0.585 -7.841 1.00 24.92 101 GLY B N 1
ATOM 3226 C CA . GLY B 1 95 ? -52.033 0.720 -7.919 1.00 24.58 101 GLY B CA 1
ATOM 3227 C C . GLY B 1 95 ? -51.540 2.079 -8.352 1.00 26.40 101 GLY B C 1
ATOM 3228 O O . GLY B 1 95 ? -50.373 2.203 -8.734 1.00 29.77 101 GLY B O 1
ATOM 3229 N N . ARG B 1 96 ? -52.399 3.110 -8.318 1.00 26.86 102 ARG B N 1
ATOM 3230 C CA . ARG B 1 96 ? -52.012 4.462 -8.689 1.00 28.13 102 ARG B CA 1
ATOM 3231 C C . ARG B 1 96 ? -51.890 5.340 -7.442 1.00 27.31 102 ARG B C 1
ATOM 3232 O O . ARG B 1 96 ? -52.617 5.140 -6.462 1.00 27.26 102 ARG B O 1
ATOM 3240 N N . PRO B 1 97 ? -50.968 6.305 -7.442 1.00 29.02 103 PRO B N 1
ATOM 3241 C CA . PRO B 1 97 ? -50.811 7.177 -6.270 1.00 30.24 103 PRO B CA 1
ATOM 3242 C C . PRO B 1 97 ? -52.060 8.004 -6.030 1.00 30.96 103 PRO B C 1
ATOM 3243 O O . PRO B 1 97 ? -52.769 8.385 -6.963 1.00 32.59 103 PRO B O 1
ATOM 3247 N N . ALA B 1 98 ? -52.334 8.273 -4.760 1.00 31.39 104 ALA B N 1
ATOM 3248 C CA . ALA B 1 98 ? -53.409 9.200 -4.461 1.00 34.24 104 ALA B CA 1
ATOM 3249 C C . ALA B 1 98 ? -53.004 10.610 -4.872 1.00 35.29 104 ALA B C 1
ATOM 3250 O O . ALA B 1 98 ? -51.830 10.908 -5.114 1.00 34.46 104 ALA B O 1
ATOM 3252 N N . LEU B 1 99 ? -54.000 11.481 -4.975 1.00 38.00 105 LEU B N 1
ATOM 3253 C CA . LEU B 1 99 ? -53.702 12.887 -5.192 1.00 40.52 105 LEU B CA 1
ATOM 3254 C C . LEU B 1 99 ? -52.900 13.406 -4.006 1.00 41.38 105 LEU B C 1
ATOM 3255 O O . LEU B 1 99 ? -53.256 13.164 -2.847 1.00 42.79 105 LEU B O 1
ATOM 3260 N N . ALA B 1 100 ? -51.781 14.070 -4.300 1.00 40.39 106 ALA B N 1
ATOM 3261 C CA . ALA B 1 100 ? -50.874 14.582 -3.271 1.00 40.74 106 ALA B CA 1
ATOM 3262 C C . ALA B 1 100 ? -50.324 13.464 -2.392 1.00 40.54 106 ALA B C 1
ATOM 3263 O O . ALA B 1 100 ? -50.176 13.616 -1.178 1.00 43.25 106 ALA B O 1
ATOM 3265 N N . ASP B 1 101 ? -50.020 12.336 -3.008 1.00 37.62 107 ASP B N 1
ATOM 3266 C CA . ASP B 1 101 ? -49.485 11.201 -2.271 1.00 37.23 107 ASP B CA 1
ATOM 3267 C C . ASP B 1 101 ? -48.081 11.524 -1.775 1.00 39.07 107 ASP B C 1
ATOM 3268 O O . ASP B 1 101 ? -47.197 11.816 -2.590 1.00 39.20 107 ASP B O 1
ATOM 3273 N N . PRO B 1 102 ? -47.825 11.473 -0.464 1.00 41.22 108 PRO B N 1
ATOM 3274 C CA . PRO B 1 102 ? -46.471 11.745 0.042 1.00 41.18 108 PRO B CA 1
ATOM 3275 C C . PRO B 1 102 ? -45.484 10.620 -0.208 1.00 38.84 108 PRO B C 1
ATOM 3276 O O . PRO B 1 102 ? -44.275 10.847 -0.076 1.00 39.75 108 PRO B O 1
ATOM 3280 N N . GLU B 1 103 ? -45.946 9.421 -0.560 1.00 34.98 109 GLU B N 1
ATOM 3281 C CA . GLU B 1 103 ? -45.063 8.294 -0.868 1.00 33.85 109 GLU B CA 1
ATOM 3282 C C . GLU B 1 103 ? -45.630 7.524 -2.049 1.00 30.35 109 GLU B C 1
ATOM 3283 O O . GLU B 1 103 ? -46.092 6.382 -1.909 1.00 29.40 109 GLU B O 1
ATOM 3289 N N . PRO B 1 104 ? -45.607 8.122 -3.240 1.00 30.25 110 PRO B N 1
ATOM 3290 C CA . PRO B 1 104 ? -46.255 7.484 -4.394 1.00 30.00 110 PRO B CA 1
ATOM 3291 C C . PRO B 1 104 ? -45.628 6.166 -4.803 1.00 28.11 110 PRO B C 1
ATOM 3292 O O . PRO B 1 104 ? -46.316 5.341 -5.410 1.00 26.26 110 PRO B O 1
ATOM 3296 N N . ASP B 1 105 ? -44.356 5.934 -4.487 1.00 27.52 111 ASP B N 1
ATOM 3297 C CA . ASP B 1 105 ? -43.733 4.664 -4.831 1.00 27.36 111 ASP B CA 1
ATOM 3298 C C . ASP B 1 105 ? -44.264 3.503 -4.005 1.00 25.82 111 ASP B C 1
ATOM 3299 O O . ASP B 1 105 ? -43.917 2.353 -4.306 1.00 25.98 111 ASP B O 1
ATOM 3304 N N . LEU B 1 106 ? -45.086 3.769 -2.984 1.00 24.36 112 LEU B N 1
ATOM 3305 C CA . LEU B 1 106 ? -45.748 2.712 -2.234 1.00 23.91 112 LEU B CA 1
ATOM 3306 C C . LEU B 1 106 ? -47.147 2.401 -2.754 1.00 23.68 112 LEU B C 1
ATOM 3307 O O . LEU B 1 106 ? -47.818 1.530 -2.190 1.00 24.17 112 LEU B O 1
ATOM 3312 N N . ALA B 1 107 ? -47.604 3.087 -3.814 1.00 23.62 113 ALA B N 1
ATOM 3313 C CA . ALA B 1 107 ? -48.907 2.822 -4.417 1.00 23.90 113 ALA B CA 1
ATOM 3314 C C . ALA B 1 107 ? -48.920 1.592 -5.329 1.00 24.96 113 ALA B C 1
ATOM 3315 O O . ALA B 1 107 ? -49.894 0.828 -5.299 1.00 25.01 113 ALA B O 1
ATOM 3317 N N . PRO B 1 108 ? -47.901 1.353 -6.158 1.00 25.11 114 PRO B N 1
ATOM 3318 C CA . PRO B 1 108 ? -47.911 0.126 -6.957 1.00 24.75 114 PRO B CA 1
ATOM 3319 C C . PRO B 1 108 ? -47.876 -1.104 -6.058 1.00 25.28 114 PRO B C 1
ATOM 3320 O O . PRO B 1 108 ? -47.549 -1.033 -4.870 1.00 27.61 114 PRO B O 1
ATOM 3324 N N . LEU B 1 109 ? -48.226 -2.249 -6.653 1.00 24.45 115 LEU B N 1
ATOM 3325 C CA . LEU B 1 109 ? -48.427 -3.522 -5.962 1.00 23.24 115 LEU B CA 1
ATOM 3326 C C . LEU B 1 109 ? -49.633 -3.421 -5.030 1.00 22.61 115 LEU B C 1
ATOM 3327 O O . LEU B 1 109 ? -49.503 -3.623 -3.814 1.00 22.72 115 LEU B O 1
ATOM 3332 N N . PRO B 1 110 ? -50.823 -3.134 -5.564 1.00 19.99 116 PRO B N 1
ATOM 3333 C CA . PRO B 1 110 ? -51.998 -2.960 -4.693 1.00 20.49 116 PRO B CA 1
ATOM 3334 C C . PRO B 1 110 ? -52.389 -4.201 -3.912 1.00 18.68 116 PRO B C 1
ATOM 3335 O O . PRO B 1 110 ? -53.063 -4.064 -2.885 1.00 19.55 116 PRO B O 1
ATOM 3339 N N . SER B 1 111 ? -52.026 -5.399 -4.377 1.00 19.45 117 SER B N 1
ATOM 3340 C CA . SER B 1 111 ? -52.225 -6.628 -3.608 1.00 18.33 117 SER B CA 1
ATOM 3341 C C . SER B 1 111 ? -53.662 -6.769 -3.097 1.00 17.93 117 SER B C 1
ATOM 3342 O O . SER B 1 111 ? -53.903 -7.077 -1.925 1.00 19.32 117 SER B O 1
ATOM 3345 N N . ARG B 1 112 ? -54.633 -6.524 -3.984 1.00 17.67 118 ARG B N 1
ATOM 3346 C CA . ARG B 1 112 ? -56.054 -6.718 -3.671 1.00 18.71 118 ARG B CA 1
ATOM 3347 C C . ARG B 1 112 ? -56.565 -5.774 -2.579 1.00 18.75 118 ARG B C 1
ATOM 3348 O O . ARG B 1 112 ? -57.502 -6.105 -1.848 1.00 20.52 118 ARG B O 1
ATOM 3356 N N . LEU B 1 113 ? -55.952 -4.599 -2.469 1.00 18.24 119 LEU B N 1
ATOM 3357 C CA . LEU B 1 113 ? -56.412 -3.558 -1.554 1.00 18.27 119 LEU B CA 1
ATOM 3358 C C . LEU B 1 113 ? -57.894 -3.245 -1.766 1.00 18.10 119 LEU B C 1
ATOM 3359 O O . LEU B 1 113 ? -58.355 -3.090 -2.904 1.00 20.30 119 LEU B O 1
ATOM 3364 N N . THR B 1 114 ? -58.648 -3.175 -0.658 1.00 18.84 120 THR B N 1
ATOM 3365 C CA . THR B 1 114 ? -60.028 -2.697 -0.676 1.00 20.24 120 THR B CA 1
ATOM 3366 C C . THR B 1 114 ? -60.251 -1.708 0.462 1.00 19.93 120 THR B C 1
ATOM 3367 O O . THR B 1 114 ? -59.598 -1.777 1.515 1.00 19.25 120 THR B O 1
ATOM 3371 N N . PHE B 1 115 ? -61.168 -0.768 0.222 1.00 20.29 121 PHE B N 1
ATOM 3372 C CA . PHE B 1 115 ? -61.666 0.156 1.231 1.00 20.10 121 PHE B CA 1
ATOM 3373 C C . PHE B 1 115 ? -63.160 -0.073 1.412 1.00 20.01 121 PHE B C 1
ATOM 3374 O O . PHE B 1 115 ? -63.900 -0.243 0.432 1.00 22.34 121 PHE B O 1
ATOM 3382 N N . THR B 1 116 ? -63.607 -0.040 2.662 1.00 20.86 122 THR B N 1
ATOM 3383 C CA . THR B 1 116 ? -65.023 -0.144 2.992 1.00 21.13 122 THR B CA 1
ATOM 3384 C C . THR B 1 116 ? -65.323 0.946 4.009 1.00 22.42 122 THR B C 1
ATOM 3385 O O . THR B 1 116 ? -64.741 0.953 5.102 1.00 22.12 122 THR B O 1
ATOM 3389 N N . PHE B 1 117 ? -66.207 1.871 3.653 1.00 22.60 123 PHE B N 1
ATOM 3390 C CA . PHE B 1 117 ? -66.537 2.998 4.515 1.00 20.77 123 PHE B CA 1
ATOM 3391 C C . PHE B 1 117 ? -67.855 2.757 5.244 1.00 21.93 123 PHE B C 1
ATOM 3392 O O . PHE B 1 117 ? -68.812 2.246 4.659 1.00 23.37 123 PHE B O 1
ATOM 3400 N N . GLY B 1 118 ? -67.904 3.144 6.514 1.00 22.50 124 GLY B N 1
ATOM 3401 C CA . GLY B 1 118 ? -69.111 2.995 7.310 1.00 23.76 124 GLY B CA 1
ATOM 3402 C C . GLY B 1 118 ? -69.397 4.230 8.145 1.00 23.44 124 GLY B C 1
ATOM 3403 O O . GLY B 1 118 ? -68.489 4.972 8.539 1.00 24.35 124 GLY B O 1
ATOM 3404 N N . PHE B 1 119 ? -70.686 4.443 8.412 1.00 24.02 125 PHE B N 1
ATOM 3405 C CA . PHE B 1 119 ? -71.174 5.589 9.172 1.00 24.33 125 PHE B CA 1
ATOM 3406 C C . PHE B 1 119 ? -71.765 5.109 10.494 1.00 25.64 125 PHE B C 1
ATOM 3407 O O . PHE B 1 119 ? -72.658 4.253 10.508 1.00 25.16 125 PHE B O 1
ATOM 3415 N N . GLY B 1 120 ? -71.272 5.662 11.601 1.00 25.48 126 GLY B N 1
ATOM 3416 C CA . GLY B 1 120 ? -71.771 5.320 12.912 1.00 26.47 126 GLY B CA 1
ATOM 3417 C C . GLY B 1 120 ? -72.995 6.139 13.274 1.00 27.73 126 GLY B C 1
ATOM 3418 O O . GLY B 1 120 ? -73.349 7.101 12.586 1.00 27.28 126 GLY B O 1
ATOM 3419 N N . PRO B 1 121 ? -73.664 5.773 14.373 1.00 29.33 127 PRO B N 1
ATOM 3420 C CA . PRO B 1 121 ? -74.873 6.511 14.775 1.00 30.47 127 PRO B CA 1
ATOM 3421 C C . PRO B 1 121 ? -74.667 8.013 14.917 1.00 32.94 127 PRO B C 1
ATOM 3422 O O . PRO B 1 121 ? -75.551 8.790 14.529 1.00 34.70 127 PRO B O 1
ATOM 3426 N N . GLY B 1 122 ? -73.519 8.445 15.443 1.00 34.05 128 GLY B N 1
ATOM 3427 C CA . GLY B 1 122 ? -73.299 9.863 15.670 1.00 35.97 128 GLY B CA 1
ATOM 3428 C C . GLY B 1 122 ? -73.122 10.685 14.409 1.00 36.82 128 GLY B C 1
ATOM 3429 O O . GLY B 1 122 ? -73.252 11.911 14.457 1.00 37.27 128 GLY B O 1
ATOM 3430 N N . LEU B 1 123 ? -72.823 10.043 13.279 1.00 36.45 129 LEU B N 1
ATOM 3431 C CA . LEU B 1 123 ? -72.636 10.799 12.047 1.00 37.24 129 LEU B CA 1
ATOM 3432 C C . LEU B 1 123 ? -73.929 11.470 11.595 1.00 39.58 129 LEU B C 1
ATOM 3433 O O . LEU B 1 123 ? -73.894 12.575 11.042 1.00 39.67 129 LEU B O 1
ATOM 3438 N N . PHE B 1 124 ? -75.076 10.833 11.838 1.00 40.82 130 PHE B N 1
ATOM 3439 C CA . PHE B 1 124 ? -76.322 11.311 11.251 1.00 42.47 130 PHE B CA 1
ATOM 3440 C C . PHE B 1 124 ? -76.775 12.625 11.873 1.00 46.02 130 PHE B C 1
ATOM 3441 O O . PHE B 1 124 ? -77.248 13.517 11.161 1.00 46.92 130 PHE B O 1
ATOM 3449 N N . LYS B 1 125 ? -76.625 12.771 13.192 1.00 47.20 131 LYS B N 1
ATOM 3450 C CA . LYS B 1 125 ? -76.949 14.046 13.823 1.00 48.43 131 LYS B CA 1
ATOM 3451 C C . LYS B 1 125 ? -76.049 15.159 13.296 1.00 46.72 131 LYS B C 1
ATOM 3452 O O . LYS B 1 125 ? -76.510 16.283 13.065 1.00 47.26 131 LYS B O 1
ATOM 3458 N N . ALA B 1 126 ? -74.768 14.857 13.063 1.00 45.74 132 ALA B N 1
ATOM 3459 C CA . ALA B 1 126 ? -73.836 15.884 12.611 1.00 43.89 132 ALA B CA 1
ATOM 3460 C C . ALA B 1 126 ? -74.165 16.364 11.202 1.00 43.35 132 ALA B C 1
ATOM 3461 O O . ALA B 1 126 ? -73.915 17.528 10.869 1.00 44.43 132 ALA B O 1
ATOM 3463 N N . ALA B 1 127 ? -74.727 15.494 10.370 1.00 43.23 133 ALA B N 1
ATOM 3464 C CA . ALA B 1 127 ? -75.136 15.853 9.021 1.00 43.74 133 ALA B CA 1
ATOM 3465 C C . ALA B 1 127 ? -76.533 16.453 8.967 1.00 44.73 133 ALA B C 1
ATOM 3466 O O . ALA B 1 127 ? -76.969 16.873 7.891 1.00 47.20 133 ALA B O 1
ATOM 3468 N N . GLY B 1 128 ? -77.241 16.507 10.091 1.00 43.87 134 GLY B N 1
ATOM 3469 C CA . GLY B 1 128 ? -78.622 16.956 10.068 1.00 43.53 134 GLY B CA 1
ATOM 3470 C C . GLY B 1 128 ? -79.549 15.982 9.379 1.00 44.06 134 GLY B C 1
ATOM 3471 O O . GLY B 1 128 ? -80.606 16.382 8.880 1.00 44.75 134 GLY B O 1
ATOM 3472 N N . LEU B 1 129 ? -79.174 14.703 9.339 1.00 44.47 135 LEU B N 1
ATOM 3473 C CA . LEU B 1 129 ? -79.909 13.665 8.628 1.00 45.85 135 LEU B CA 1
ATOM 3474 C C . LEU B 1 129 ? -80.390 12.578 9.583 1.00 46.36 135 LEU B C 1
ATOM 3475 O O . LEU B 1 129 ? -80.362 11.390 9.265 1.00 45.34 135 LEU B O 1
ATOM 3480 N N . GLU B 1 130 ? -80.858 12.996 10.763 1.00 47.91 136 GLU B N 1
ATOM 3481 C CA . GLU B 1 130 ? -81.311 12.059 11.788 1.00 49.72 136 GLU B CA 1
ATOM 3482 C C . GLU B 1 130 ? -82.355 11.091 11.248 1.00 48.81 136 GLU B C 1
ATOM 3483 O O . GLU B 1 130 ? -82.330 9.897 11.567 1.00 48.71 136 GLU B O 1
ATOM 3489 N N . LYS B 1 131 ? -83.284 11.583 10.431 1.00 48.63 137 LYS B N 1
ATOM 3490 C CA . LYS B 1 131 ? -84.358 10.721 9.953 1.00 49.39 137 LYS B CA 1
ATOM 3491 C C . LYS B 1 131 ? -83.885 9.698 8.929 1.00 46.93 137 LYS B C 1
ATOM 3492 O O . LYS B 1 131 ? -84.647 8.781 8.598 1.00 46.21 137 LYS B O 1
ATOM 3498 N N . GLN B 1 132 ? -82.655 9.829 8.427 1.00 44.80 138 GLN B N 1
ATOM 3499 C CA . GLN B 1 132 ? -82.068 8.843 7.529 1.00 44.17 138 GLN B CA 1
ATOM 3500 C C . GLN B 1 132 ? -81.302 7.755 8.264 1.00 42.73 138 GLN B C 1
ATOM 3501 O O . GLN B 1 132 ? -80.832 6.809 7.622 1.00 43.23 138 GLN B O 1
ATOM 3507 N N . ARG B 1 133 ? -81.158 7.863 9.575 1.00 40.51 139 ARG B N 1
ATOM 3508 C CA . ARG B 1 133 ? -80.476 6.824 10.336 1.00 40.76 139 ARG B CA 1
ATOM 3509 C C . ARG B 1 133 ? -81.397 5.617 10.476 1.00 40.45 139 ARG B C 1
ATOM 3510 O O . ARG B 1 133 ? -82.541 5.769 10.914 1.00 40.77 139 ARG B O 1
ATOM 3518 N N . PRO B 1 134 ? -80.954 4.419 10.097 1.00 41.15 140 PRO B N 1
ATOM 3519 C CA . PRO B 1 134 ? -81.807 3.241 10.280 1.00 43.19 140 PRO B CA 1
ATOM 3520 C C . PRO B 1 134 ? -82.130 3.043 11.751 1.00 45.75 140 PRO B C 1
ATOM 3521 O O . PRO B 1 134 ? -81.322 3.354 12.630 1.00 45.09 140 PRO B O 1
ATOM 3525 N N . GLU B 1 135 ? -83.341 2.538 12.006 1.00 48.05 141 GLU B N 1
ATOM 3526 C CA . GLU B 1 135 ? -83.768 2.235 13.370 1.00 50.56 141 GLU B CA 1
ATOM 3527 C C . GLU B 1 135 ? -82.722 1.411 14.105 1.00 47.44 141 GLU B C 1
ATOM 3528 O O . GLU B 1 135 ? -82.347 1.729 15.239 1.00 46.07 141 GLU B O 1
ATOM 3534 N N . GLY B 1 136 ? -82.236 0.350 13.465 1.00 45.43 142 GLY B N 1
ATOM 3535 C CA . GLY B 1 136 ? -81.298 -0.585 14.043 1.00 43.95 142 GLY B CA 1
ATOM 3536 C C . GLY B 1 136 ? -79.860 -0.134 14.112 1.00 42.32 142 GLY B C 1
ATOM 3537 O O . GLY B 1 136 ? -79.033 -0.855 14.674 1.00 43.53 142 GLY B O 1
ATOM 3538 N N . LEU B 1 137 ? -79.524 1.032 13.562 1.00 39.65 143 LEU B N 1
ATOM 3539 C CA . LEU B 1 137 ? -78.160 1.551 13.661 1.00 37.47 143 LEU B CA 1
ATOM 3540 C C . LEU B 1 137 ? -78.010 2.244 15.008 1.00 34.13 143 LEU B C 1
ATOM 3541 O O . LEU B 1 137 ? -78.287 3.435 15.165 1.00 32.59 143 LEU B O 1
ATOM 3546 N N . ARG B 1 138 ? -77.580 1.478 15.999 1.00 32.97 144 ARG B N 1
ATOM 3547 C CA . ARG B 1 138 ? -77.355 1.997 17.338 1.00 33.46 144 ARG B CA 1
ATOM 3548 C C . ARG B 1 138 ? -76.371 1.074 18.035 1.00 30.67 144 ARG B C 1
ATOM 3549 O O . ARG B 1 138 ? -76.211 -0.084 17.627 1.00 30.58 144 ARG B O 1
ATOM 3557 N N . PRO B 1 139 ? -75.668 1.561 19.059 1.00 30.68 145 PRO B N 1
ATOM 3558 C CA . PRO B 1 139 ? -74.754 0.680 19.794 1.00 30.85 145 PRO B CA 1
ATOM 3559 C C . PRO B 1 139 ? -75.508 -0.541 20.295 1.00 30.29 145 PRO B C 1
ATOM 3560 O O . PRO B 1 139 ? -76.705 -0.480 20.579 1.00 32.48 145 PRO B O 1
ATOM 3564 N N . LEU B 1 140 ? -74.802 -1.667 20.372 1.00 30.00 146 LEU B N 1
ATOM 3565 C CA . LEU B 1 140 ? -75.431 -2.879 20.860 1.00 28.63 146 LEU B CA 1
ATOM 3566 C C . LEU B 1 140 ? -75.868 -2.698 22.313 1.00 30.35 146 LEU B C 1
ATOM 3567 O O . LEU B 1 140 ? -75.265 -1.926 23.065 1.00 30.68 146 LEU B O 1
ATOM 3572 N N . PRO B 1 141 ? -76.920 -3.391 22.737 1.00 31.67 147 PRO B N 1
ATOM 3573 C CA . PRO B 1 141 ? -77.297 -3.360 24.149 1.00 33.00 147 PRO B CA 1
ATOM 3574 C C . PRO B 1 141 ? -76.238 -4.062 24.975 1.00 32.37 147 PRO B C 1
ATOM 3575 O O . PRO B 1 141 ? -75.381 -4.769 24.419 1.00 31.46 147 PRO B O 1
ATOM 3579 N N . PRO B 1 142 ? -76.251 -3.896 26.294 1.00 32.38 148 PRO B N 1
ATOM 3580 C CA . PRO B 1 142 ? -75.251 -4.577 27.120 1.00 33.21 148 PRO B CA 1
ATOM 3581 C C . PRO B 1 142 ? -75.531 -6.067 27.204 1.00 33.53 148 PRO B C 1
ATOM 3582 O O . PRO B 1 142 ? -76.681 -6.512 27.224 1.00 35.71 148 PRO B O 1
ATOM 3586 N N . PHE B 1 143 ? -74.454 -6.837 27.248 1.00 31.50 149 PHE B N 1
ATOM 3587 C CA . PHE B 1 143 ? -74.510 -8.266 27.495 1.00 30.98 149 PHE B CA 1
ATOM 3588 C C . PHE B 1 143 ? -73.660 -8.563 28.723 1.00 32.29 149 PHE B C 1
ATOM 3589 O O . PHE B 1 143 ? -72.716 -7.828 29.031 1.00 32.56 149 PHE B O 1
ATOM 3597 N N . LYS B 1 144 ? -74.015 -9.629 29.438 1.00 31.46 150 LYS B N 1
ATOM 3598 C CA . LYS B 1 144 ? -73.372 -9.897 30.722 1.00 33.25 150 LYS B CA 1
ATOM 3599 C C . LYS B 1 144 ? -71.879 -10.148 30.575 1.00 32.89 150 LYS B C 1
ATOM 3600 O O . LYS B 1 144 ? -71.102 -9.786 31.462 1.00 34.88 150 LYS B O 1
ATOM 3606 N N . VAL B 1 145 ? -71.456 -10.756 29.464 1.00 31.67 151 VAL B N 1
ATOM 3607 C CA . VAL B 1 145 ? -70.039 -11.030 29.247 1.00 31.97 151 VAL B CA 1
ATOM 3608 C C . VAL B 1 145 ? -69.229 -9.768 28.947 1.00 30.98 151 VAL B C 1
ATOM 3609 O O . VAL B 1 145 ? -67.993 -9.804 29.032 1.00 31.75 151 VAL B O 1
ATOM 3613 N N . ASP B 1 146 ? -69.886 -8.654 28.603 1.00 29.84 152 ASP B N 1
ATOM 3614 C CA . ASP B 1 146 ? -69.178 -7.450 28.168 1.00 30.50 152 ASP B CA 1
ATOM 3615 C C . ASP B 1 146 ? -68.218 -6.939 29.236 1.00 29.02 152 ASP B C 1
ATOM 3616 O O . ASP B 1 146 ? -68.589 -6.787 30.403 1.00 29.88 152 ASP B O 1
ATOM 3621 N N . ARG B 1 147 ? -66.992 -6.630 28.816 1.00 29.99 153 ARG B N 1
ATOM 3622 C CA . ARG B 1 147 ? -66.074 -5.771 29.560 1.00 29.45 153 ARG B CA 1
ATOM 3623 C C . ARG B 1 147 ? -65.561 -4.684 28.609 1.00 28.34 153 ARG B C 1
ATOM 3624 O O . ARG B 1 147 ? -64.363 -4.553 28.367 1.00 27.61 153 ARG B O 1
ATOM 3632 N N . LEU B 1 148 ? -66.493 -3.913 28.047 1.00 27.46 154 LEU B N 1
ATOM 3633 C CA . LEU B 1 148 ? -66.150 -3.001 26.959 1.00 27.51 154 LEU B CA 1
ATOM 3634 C C . LEU B 1 148 ? -65.288 -1.845 27.449 1.00 27.91 154 LEU B C 1
ATOM 3635 O O . LEU B 1 148 ? -65.458 -1.346 28.567 1.00 29.70 154 LEU B O 1
ATOM 3640 N N . GLU B 1 149 ? -64.370 -1.409 26.591 1.00 27.16 155 GLU B N 1
ATOM 3641 C CA . GLU B 1 149 ? -63.504 -0.269 26.856 1.00 28.37 155 GLU B CA 1
ATOM 3642 C C . GLU B 1 149 ? -63.792 0.832 25.846 1.00 27.91 155 GLU B C 1
ATOM 3643 O O . GLU B 1 149 ? -63.973 0.555 24.657 1.00 27.58 155 GLU B O 1
ATOM 3649 N N . ASP B 1 150 ? -63.841 2.078 26.325 1.00 29.34 156 ASP B N 1
ATOM 3650 C CA . ASP B 1 150 ? -64.099 3.206 25.430 1.00 31.47 156 ASP B CA 1
ATOM 3651 C C . ASP B 1 150 ? -63.103 3.258 24.275 1.00 28.80 156 ASP B C 1
ATOM 3652 O O . ASP B 1 150 ? -63.468 3.611 23.149 1.00 29.69 156 ASP B O 1
ATOM 3657 N N . ARG B 1 151 ? -61.838 2.919 24.535 1.00 27.88 157 ARG B N 1
ATOM 3658 C CA . ARG B 1 151 ? -60.797 3.032 23.520 1.00 27.69 157 ARG B CA 1
ATOM 3659 C C . ARG B 1 151 ? -60.936 2.015 22.393 1.00 26.01 157 ARG B C 1
ATOM 3660 O O . ARG B 1 151 ? -60.184 2.102 21.415 1.00 26.07 157 ARG B O 1
ATOM 3668 N N . TRP B 1 152 ? -61.848 1.048 22.514 1.00 23.82 158 TRP B N 1
ATOM 3669 C CA . TRP B 1 152 ? -62.098 0.076 21.453 1.00 23.25 158 TRP B CA 1
ATOM 3670 C C . TRP B 1 152 ? -63.548 0.110 20.975 1.00 24.30 158 TRP B C 1
ATOM 3671 O O . TRP B 1 152 ? -63.994 -0.824 20.294 1.00 24.51 158 TRP B O 1
ATOM 3682 N N . SER B 1 153 ? -64.305 1.147 21.325 1.00 23.90 159 SER B N 1
ATOM 3683 C CA . SER B 1 153 ? -65.746 1.118 21.120 1.00 24.88 159 SER B CA 1
ATOM 3684 C C . SER B 1 153 ? -66.222 2.365 20.398 1.00 25.78 159 SER B C 1
ATOM 3685 O O . SER B 1 153 ? -65.550 3.399 20.385 1.00 27.76 159 SER B O 1
ATOM 3688 N N . GLY B 1 154 ? -67.401 2.244 19.789 1.00 25.81 160 GLY B N 1
ATOM 3689 C CA . GLY B 1 154 ? -68.060 3.371 19.153 1.00 27.02 160 GLY B CA 1
ATOM 3690 C C . GLY B 1 154 ? -67.296 3.908 17.950 1.00 25.82 160 GLY B C 1
ATOM 3691 O O . GLY B 1 154 ? -66.426 3.257 17.374 1.00 27.03 160 GLY B O 1
ATOM 3692 N N . GLY B 1 155 ? -67.655 5.127 17.567 1.00 25.86 161 GLY B N 1
ATOM 3693 C CA . GLY B 1 155 ? -67.029 5.776 16.427 1.00 25.50 161 GLY B CA 1
ATOM 3694 C C . GLY B 1 155 ? -68.040 6.314 15.435 1.00 26.94 161 GLY B C 1
ATOM 3695 O O . GLY B 1 155 ? -69.072 5.681 15.192 1.00 26.87 161 GLY B O 1
ATOM 3696 N N . ASP B 1 156 ? -67.756 7.483 14.859 1.00 26.46 162 ASP B N 1
ATOM 3697 C CA . ASP B 1 156 ? -68.664 8.123 13.916 1.00 26.61 162 ASP B CA 1
ATOM 3698 C C . ASP B 1 156 ? -68.440 7.669 12.485 1.00 26.82 162 ASP B C 1
ATOM 3699 O O . ASP B 1 156 ? -69.390 7.654 11.691 1.00 27.64 162 ASP B O 1
ATOM 3704 N N . LEU B 1 157 ? -67.203 7.331 12.132 1.00 24.95 163 LEU B N 1
ATOM 3705 C CA . LEU B 1 157 ? -66.845 7.017 10.758 1.00 24.77 163 LEU B CA 1
ATOM 3706 C C . LEU B 1 157 ? -65.845 5.873 10.770 1.00 24.28 163 LEU B C 1
ATOM 3707 O O . LEU B 1 157 ? -64.873 5.901 11.528 1.00 27.34 163 LEU B O 1
ATOM 3712 N N . LEU B 1 158 ? -66.090 4.864 9.947 1.00 21.11 164 LEU B N 1
ATOM 3713 C CA . LEU B 1 158 ? -65.203 3.718 9.828 1.00 21.69 164 LEU B CA 1
ATOM 3714 C C . LEU B 1 158 ? -64.540 3.733 8.461 1.00 21.41 164 LEU B C 1
ATOM 3715 O O . LEU B 1 158 ? -65.220 3.909 7.445 1.00 22.91 164 LEU B O 1
ATOM 3720 N N . VAL B 1 159 ? -63.227 3.511 8.433 1.00 20.71 165 VAL B N 1
ATOM 3721 C CA . VAL B 1 159 ? -62.529 3.128 7.211 1.00 20.01 165 VAL B CA 1
ATOM 3722 C C . VAL B 1 159 ? -61.927 1.757 7.473 1.00 19.61 165 VAL B C 1
ATOM 3723 O O . VAL B 1 159 ? -61.003 1.624 8.288 1.00 19.86 165 VAL B O 1
ATOM 3727 N N . GLN B 1 160 ? -62.465 0.735 6.803 1.00 19.94 166 GLN B N 1
ATOM 3728 C CA . GLN B 1 160 ? -61.946 -0.622 6.867 1.00 18.57 166 GLN B CA 1
ATOM 3729 C C . GLN B 1 160 ? -61.087 -0.820 5.626 1.00 18.01 166 GLN B C 1
ATOM 3730 O O . GLN B 1 160 ? -61.591 -0.741 4.498 1.00 19.08 166 GLN B O 1
ATOM 3736 N N . ILE B 1 161 ? -59.789 -1.031 5.829 1.00 17.74 167 ILE B N 1
ATOM 3737 C CA . ILE B 1 161 ? -58.841 -1.214 4.738 1.00 16.77 167 ILE B CA 1
ATOM 3738 C C . ILE B 1 161 ? -58.317 -2.635 4.845 1.00 16.33 167 ILE B C 1
ATOM 3739 O O . ILE B 1 161 ? -57.825 -3.027 5.903 1.00 18.32 167 ILE B O 1
ATOM 3744 N N . CYS B 1 162 ? -58.440 -3.406 3.765 1.00 16.55 168 CYS B N 1
ATOM 3745 C CA . CYS B 1 162 ? -57.966 -4.783 3.742 1.00 17.18 168 CYS B CA 1
ATOM 3746 C C . CYS B 1 162 ? -57.026 -4.951 2.561 1.00 17.70 168 CYS B C 1
ATOM 3747 O O . CYS B 1 162 ? -57.199 -4.320 1.515 1.00 17.95 168 CYS B O 1
ATOM 3750 N N . CYS B 1 163 ? -56.049 -5.834 2.715 1.00 16.89 169 CYS B N 1
ATOM 3751 C CA . CYS B 1 163 ? -55.022 -5.970 1.693 1.00 17.24 169 CYS B CA 1
ATOM 3752 C C . CYS B 1 163 ? -54.255 -7.264 1.923 1.00 17.78 169 CYS B C 1
ATOM 3753 O O . CYS B 1 163 ? -54.107 -7.718 3.058 1.00 18.26 169 CYS B O 1
ATOM 3756 N N . ASP B 1 164 ? -53.747 -7.840 0.841 1.00 16.48 170 ASP B N 1
ATOM 3757 C CA . ASP B 1 164 ? -52.896 -9.012 0.999 1.00 16.61 170 ASP B CA 1
ATOM 3758 C C . ASP B 1 164 ? -51.475 -8.654 1.428 1.00 18.83 170 ASP B C 1
ATOM 3759 O O . ASP B 1 164 ? -50.718 -9.558 1.798 1.00 20.95 170 ASP B O 1
ATOM 3764 N N . ASP B 1 165 ? -51.100 -7.367 1.422 1.00 18.14 171 ASP B N 1
ATOM 3765 C CA . ASP B 1 165 ? -49.729 -6.951 1.726 1.00 18.00 171 ASP B CA 1
ATOM 3766 C C . ASP B 1 165 ? -49.717 -5.881 2.813 1.00 18.39 171 ASP B C 1
ATOM 3767 O O . ASP B 1 165 ? -50.437 -4.874 2.698 1.00 19.76 171 ASP B O 1
ATOM 3772 N N . PRO B 1 166 ? -48.870 -6.020 3.841 1.00 18.52 172 PRO B N 1
ATOM 3773 C CA . PRO B 1 166 ? -48.877 -5.035 4.934 1.00 18.95 172 PRO B CA 1
ATOM 3774 C C . PRO B 1 166 ? -48.177 -3.715 4.623 1.00 18.92 172 PRO B C 1
ATOM 3775 O O . PRO B 1 166 ? -48.461 -2.714 5.299 1.00 20.14 172 PRO B O 1
ATOM 3779 N N . ILE B 1 167 ? -47.268 -3.666 3.645 1.00 17.57 173 ILE B N 1
ATOM 3780 C CA . ILE B 1 167 ? -46.681 -2.382 3.268 1.00 18.71 173 ILE B CA 1
ATOM 3781 C C . ILE B 1 167 ? -47.692 -1.556 2.489 1.00 19.27 173 ILE B C 1
ATOM 3782 O O . ILE B 1 167 ? -47.882 -0.359 2.751 1.00 19.87 173 ILE B O 1
ATOM 3787 N N . THR B 1 168 ? -48.359 -2.186 1.518 1.00 19.81 174 THR B N 1
ATOM 3788 C CA . THR B 1 168 ? -49.439 -1.513 0.804 1.00 18.16 174 THR B CA 1
ATOM 3789 C C . THR B 1 168 ? -50.492 -1.003 1.776 1.00 18.37 174 THR B C 1
ATOM 3790 O O . THR B 1 168 ? -50.976 0.128 1.651 1.00 18.91 174 THR B O 1
ATOM 3794 N N . LEU B 1 169 ? -50.838 -1.823 2.767 1.00 17.88 175 LEU B N 1
ATOM 3795 C CA . LEU B 1 169 ? -51.841 -1.442 3.754 1.00 18.35 175 LEU B CA 1
ATOM 3796 C C . LEU B 1 169 ? -51.368 -0.263 4.597 1.00 19.67 175 LEU B C 1
ATOM 3797 O O . LEU B 1 169 ? -52.128 0.687 4.837 1.00 20.15 175 LEU B O 1
ATOM 3802 N N . ALA B 1 170 ? -50.115 -0.308 5.063 1.00 18.77 176 ALA B N 1
ATOM 3803 C CA . ALA B 1 170 ? -49.573 0.805 5.847 1.00 19.18 176 ALA B CA 1
ATOM 3804 C C . ALA B 1 170 ? -49.663 2.116 5.077 1.00 20.25 176 ALA B C 1
ATOM 3805 O O . ALA B 1 170 ? -50.035 3.158 5.631 1.00 21.63 176 ALA B O 1
ATOM 3807 N N . HIS B 1 171 ? -49.337 2.082 3.791 1.00 19.12 177 HIS B N 1
ATOM 3808 C CA . HIS B 1 171 ? -49.399 3.291 2.990 1.00 21.79 177 HIS B CA 1
ATOM 3809 C C . HIS B 1 171 ? -50.836 3.769 2.817 1.00 21.65 177 HIS B C 1
ATOM 3810 O O . HIS B 1 171 ? -51.111 4.976 2.914 1.00 22.59 177 HIS B O 1
ATOM 3817 N N . ALA B 1 172 ? -51.760 2.841 2.526 1.00 20.97 178 ALA B N 1
ATOM 3818 C CA . ALA B 1 172 ? -53.171 3.198 2.390 1.00 20.63 178 ALA B CA 1
ATOM 3819 C C . ALA B 1 172 ? -53.699 3.848 3.666 1.00 21.05 178 ALA B C 1
ATOM 3820 O O . ALA B 1 172 ? -54.463 4.820 3.609 1.00 20.82 178 ALA B O 1
ATOM 3822 N N . LEU B 1 173 ? -53.290 3.334 4.828 1.00 20.35 179 LEU B N 1
ATOM 3823 C CA . LEU B 1 173 ? -53.723 3.917 6.094 1.00 21.05 179 LEU B CA 1
ATOM 3824 C C . LEU B 1 173 ? -53.201 5.340 6.250 1.00 21.75 179 LEU B C 1
ATOM 3825 O O . LEU B 1 173 ? -53.940 6.239 6.675 1.00 22.03 179 LEU B O 1
ATOM 3830 N N . ARG B 1 174 ? -51.927 5.564 5.916 1.00 21.79 180 ARG B N 1
ATOM 3831 C CA . ARG B 1 174 ? -51.374 6.913 6.009 1.00 23.85 180 ARG B CA 1
ATOM 3832 C C . ARG B 1 174 ? -52.100 7.873 5.081 1.00 24.65 180 ARG B C 1
ATOM 3833 O O . ARG B 1 174 ? -52.363 9.024 5.453 1.00 25.34 180 ARG B O 1
ATOM 3841 N N . MET B 1 175 ? -52.421 7.427 3.865 1.00 23.98 181 MET B N 1
ATOM 3842 C CA . MET B 1 175 ? -53.142 8.299 2.939 1.00 26.28 181 MET B CA 1
ATOM 3843 C C . MET B 1 175 ? -54.534 8.634 3.466 1.00 25.60 181 MET B C 1
ATOM 3844 O O . MET B 1 175 ? -54.999 9.776 3.350 1.00 25.68 181 MET B O 1
ATOM 3849 N N . THR B 1 176 ? -55.209 7.648 4.055 1.00 23.16 182 THR B N 1
ATOM 3850 C CA . THR B 1 176 ? -56.528 7.872 4.637 1.00 21.15 182 THR B CA 1
ATOM 3851 C C . THR B 1 176 ? -56.462 8.911 5.750 1.00 23.65 182 THR B C 1
ATOM 3852 O O . THR B 1 176 ? -57.271 9.849 5.794 1.00 24.85 182 THR B O 1
ATOM 3856 N N . VAL B 1 177 ? -55.484 8.770 6.650 1.00 24.62 183 VAL B N 1
ATOM 3857 C CA . VAL B 1 177 ? -55.357 9.693 7.776 1.00 26.63 183 VAL B CA 1
ATOM 3858 C C . VAL B 1 177 ? -54.969 11.086 7.289 1.00 27.61 183 VAL B C 1
ATOM 3859 O O . VAL B 1 177 ? -55.464 12.097 7.802 1.00 28.10 183 VAL B O 1
ATOM 3863 N N . LYS B 1 178 ? -54.095 11.164 6.286 1.00 28.04 184 LYS B N 1
ATOM 3864 C CA . LYS B 1 178 ? -53.737 12.463 5.728 1.00 31.54 184 LYS B CA 1
ATOM 3865 C C . LYS B 1 178 ? -54.973 13.226 5.266 1.00 31.99 184 LYS B C 1
ATOM 3866 O O . LYS B 1 178 ? -55.104 14.429 5.527 1.00 33.80 184 LYS B O 1
ATOM 3872 N N . ASP B 1 179 ? -55.907 12.541 4.602 1.00 32.88 185 ASP B N 1
ATOM 3873 C CA . ASP B 1 179 ? -57.085 13.222 4.078 1.00 37.60 185 ASP B CA 1
ATOM 3874 C C . ASP B 1 179 ? -58.206 13.373 5.098 1.00 34.68 185 ASP B C 1
ATOM 3875 O O . ASP B 1 179 ? -59.051 14.262 4.945 1.00 35.82 185 ASP B O 1
ATOM 3880 N N . ALA B 1 180 ? -58.231 12.551 6.144 1.00 31.67 186 ALA B N 1
ATOM 3881 C CA . ALA B 1 180 ? -59.314 12.617 7.116 1.00 31.60 186 ALA B CA 1
ATOM 3882 C C . ALA B 1 180 ? -59.013 13.494 8.321 1.00 31.97 186 ALA B C 1
ATOM 3883 O O . ALA B 1 180 ? -59.956 13.954 8.974 1.00 32.23 186 ALA B O 1
ATOM 3885 N N . ARG B 1 181 ? -57.736 13.744 8.630 1.00 33.41 187 ARG B N 1
ATOM 3886 C CA . ARG B 1 181 ? -57.396 14.384 9.902 1.00 35.61 187 ARG B CA 1
ATOM 3887 C C . ARG B 1 181 ? -57.903 15.822 10.019 1.00 37.40 187 ARG B C 1
ATOM 3888 O O . ARG B 1 181 ? -58.081 16.307 11.139 1.00 38.94 187 ARG B O 1
ATOM 3896 N N . ALA B 1 182 ? -58.143 16.509 8.901 1.00 38.67 188 ALA B N 1
ATOM 3897 C CA . ALA B 1 182 ? -58.693 17.860 8.986 1.00 40.98 188 ALA B CA 1
ATOM 3898 C C . ALA B 1 182 ? -60.126 17.850 9.502 1.00 41.79 188 ALA B C 1
ATOM 3899 O O . ALA B 1 182 ? -60.579 18.836 10.096 1.00 44.61 188 ALA B O 1
ATOM 3901 N N . PHE B 1 183 ? -60.844 16.747 9.304 1.00 40.21 189 PHE B N 1
ATOM 3902 C CA . PHE B 1 183 ? -62.258 16.664 9.618 1.00 38.54 189 PHE B CA 1
ATOM 3903 C C . PHE B 1 183 ? -62.561 15.761 10.803 1.00 38.35 189 PHE B C 1
ATOM 3904 O O . PHE B 1 183 ? -63.682 15.802 11.318 1.00 39.09 189 PHE B O 1
ATOM 3912 N N . THR B 1 184 ? -61.610 14.942 11.240 1.00 36.57 190 THR B N 1
ATOM 3913 C CA . THR B 1 184 ? -61.889 13.927 12.250 1.00 34.42 190 THR B CA 1
ATOM 3914 C C . THR B 1 184 ? -60.712 13.781 13.201 1.00 32.71 190 THR B C 1
ATOM 3915 O O . THR B 1 184 ? -59.602 14.250 12.939 1.00 34.83 190 THR B O 1
ATOM 3919 N N . ARG B 1 185 ? -60.964 13.067 14.298 1.00 31.99 191 ARG B N 1
ATOM 3920 C CA . ARG B 1 185 ? -59.932 12.575 15.196 1.00 31.21 191 ARG B CA 1
ATOM 3921 C C . ARG B 1 185 ? -59.946 11.053 15.183 1.00 28.14 191 ARG B C 1
ATOM 3922 O O . ARG B 1 185 ? -60.996 10.436 14.993 1.00 28.66 191 ARG B O 1
ATOM 3930 N N . VAL B 1 186 ? -58.780 10.452 15.408 1.00 26.69 192 VAL B N 1
ATOM 3931 C CA . VAL B 1 186 ? -58.675 8.992 15.443 1.00 25.36 192 VAL B CA 1
ATOM 3932 C C . VAL B 1 186 ? -59.153 8.509 16.803 1.00 26.53 192 VAL B C 1
ATOM 3933 O O . VAL B 1 186 ? -58.574 8.861 17.838 1.00 29.38 192 VAL B O 1
ATOM 3937 N N . ARG B 1 187 ? -60.215 7.707 16.804 1.00 26.13 193 ARG B N 1
ATOM 3938 C CA . ARG B 1 187 ? -60.727 7.129 18.038 1.00 26.53 193 ARG B CA 1
ATOM 3939 C C . ARG B 1 187 ? -60.050 5.805 18.361 1.00 25.41 193 ARG B C 1
ATOM 3940 O O . ARG B 1 187 ? -59.731 5.543 19.523 1.00 26.11 193 ARG B O 1
ATOM 3948 N N . TRP B 1 188 ? -59.826 4.967 17.352 1.00 24.31 194 TRP B N 1
ATOM 3949 C CA . TRP B 1 188 ? -59.045 3.751 17.530 1.00 23.50 194 TRP B CA 1
ATOM 3950 C C . TRP B 1 188 ? -58.557 3.260 16.178 1.00 22.07 194 TRP B C 1
ATOM 3951 O O . TRP B 1 188 ? -59.073 3.644 15.122 1.00 22.55 194 TRP B O 1
ATOM 3962 N N . VAL B 1 189 ? -57.551 2.395 16.230 1.00 22.27 195 VAL B N 1
ATOM 3963 C CA . VAL B 1 189 ? -57.058 1.711 15.043 1.00 22.17 195 VAL B CA 1
ATOM 3964 C C . VAL B 1 189 ? -56.847 0.258 15.438 1.00 21.85 195 VAL B C 1
ATOM 3965 O O . VAL B 1 189 ? -56.107 -0.026 16.384 1.00 25.60 195 VAL B O 1
ATOM 3969 N N . GLN B 1 190 ? -57.551 -0.656 14.770 1.00 19.99 196 GLN B N 1
ATOM 3970 C CA . GLN B 1 190 ? -57.499 -2.079 15.098 1.00 19.86 196 GLN B CA 1
ATOM 3971 C C . GLN B 1 190 ? -56.945 -2.848 13.904 1.00 19.30 196 GLN B C 1
ATOM 3972 O O . GLN B 1 190 ? -57.599 -2.933 12.857 1.00 22.14 196 GLN B O 1
ATOM 3978 N N . ARG B 1 191 ? -55.744 -3.393 14.059 1.00 20.06 197 ARG B N 1
ATOM 3979 C CA . ARG B 1 191 ? -55.083 -4.158 13.009 1.00 19.32 197 ARG B CA 1
ATOM 3980 C C . ARG B 1 191 ? -55.267 -5.645 13.244 1.00 18.51 197 ARG B C 1
ATOM 3981 O O . ARG B 1 191 ? -55.168 -6.121 14.380 1.00 20.01 197 ARG B O 1
ATOM 3989 N N . GLY B 1 192 ? -55.505 -6.385 12.158 1.00 17.53 198 GLY B N 1
ATOM 3990 C CA . GLY B 1 192 ? -55.663 -7.819 12.263 1.00 18.60 198 GLY B CA 1
ATOM 3991 C C . GLY B 1 192 ? -55.066 -8.528 11.064 1.00 17.89 198 GLY B C 1
ATOM 3992 O O . GLY B 1 192 ? -54.732 -7.916 10.041 1.00 18.44 198 GLY B O 1
ATOM 3993 N N . PHE B 1 193 ? -54.939 -9.850 11.203 1.00 17.08 199 PHE B N 1
ATOM 3994 C CA . PHE B 1 193 ? -54.325 -10.668 10.157 1.00 15.98 199 PHE B CA 1
ATOM 3995 C C . PHE B 1 193 ? -55.033 -12.008 10.061 1.00 15.57 199 PHE B C 1
ATOM 3996 O O . PHE B 1 193 ? -55.652 -12.487 11.015 1.00 17.04 199 PHE B O 1
ATOM 4004 N N . ARG B 1 194 ? -54.952 -12.587 8.866 1.00 16.39 200 ARG B N 1
ATOM 4005 C CA . ARG B 1 194 ? -55.331 -13.974 8.606 1.00 16.23 200 ARG B CA 1
ATOM 4006 C C . ARG B 1 194 ? -54.088 -14.674 8.056 1.00 18.47 200 ARG B C 1
ATOM 4007 O O . ARG B 1 194 ? -52.966 -14.222 8.310 1.00 19.91 200 ARG B O 1
ATOM 4015 N N . ARG B 1 195 ? -54.236 -15.779 7.331 1.00 18.49 201 ARG B N 1
ATOM 4016 C CA . ARG B 1 195 ? -53.056 -16.381 6.723 1.00 17.99 201 ARG B CA 1
ATOM 4017 C C . ARG B 1 195 ? -52.491 -15.469 5.640 1.00 18.84 201 ARG B C 1
ATOM 4018 O O . ARG B 1 195 ? -53.223 -14.732 4.972 1.00 20.15 201 ARG B O 1
ATOM 4026 N N . SER B 1 196 ? -51.177 -15.532 5.464 1.00 19.23 202 SER B N 1
ATOM 4027 C CA . SER B 1 196 ? -50.557 -14.860 4.336 1.00 18.61 202 SER B CA 1
ATOM 4028 C C . SER B 1 196 ? -51.133 -15.375 3.019 1.00 19.70 202 SER B C 1
ATOM 4029 O O . SER B 1 196 ? -51.616 -16.513 2.942 1.00 20.39 202 SER B O 1
ATOM 4032 N N . PRO B 1 197 ? -51.094 -14.560 1.966 1.00 20.18 203 PRO B N 1
ATOM 4033 C CA . PRO B 1 197 ? -51.608 -15.022 0.672 1.00 22.52 203 PRO B CA 1
ATOM 4034 C C . PRO B 1 197 ? -50.823 -16.231 0.186 1.00 23.07 203 PRO B C 1
ATOM 4035 O O . PRO B 1 197 ? -49.601 -16.308 0.342 1.00 25.81 203 PRO B O 1
ATOM 4039 N N . GLY B 1 198 ? -51.547 -17.194 -0.383 1.00 24.38 204 GLY B N 1
ATOM 4040 C CA . GLY B 1 198 ? -50.930 -18.376 -0.944 1.00 24.94 204 GLY B CA 1
ATOM 4041 C C . GLY B 1 198 ? -50.534 -19.440 0.053 1.00 26.56 204 GLY B C 1
ATOM 4042 O O . GLY B 1 198 ? -49.999 -20.477 -0.356 1.00 29.60 204 GLY B O 1
ATOM 4043 N N . VAL B 1 199 ? -50.777 -19.231 1.346 1.00 27.08 205 VAL B N 1
ATOM 4044 C CA . VAL B 1 199 ? -50.447 -20.261 2.324 1.00 28.95 205 VAL B CA 1
ATOM 4045 C C . VAL B 1 199 ? -51.421 -21.427 2.221 1.00 32.44 205 VAL B C 1
ATOM 4046 O O . VAL B 1 199 ? -51.017 -22.600 2.250 1.00 34.42 205 VAL B O 1
ATOM 4050 N N . GLN B 1 200 ? -52.714 -21.128 2.094 1.00 33.40 206 GLN B N 1
ATOM 4051 C CA . GLN B 1 200 ? -53.748 -22.125 1.874 1.00 37.10 206 GLN B CA 1
ATOM 4052 C C . GLN B 1 200 ? -54.494 -21.799 0.589 1.00 39.40 206 GLN B C 1
ATOM 4053 O O . GLN B 1 200 ? -54.518 -20.655 0.134 1.00 39.53 206 GLN B O 1
ATOM 4059 N N . SER B 1 201 ? -55.117 -22.821 0.009 1.00 44.51 207 SER B N 1
ATOM 4060 C CA . SER B 1 201 ? -55.887 -22.615 -1.208 1.00 47.81 207 SER B CA 1
ATOM 4061 C C . SER B 1 201 ? -57.036 -21.649 -0.955 1.00 47.89 207 SER B C 1
ATOM 4062 O O . SER B 1 201 ? -57.527 -21.510 0.169 1.00 47.89 207 SER B O 1
ATOM 4065 N N . SER B 1 202 ? -57.458 -20.979 -2.023 1.00 49.12 208 SER B N 1
ATOM 4066 C CA . SER B 1 202 ? -58.589 -20.069 -1.947 1.00 50.76 208 SER B CA 1
ATOM 4067 C C . SER B 1 202 ? -59.809 -20.802 -1.409 1.00 51.14 208 SER B C 1
ATOM 4068 O O . SER B 1 202 ? -60.071 -21.956 -1.763 1.00 52.35 208 SER B O 1
ATOM 4071 N N . GLY B 1 203 ? -60.545 -20.132 -0.526 1.00 49.30 209 GLY B N 1
ATOM 4072 C CA . GLY B 1 203 ? -61.774 -20.669 0.006 1.00 46.78 209 GLY B CA 1
ATOM 4073 C C . GLY B 1 203 ? -61.627 -21.645 1.152 1.00 43.83 209 GLY B C 1
ATOM 4074 O O . GLY B 1 203 ? -62.605 -21.870 1.875 1.00 46.58 209 GLY B O 1
ATOM 4075 N N . ALA B 1 204 ? -60.452 -22.245 1.346 1.00 38.97 210 ALA B N 1
ATOM 4076 C CA . ALA B 1 204 ? -60.282 -23.167 2.463 1.00 33.53 210 ALA B CA 1
ATOM 4077 C C . ALA B 1 204 ? -60.431 -22.413 3.776 1.00 31.01 210 ALA B C 1
ATOM 4078 O O . ALA B 1 204 ? -59.934 -21.296 3.926 1.00 31.31 210 ALA B O 1
ATOM 4080 N N . THR B 1 205 ? -61.121 -23.030 4.732 1.00 27.67 211 THR B N 1
ATOM 4081 C CA . THR B 1 205 ? -61.299 -22.409 6.038 1.00 24.92 211 THR B CA 1
ATOM 4082 C C . THR B 1 205 ? -59.963 -22.280 6.759 1.00 24.13 211 THR B C 1
ATOM 4083 O O . THR B 1 205 ? -59.116 -23.177 6.706 1.00 25.78 211 THR B O 1
ATOM 4087 N N . GLN B 1 206 ? -59.772 -21.146 7.420 1.00 22.33 212 GLN B N 1
ATOM 4088 C CA . GLN B 1 206 ? -58.543 -20.832 8.132 1.00 20.33 212 GLN B CA 1
ATOM 4089 C C . GLN B 1 206 ? -58.777 -20.861 9.636 1.00 20.72 212 GLN B C 1
ATOM 4090 O O . GLN B 1 206 ? -59.910 -20.746 10.114 1.00 22.33 212 GLN B O 1
ATOM 4096 N N . ARG B 1 207 ? -57.679 -20.994 10.382 1.00 20.10 213 ARG B N 1
ATOM 4097 C CA . ARG B 1 207 ? -57.740 -21.139 11.830 1.00 18.95 213 ARG B CA 1
ATOM 4098 C C . ARG B 1 207 ? -57.542 -19.807 12.541 1.00 19.60 213 ARG B C 1
ATOM 4099 O O . ARG B 1 207 ? -56.884 -18.901 12.035 1.00 22.24 213 ARG B O 1
ATOM 4107 N N . ASN B 1 208 ? -58.113 -19.707 13.729 1.00 18.80 214 ASN B N 1
ATOM 4108 C CA . ASN B 1 208 ? -57.912 -18.564 14.609 1.00 18.94 214 ASN B CA 1
ATOM 4109 C C . ASN B 1 208 ? -56.796 -18.890 15.604 1.00 19.69 214 ASN B C 1
ATOM 4110 O O . ASN B 1 208 ? -56.176 -19.957 15.544 1.00 19.57 214 ASN B O 1
ATOM 4115 N N . LEU B 1 209 ? -56.554 -17.971 16.552 1.00 19.16 215 LEU B N 1
ATOM 4116 C CA . LEU B 1 209 ? -55.428 -18.107 17.472 1.00 18.85 215 LEU B CA 1
ATOM 4117 C C . LEU B 1 209 ? -55.699 -19.082 18.614 1.00 22.02 215 LEU B C 1
ATOM 4118 O O . LEU B 1 209 ? -54.789 -19.370 19.409 1.00 23.44 215 LEU B O 1
ATOM 4123 N N . MET B 1 210 ? -56.922 -19.584 18.720 1.00 20.04 216 MET B N 1
ATOM 4124 C CA . MET B 1 210 ? -57.231 -20.734 19.552 1.00 21.41 216 MET B CA 1
ATOM 4125 C C . MET B 1 210 ? -57.056 -22.052 18.811 1.00 22.24 216 MET B C 1
ATOM 4126 O O . MET B 1 210 ? -57.377 -23.102 19.371 1.00 25.30 216 MET B O 1
ATOM 4131 N N . GLY B 1 211 ? -56.576 -22.019 17.566 1.00 19.24 217 GLY B N 1
ATOM 4132 C CA . GLY B 1 211 ? -56.373 -23.222 16.780 1.00 20.29 217 GLY B CA 1
ATOM 4133 C C . GLY B 1 211 ? -57.609 -23.747 16.086 1.00 18.53 217 GLY B C 1
ATOM 4134 O O . GLY B 1 211 ? -57.533 -24.796 15.433 1.00 21.73 217 GLY B O 1
ATOM 4135 N N . GLN B 1 212 ? -58.742 -23.055 16.198 1.00 19.08 218 GLN B N 1
ATOM 4136 C CA . GLN B 1 212 ? -60.010 -23.529 15.664 1.00 19.43 218 GLN B CA 1
ATOM 4137 C C . GLN B 1 212 ? -60.196 -23.075 14.227 1.00 20.53 218 GLN B C 1
ATOM 4138 O O . GLN B 1 212 ? -59.923 -21.920 13.890 1.00 22.66 218 GLN B O 1
ATOM 4144 N N . LEU B 1 213 ? -60.701 -23.978 13.389 1.00 21.76 219 LEU B N 1
ATOM 4145 C CA . LEU B 1 213 ? -61.217 -23.547 12.098 1.00 20.28 219 LEU B CA 1
ATOM 4146 C C . LEU B 1 213 ? -62.386 -22.599 12.338 1.00 20.35 219 LEU B C 1
ATOM 4147 O O . LEU B 1 213 ? -63.288 -22.888 13.132 1.00 20.88 219 LEU B O 1
ATOM 4152 N N . ASP B 1 214 ? -62.350 -21.441 11.678 1.00 21.35 220 ASP B N 1
ATOM 4153 C CA . ASP B 1 214 ? -63.246 -20.330 11.998 1.00 24.35 220 ASP B CA 1
ATOM 4154 C C . ASP B 1 214 ? -63.777 -19.784 10.681 1.00 24.59 220 ASP B C 1
ATOM 4155 O O . ASP B 1 214 ? -63.026 -19.164 9.923 1.00 26.87 220 ASP B O 1
ATOM 4160 N N . GLY B 1 215 ? -65.057 -20.023 10.399 1.00 22.83 221 GLY B N 1
ATOM 4161 C CA . GLY B 1 215 ? -65.669 -19.535 9.175 1.00 24.23 221 GLY B CA 1
ATOM 4162 C C . GLY B 1 215 ? -66.438 -20.571 8.374 1.00 24.17 221 GLY B C 1
ATOM 4163 O O . GLY B 1 215 ? -66.878 -20.287 7.257 1.00 27.48 221 GLY B O 1
ATOM 4164 N N . THR B 1 216 ? -66.618 -21.767 8.939 1.00 22.05 222 THR B N 1
ATOM 4165 C CA . THR B 1 216 ? -67.230 -22.866 8.200 1.00 22.83 222 THR B CA 1
ATOM 4166 C C . THR B 1 216 ? -68.640 -22.519 7.732 1.00 23.11 222 THR B C 1
ATOM 4167 O O . THR B 1 216 ? -68.963 -22.655 6.547 1.00 26.08 222 THR B O 1
ATOM 4171 N N . VAL B 1 217 ? -69.499 -22.088 8.646 1.00 24.23 223 VAL B N 1
ATOM 4172 C CA . VAL B 1 217 ? -70.908 -21.845 8.353 1.00 24.18 223 VAL B CA 1
ATOM 4173 C C . VAL B 1 217 ? -71.074 -20.357 8.076 1.00 25.21 223 VAL B C 1
ATOM 4174 O O . VAL B 1 217 ? -71.042 -19.535 8.998 1.00 27.36 223 VAL B O 1
ATOM 4178 N N . ASN B 1 218 ? -71.256 -20.006 6.801 1.00 24.90 224 ASN B N 1
ATOM 4179 C CA . ASN B 1 218 ? -71.224 -18.612 6.374 1.00 24.08 224 ASN B CA 1
ATOM 4180 C C . ASN B 1 218 ? -71.942 -18.503 5.045 1.00 23.29 224 ASN B C 1
ATOM 4181 O O . ASN B 1 218 ? -71.793 -19.404 4.207 1.00 25.83 224 ASN B O 1
ATOM 4186 N N . PRO B 1 219 ? -72.694 -17.430 4.807 1.00 23.08 225 PRO B N 1
ATOM 4187 C CA . PRO B 1 219 ? -73.233 -17.189 3.462 1.00 24.55 225 PRO B CA 1
ATOM 4188 C C . PRO B 1 219 ? -72.093 -17.087 2.461 1.00 24.52 225 PRO B C 1
ATOM 4189 O O . PRO B 1 219 ? -71.045 -16.503 2.747 1.00 25.96 225 PRO B O 1
ATOM 4193 N N . VAL B 1 220 ? -72.303 -17.652 1.280 1.00 25.77 226 VAL B N 1
ATOM 4194 C CA . VAL B 1 220 ? -71.269 -17.745 0.251 1.00 26.50 226 VAL B CA 1
ATOM 4195 C C . VAL B 1 220 ? -71.461 -16.593 -0.731 1.00 25.70 226 VAL B C 1
ATOM 4196 O O . VAL B 1 220 ? -72.567 -16.435 -1.264 1.00 25.55 226 VAL B O 1
ATOM 4200 N N . PRO B 1 221 ? -70.438 -15.779 -0.988 1.00 26.13 227 PRO B N 1
ATOM 4201 C CA . PRO B 1 221 ? -70.598 -14.700 -1.966 1.00 28.11 227 PRO B CA 1
ATOM 4202 C C . PRO B 1 221 ? -71.063 -15.231 -3.315 1.00 29.96 227 PRO B C 1
ATOM 4203 O O . PRO B 1 221 ? -70.715 -16.338 -3.735 1.00 30.32 227 PRO B O 1
ATOM 4207 N N . GLY B 1 222 ? -71.869 -14.423 -3.995 1.00 31.86 228 GLY B N 1
ATOM 4208 C CA . GLY B 1 222 ? -72.420 -14.817 -5.269 1.00 33.02 228 GLY B CA 1
ATOM 4209 C C . GLY B 1 222 ? -73.609 -15.742 -5.196 1.00 32.64 228 GLY B C 1
ATOM 4210 O O . GLY B 1 222 ? -73.968 -16.339 -6.220 1.00 33.35 228 GLY B O 1
ATOM 4211 N N . THR B 1 223 ? -74.225 -15.897 -4.023 1.00 30.74 229 THR B N 1
ATOM 4212 C CA . THR B 1 223 ? -75.430 -16.701 -3.884 1.00 28.51 229 THR B CA 1
ATOM 4213 C C . THR B 1 223 ? -76.602 -15.834 -3.444 1.00 28.75 229 THR B C 1
ATOM 4214 O O . THR B 1 223 ? -76.432 -14.757 -2.859 1.00 26.68 229 THR B O 1
ATOM 4218 N N . ALA B 1 224 ? -77.805 -16.341 -3.726 1.00 28.33 230 ALA B N 1
ATOM 4219 C CA . ALA B 1 224 ? -79.021 -15.639 -3.332 1.00 27.96 230 ALA B CA 1
ATOM 4220 C C . ALA B 1 224 ? -79.134 -15.513 -1.816 1.00 27.75 230 ALA B C 1
ATOM 4221 O O . ALA B 1 224 ? -79.593 -14.483 -1.311 1.00 28.53 230 ALA B O 1
ATOM 4223 N N . ASP B 1 225 ? -78.718 -16.545 -1.070 1.00 27.95 231 ASP B N 1
ATOM 4224 C CA . ASP B 1 225 ? -78.793 -16.472 0.391 1.00 28.71 231 ASP B CA 1
ATOM 4225 C C . ASP B 1 225 ? -77.884 -15.371 0.929 1.00 27.25 231 ASP B C 1
ATOM 4226 O O . ASP B 1 225 ? -78.230 -14.680 1.897 1.00 27.89 231 ASP B O 1
ATOM 4231 N N . PHE B 1 226 ? -76.705 -15.209 0.324 1.00 25.43 232 PHE B N 1
ATOM 4232 C CA . PHE B 1 226 ? -75.800 -14.134 0.716 1.00 23.11 232 PHE B CA 1
ATOM 4233 C C . PHE B 1 226 ? -76.466 -12.782 0.507 1.00 23.28 232 PHE B C 1
ATOM 4234 O O . PHE B 1 226 ? -76.462 -11.922 1.399 1.00 23.73 232 PHE B O 1
ATOM 4242 N N . ASP B 1 227 ? -77.060 -12.582 -0.670 1.00 24.54 233 ASP B N 1
ATOM 4243 C CA . ASP B 1 227 ? -77.688 -11.299 -0.964 1.00 27.35 233 ASP B CA 1
ATOM 4244 C C . ASP B 1 227 ? -78.783 -10.973 0.047 1.00 28.35 233 ASP B C 1
ATOM 4245 O O . ASP B 1 227 ? -78.853 -9.845 0.555 1.00 28.01 233 ASP B O 1
ATOM 4250 N N . GLN B 1 228 ? -79.629 -11.956 0.376 1.00 27.79 234 GLN B N 1
ATOM 4251 C CA . GLN B 1 228 ? -80.699 -11.720 1.342 1.00 29.11 234 GLN B CA 1
ATOM 4252 C C . GLN B 1 228 ? -80.140 -11.433 2.728 1.00 27.25 234 GLN B C 1
ATOM 4253 O O . GLN B 1 228 ? -80.668 -10.582 3.456 1.00 27.53 234 GLN B O 1
ATOM 4259 N N . ALA B 1 229 ? -79.084 -12.142 3.120 1.00 26.39 235 ALA B N 1
ATOM 4260 C CA . ALA B 1 229 ? -78.576 -12.000 4.478 1.00 25.73 235 ALA B CA 1
ATOM 4261 C C . ALA B 1 229 ? -77.792 -10.713 4.676 1.00 25.10 235 ALA B C 1
ATOM 4262 O O . ALA B 1 229 ? -77.779 -10.174 5.789 1.00 24.62 235 ALA B O 1
ATOM 4264 N N . VAL B 1 230 ? -77.136 -10.213 3.632 1.00 24.44 236 VAL B N 1
ATOM 4265 C CA . VAL B 1 230 ? -76.114 -9.179 3.762 1.00 24.40 236 VAL B CA 1
ATOM 4266 C C . VAL B 1 230 ? -76.603 -7.814 3.286 1.00 23.35 236 VAL B C 1
ATOM 4267 O O . VAL B 1 230 ? -76.427 -6.813 3.978 1.00 24.59 236 VAL B O 1
ATOM 4271 N N . TRP B 1 231 ? -77.196 -7.744 2.090 1.00 24.82 237 TRP B N 1
ATOM 4272 C CA . TRP B 1 231 ? -77.472 -6.448 1.476 1.00 24.20 237 TRP B CA 1
ATOM 4273 C C . TRP B 1 231 ? -78.834 -5.915 1.900 1.00 26.82 237 TRP B C 1
ATOM 4274 O O . TRP B 1 231 ? -79.845 -6.616 1.795 1.00 28.38 237 TRP B O 1
ATOM 4285 N N . VAL B 1 232 ? -78.853 -4.659 2.355 1.00 27.57 238 VAL B N 1
ATOM 4286 C CA . VAL B 1 232 ? -80.077 -4.026 2.829 1.00 28.48 238 VAL B CA 1
ATOM 4287 C C . VAL B 1 232 ? -81.048 -3.845 1.671 1.00 31.18 238 VAL B C 1
ATOM 4288 O O . VAL B 1 232 ? -80.659 -3.453 0.562 1.00 31.19 238 VAL B O 1
ATOM 4292 N N . GLN B 1 233 ? -82.325 -4.140 1.925 1.00 33.38 239 GLN B N 1
ATOM 4293 C CA . GLN B 1 233 ? -83.382 -3.930 0.942 1.00 36.16 239 GLN B CA 1
ATOM 4294 C C . GLN B 1 233 ? -84.555 -3.122 1.473 1.00 39.78 239 GLN B C 1
ATOM 4295 O O . GLN B 1 233 ? -85.294 -2.548 0.665 1.00 42.82 239 GLN B O 1
ATOM 4301 N N . ASP B 1 234 ? -84.746 -3.047 2.789 1.00 41.93 240 ASP B N 1
ATOM 4302 C CA . ASP B 1 234 ? -85.777 -2.227 3.404 1.00 45.99 240 ASP B CA 1
ATOM 4303 C C . ASP B 1 234 ? -85.153 -0.944 3.957 1.00 46.61 240 ASP B C 1
ATOM 4304 O O . ASP B 1 234 ? -83.968 -0.662 3.760 1.00 46.92 240 ASP B O 1
ATOM 4309 N N . GLY B 1 235 ? -85.955 -0.155 4.664 1.00 47.00 241 GLY B N 1
ATOM 4310 C CA . GLY B 1 235 ? -85.452 1.001 5.367 1.00 47.32 241 GLY B CA 1
ATOM 4311 C C . GLY B 1 235 ? -85.107 2.155 4.448 1.00 47.23 241 GLY B C 1
ATOM 4312 O O . GLY B 1 235 ? -85.501 2.185 3.277 1.00 47.02 241 GLY B O 1
ATOM 4313 N N . PRO B 1 236 ? -84.358 3.131 4.969 1.00 46.52 242 PRO B N 1
ATOM 4314 C CA . PRO B 1 236 ? -84.023 4.322 4.178 1.00 45.25 242 PRO B CA 1
ATOM 4315 C C . PRO B 1 236 ? -83.379 3.956 2.848 1.00 44.83 242 PRO B C 1
ATOM 4316 O O . PRO B 1 236 ? -82.543 3.053 2.766 1.00 43.48 242 PRO B O 1
ATOM 4320 N N . GLU B 1 237 ? -83.780 4.683 1.799 1.00 45.27 243 GLU B N 1
ATOM 4321 C CA . GLU B 1 237 ? -83.398 4.313 0.439 1.00 46.03 243 GLU B CA 1
ATOM 4322 C C . GLU B 1 237 ? -81.891 4.381 0.230 1.00 42.92 243 GLU B C 1
ATOM 4323 O O . GLU B 1 237 ? -81.324 3.554 -0.497 1.00 42.18 243 GLU B O 1
ATOM 4329 N N . TRP B 1 238 ? -81.222 5.353 0.858 1.00 40.11 244 TRP B N 1
ATOM 4330 C CA . TRP B 1 238 ? -79.798 5.540 0.599 1.00 38.16 244 TRP B CA 1
ATOM 4331 C C . TRP B 1 238 ? -78.984 4.305 0.957 1.00 35.75 244 TRP B C 1
ATOM 4332 O O . TRP B 1 238 ? -77.908 4.092 0.389 1.00 37.37 244 TRP B O 1
ATOM 4343 N N . LEU B 1 239 ? -79.469 3.488 1.891 1.00 33.80 245 LEU B N 1
ATOM 4344 C CA . LEU B 1 239 ? -78.711 2.353 2.394 1.00 31.25 245 LEU B CA 1
ATOM 4345 C C . LEU B 1 239 ? -78.971 1.067 1.618 1.00 32.67 245 LEU B C 1
ATOM 4346 O O . LEU B 1 239 ? -78.246 0.084 1.813 1.00 32.87 245 LEU B O 1
ATOM 4351 N N . ARG B 1 240 ? -79.967 1.043 0.735 1.00 33.29 246 ARG B N 1
ATOM 4352 C CA . ARG B 1 240 ? -80.220 -0.170 -0.033 1.00 34.55 246 ARG B CA 1
ATOM 4353 C C . ARG B 1 240 ? -79.019 -0.501 -0.911 1.00 31.88 246 ARG B C 1
ATOM 4354 O O . ARG B 1 240 ? -78.463 0.371 -1.587 1.00 33.70 246 ARG B O 1
ATOM 4362 N N . GLY B 1 241 ? -78.610 -1.768 -0.884 1.00 29.60 247 GLY B N 1
ATOM 4363 C CA . GLY B 1 241 ? -77.367 -2.179 -1.498 1.00 28.12 247 GLY B CA 1
ATOM 4364 C C . GLY B 1 241 ? -76.168 -2.071 -0.586 1.00 26.46 247 GLY B C 1
ATOM 4365 O O . GLY B 1 241 ? -75.081 -2.546 -0.945 1.00 27.39 247 GLY B O 1
ATOM 4366 N N . GLY B 1 242 ? -76.329 -1.458 0.582 1.00 25.49 248 GLY B N 1
ATOM 4367 C CA . GLY B 1 242 ? -75.322 -1.470 1.613 1.00 24.19 248 GLY B CA 1
ATOM 4368 C C . GLY B 1 242 ? -75.580 -2.568 2.622 1.00 24.72 248 GLY B C 1
ATOM 4369 O O . GLY B 1 242 ? -76.364 -3.494 2.391 1.00 26.17 248 GLY B O 1
ATOM 4370 N N . THR B 1 243 ? -74.918 -2.459 3.765 1.00 24.78 249 THR B N 1
ATOM 4371 C CA . THR B 1 243 ? -75.036 -3.462 4.810 1.00 23.60 249 THR B CA 1
ATOM 4372 C C . THR B 1 243 ? -74.774 -2.765 6.136 1.00 24.00 249 THR B C 1
ATOM 4373 O O . THR B 1 243 ? -74.602 -1.542 6.195 1.00 25.12 249 THR B O 1
ATOM 4377 N N . THR B 1 244 ? -74.780 -3.540 7.212 1.00 23.96 250 THR B N 1
ATOM 4378 C CA . THR B 1 244 ? -74.375 -3.037 8.514 1.00 24.17 250 THR B CA 1
ATOM 4379 C C . THR B 1 244 ? -73.267 -3.925 9.053 1.00 25.32 250 THR B C 1
ATOM 4380 O O . THR B 1 244 ? -73.198 -5.120 8.742 1.00 26.63 250 THR B O 1
ATOM 4384 N N . LEU B 1 245 ? -72.391 -3.329 9.853 1.00 23.61 251 LEU B N 1
ATOM 4385 C CA . LEU B 1 245 ? -71.258 -4.026 10.438 1.00 23.03 251 LEU B CA 1
ATOM 4386 C C . LEU B 1 245 ? -71.324 -3.914 11.950 1.00 21.90 251 LEU B C 1
ATOM 4387 O O . LEU B 1 245 ? -71.501 -2.816 12.489 1.00 23.66 251 LEU B O 1
ATOM 4392 N N . VAL B 1 246 ? -71.174 -5.047 12.622 1.00 21.04 252 VAL B N 1
ATOM 4393 C CA . VAL B 1 246 ? -70.910 -5.093 14.052 1.00 21.03 252 VAL B CA 1
ATOM 4394 C C . VAL B 1 246 ? -69.452 -5.491 14.189 1.00 20.80 252 VAL B C 1
ATOM 4395 O O . VAL B 1 246 ? -69.054 -6.560 13.716 1.00 21.96 252 VAL B O 1
ATOM 4399 N N . LEU B 1 247 ? -68.647 -4.626 14.790 1.00 20.85 253 LEU B N 1
ATOM 4400 C CA . LEU B 1 247 ? -67.225 -4.886 14.988 1.00 19.96 253 LEU B CA 1
ATOM 4401 C C . LEU B 1 247 ? -66.975 -5.034 16.481 1.00 19.41 253 LEU B C 1
ATOM 4402 O O . LEU B 1 247 ? -67.137 -4.075 17.247 1.00 20.36 253 LEU B O 1
ATOM 4407 N N . ARG B 1 248 ? -66.593 -6.230 16.905 1.00 20.40 254 ARG B N 1
ATOM 4408 C CA . ARG B 1 248 ? -66.318 -6.469 18.312 1.00 20.07 254 ARG B CA 1
ATOM 4409 C C . ARG B 1 248 ? -64.910 -7.009 18.493 1.00 20.71 254 ARG B C 1
ATOM 4410 O O . ARG B 1 248 ? -64.522 -7.998 17.860 1.00 21.82 254 ARG B O 1
ATOM 4418 N N . ARG B 1 249 ? -64.145 -6.345 19.344 1.00 19.73 255 ARG B N 1
ATOM 4419 C CA . ARG B 1 249 ? -62.815 -6.805 19.710 1.00 18.63 255 ARG B CA 1
ATOM 4420 C C . ARG B 1 249 ? -63.011 -7.785 20.855 1.00 19.14 255 ARG B C 1
ATOM 4421 O O . ARG B 1 249 ? -63.497 -7.400 21.925 1.00 19.50 255 ARG B O 1
ATOM 4429 N N . ILE B 1 250 ? -62.705 -9.058 20.619 1.00 18.83 256 ILE B N 1
ATOM 4430 C CA . ILE B 1 250 ? -62.933 -10.095 21.620 1.00 19.53 256 ILE B CA 1
ATOM 4431 C C . ILE B 1 250 ? -61.596 -10.695 22.034 1.00 19.13 256 ILE B C 1
ATOM 4432 O O . ILE B 1 250 ? -60.902 -11.322 21.219 1.00 20.32 256 ILE B O 1
ATOM 4437 N N . ARG B 1 251 ? -61.234 -10.495 23.299 1.00 19.95 257 ARG B N 1
ATOM 4438 C CA . ARG B 1 251 ? -59.995 -11.029 23.829 1.00 20.79 257 ARG B CA 1
ATOM 4439 C C . ARG B 1 251 ? -60.127 -12.528 24.054 1.00 20.66 257 ARG B C 1
ATOM 4440 O O . ARG B 1 251 ? -61.152 -13.015 24.541 1.00 22.78 257 ARG B O 1
ATOM 4448 N N . MET B 1 252 ? -59.082 -13.255 23.688 1.00 21.34 258 MET B N 1
ATOM 4449 C CA . MET B 1 252 ? -58.981 -14.674 23.990 1.00 21.44 258 MET B CA 1
ATOM 4450 C C . MET B 1 252 ? -58.151 -14.848 25.250 1.00 23.67 258 MET B C 1
ATOM 4451 O O . MET B 1 252 ? -57.034 -14.331 25.338 1.00 24.48 258 MET B O 1
ATOM 4456 N N . GLU B 1 253 ? -58.712 -15.555 26.233 1.00 24.17 259 GLU B N 1
ATOM 4457 C CA . GLU B 1 253 ? -58.018 -15.795 27.494 1.00 27.68 259 GLU B CA 1
ATOM 4458 C C . GLU B 1 253 ? -57.144 -17.024 27.287 1.00 27.39 259 GLU B C 1
ATOM 4459 O O . GLU B 1 253 ? -57.472 -18.138 27.688 1.00 27.89 259 GLU B O 1
ATOM 4465 N N . LEU B 1 254 ? -56.009 -16.805 26.621 1.00 26.63 260 LEU B N 1
ATOM 4466 C CA . LEU B 1 254 ? -55.211 -17.927 26.137 1.00 28.42 260 LEU B CA 1
ATOM 4467 C C . LEU B 1 254 ? -54.534 -18.693 27.267 1.00 32.51 260 LEU B C 1
ATOM 4468 O O . LEU B 1 254 ? -54.302 -19.898 27.132 1.00 33.85 260 LEU B O 1
ATOM 4473 N N . GLU B 1 255 ? -54.217 -18.031 28.383 1.00 33.54 261 GLU B N 1
ATOM 4474 C CA . GLU B 1 255 ? -53.637 -18.759 29.507 1.00 38.00 261 GLU B CA 1
ATOM 4475 C C . GLU B 1 255 ? -54.639 -19.745 30.090 1.00 37.50 261 GLU B C 1
ATOM 4476 O O . GLU B 1 255 ? -54.282 -20.887 30.399 1.00 38.87 261 GLU B O 1
ATOM 4482 N N . LYS B 1 256 ? -55.901 -19.326 30.243 1.00 35.76 262 LYS B N 1
ATOM 4483 C CA . LYS B 1 256 ? -56.933 -20.243 30.724 1.00 36.08 262 LYS B CA 1
ATOM 4484 C C . LYS B 1 256 ? -57.252 -21.315 29.690 1.00 34.65 262 LYS B C 1
ATOM 4485 O O . LYS B 1 256 ? -57.518 -22.469 30.044 1.00 35.01 262 LYS B O 1
ATOM 4491 N N . TRP B 1 257 ? -57.260 -20.942 28.409 1.00 32.71 263 TRP B N 1
ATOM 4492 C CA . TRP B 1 257 ? -57.468 -21.915 27.340 1.00 32.86 263 TRP B CA 1
ATOM 4493 C C . TRP B 1 257 ? -56.412 -23.010 27.392 1.00 34.94 263 TRP B C 1
ATOM 4494 O O . TRP B 1 257 ? -56.718 -24.192 27.183 1.00 35.75 263 TRP B O 1
ATOM 4505 N N . ASP B 1 258 ? -55.167 -22.639 27.703 1.00 38.21 264 ASP B N 1
ATOM 4506 C CA . ASP B 1 258 ? -54.094 -23.622 27.815 1.00 40.30 264 ASP B CA 1
ATOM 4507 C C . ASP B 1 258 ? -54.323 -24.587 28.966 1.00 41.80 264 ASP B C 1
ATOM 4508 O O . ASP B 1 258 ? -53.811 -25.709 28.937 1.00 43.28 264 ASP B O 1
ATOM 4513 N N . GLU B 1 259 ? -55.059 -24.169 29.994 1.00 42.35 265 GLU B N 1
ATOM 4514 C CA . GLU B 1 259 ? -55.322 -25.057 31.118 1.00 46.01 265 GLU B CA 1
ATOM 4515 C C . GLU B 1 259 ? -56.412 -26.076 30.821 1.00 42.72 265 GLU B C 1
ATOM 4516 O O . GLU B 1 259 ? -56.591 -27.010 31.609 1.00 42.48 265 GLU B O 1
ATOM 4522 N N . ALA B 1 260 ? -57.126 -25.932 29.711 1.00 41.09 266 ALA B N 1
ATOM 4523 C CA . ALA B 1 260 ? -58.260 -26.792 29.403 1.00 41.82 266 ALA B CA 1
ATOM 4524 C C . ALA B 1 260 ? -57.809 -28.049 28.667 1.00 41.91 266 ALA B C 1
ATOM 4525 O O . ALA B 1 260 ? -56.845 -28.032 27.895 1.00 41.83 266 ALA B O 1
ATOM 4527 N N . ASP B 1 261 ? -58.520 -29.154 28.917 1.00 42.89 267 ASP B N 1
ATOM 4528 C CA . ASP B 1 261 ? -58.238 -30.390 28.204 1.00 44.06 267 ASP B CA 1
ATOM 4529 C C . ASP B 1 261 ? -58.862 -30.334 26.809 1.00 39.01 267 ASP B C 1
ATOM 4530 O O . ASP B 1 261 ? -59.874 -29.658 26.604 1.00 36.96 267 ASP B O 1
ATOM 4535 N N . PRO B 1 262 ? -58.270 -31.030 25.831 1.00 36.32 268 PRO B N 1
ATOM 4536 C CA . PRO B 1 262 ? -58.797 -30.935 24.456 1.00 35.69 268 PRO B CA 1
ATOM 4537 C C . PRO B 1 262 ? -60.250 -31.368 24.324 1.00 32.91 268 PRO B C 1
ATOM 4538 O O . PRO B 1 262 ? -60.988 -30.781 23.522 1.00 31.63 268 PRO B O 1
ATOM 4542 N N . ALA B 1 263 ? -60.686 -32.383 25.083 1.00 33.36 269 ALA B N 1
ATOM 4543 C CA . ALA B 1 263 ? -62.085 -32.799 25.022 1.00 32.90 269 ALA B CA 1
ATOM 4544 C C . ALA B 1 263 ? -63.011 -31.664 25.445 1.00 32.38 269 ALA B C 1
ATOM 4545 O O . ALA B 1 263 ? -64.058 -31.440 24.825 1.00 32.04 269 ALA B O 1
ATOM 4547 N N . GLY B 1 264 ? -62.635 -30.928 26.492 1.00 31.04 270 GLY B N 1
ATOM 4548 C CA . GLY B 1 264 ? -63.446 -29.796 26.916 1.00 31.15 270 GLY B CA 1
ATOM 4549 C C . GLY B 1 264 ? -63.438 -28.655 25.917 1.00 31.05 270 GLY B C 1
ATOM 4550 O O . GLY B 1 264 ? -64.453 -27.977 25.733 1.00 31.42 270 GLY B O 1
ATOM 4551 N N . LYS B 1 265 ? -62.295 -28.420 25.267 1.00 30.27 271 LYS B N 1
ATOM 4552 C CA . LYS B 1 265 ? -62.226 -27.386 24.238 1.00 29.97 271 LYS B CA 1
ATOM 4553 C C . LYS B 1 265 ? -63.190 -27.691 23.103 1.00 28.87 271 LYS B C 1
ATOM 4554 O O . LYS B 1 265 ? -63.918 -26.808 22.631 1.00 26.67 271 LYS B O 1
ATOM 4560 N N . GLU B 1 266 ? -63.196 -28.945 22.642 1.00 27.61 272 GLU B N 1
ATOM 4561 C CA . GLU B 1 266 ? -64.079 -29.322 21.548 1.00 27.46 272 GLU B CA 1
ATOM 4562 C C . GLU B 1 266 ? -65.532 -29.316 21.991 1.00 28.11 272 GLU B C 1
ATOM 4563 O O . GLU B 1 266 ? -66.415 -28.905 21.232 1.00 27.61 272 GLU B O 1
ATOM 4569 N N . PHE B 1 267 ? -65.796 -29.785 23.212 1.00 27.36 273 PHE B N 1
ATOM 4570 C CA . PHE B 1 267 ? -67.160 -29.790 23.728 1.00 27.84 273 PHE B CA 1
ATOM 4571 C C . PHE B 1 267 ? -67.726 -28.376 23.793 1.00 27.32 273 PHE B C 1
ATOM 4572 O O . PHE B 1 267 ? -68.910 -28.161 23.507 1.00 27.75 273 PHE B O 1
ATOM 4580 N N . ALA B 1 268 ? -66.889 -27.398 24.161 1.00 26.42 274 ALA B N 1
ATOM 4581 C CA . ALA B 1 268 ? -67.366 -26.028 24.317 1.00 25.27 274 ALA B CA 1
ATOM 4582 C C . ALA B 1 268 ? -67.856 -25.447 22.996 1.00 25.32 274 ALA B C 1
ATOM 4583 O O . ALA B 1 268 ? -68.796 -24.643 22.982 1.00 25.93 274 ALA B O 1
ATOM 4585 N N . VAL B 1 269 ? -67.237 -25.835 21.884 1.00 24.76 275 VAL B N 1
ATOM 4586 C CA . VAL B 1 269 ? -67.628 -25.320 20.574 1.00 24.88 275 VAL B CA 1
ATOM 4587 C C . VAL B 1 269 ? -68.700 -26.187 19.928 1.00 24.56 275 VAL B C 1
ATOM 4588 O O . VAL B 1 269 ? -69.675 -25.672 19.374 1.00 22.72 275 VAL B O 1
ATOM 4592 N N . GLY B 1 270 ? -68.525 -27.501 19.995 1.00 23.11 276 GLY B N 1
ATOM 4593 C CA . GLY B 1 270 ? -69.365 -28.447 19.293 1.00 23.43 276 GLY B CA 1
ATOM 4594 C C . GLY B 1 270 ? -68.715 -29.066 18.074 1.00 23.95 276 GLY B C 1
ATOM 4595 O O . GLY B 1 270 ? -69.377 -29.829 17.361 1.00 24.01 276 GLY B O 1
ATOM 4596 N N . ARG B 1 271 ? -67.437 -28.775 17.826 1.00 23.15 277 ARG B N 1
ATOM 4597 C CA . ARG B 1 271 ? -66.710 -29.295 16.679 1.00 23.22 277 ARG B CA 1
ATOM 4598 C C . ARG B 1 271 ? -65.329 -29.767 17.119 1.00 25.13 277 ARG B C 1
ATOM 4599 O O . ARG B 1 271 ? -64.778 -29.309 18.125 1.00 25.98 277 ARG B O 1
ATOM 4607 N N . ARG B 1 272 ? -64.763 -30.680 16.337 1.00 25.11 278 ARG B N 1
ATOM 4608 C CA . ARG B 1 272 ? -63.420 -31.179 16.597 1.00 24.65 278 ARG B CA 1
ATOM 4609 C C . ARG B 1 272 ? -62.381 -30.175 16.114 1.00 24.53 278 ARG B C 1
ATOM 4610 O O . ARG B 1 272 ? -62.589 -29.464 15.131 1.00 25.13 278 ARG B O 1
ATOM 4618 N N . LEU B 1 273 ? -61.248 -30.132 16.815 1.00 24.33 279 LEU B N 1
ATOM 4619 C CA . LEU B 1 273 ? -60.213 -29.149 16.499 1.00 25.02 279 LEU B CA 1
ATOM 4620 C C . LEU B 1 273 ? -59.561 -29.424 15.149 1.00 25.68 279 LEU B C 1
ATOM 4621 O O . LEU B 1 273 ? -59.488 -28.532 14.294 1.00 26.55 279 LEU B O 1
ATOM 4626 N N . THR B 1 274 ? -59.072 -30.651 14.938 1.00 25.45 280 THR B N 1
ATOM 4627 C CA . THR B 1 274 ? -58.271 -30.916 13.745 1.00 26.47 280 THR B CA 1
ATOM 4628 C C . THR B 1 274 ? -59.119 -30.909 12.476 1.00 25.08 280 THR B C 1
ATOM 4629 O O . THR B 1 274 ? -58.805 -30.198 11.513 1.00 25.42 280 THR B O 1
ATOM 4633 N N . SER B 1 275 ? -60.198 -31.693 12.452 1.00 23.67 281 SER B N 1
ATOM 4634 C CA . SER B 1 275 ? -60.998 -31.793 11.236 1.00 24.02 281 SER B CA 1
ATOM 4635 C C . SER B 1 275 ? -61.974 -30.632 11.086 1.00 24.44 281 SER B C 1
ATOM 4636 O O . SER B 1 275 ? -62.389 -30.315 9.961 1.00 25.37 281 SER B O 1
ATOM 4639 N N . GLY B 1 276 ? -62.354 -29.992 12.190 1.00 23.73 282 GLY B N 1
ATOM 4640 C CA . GLY B 1 276 ? -63.419 -29.015 12.145 1.00 23.22 282 GLY B CA 1
ATOM 4641 C C . GLY B 1 276 ? -64.803 -29.597 11.998 1.00 21.92 282 GLY B C 1
ATOM 4642 O O . GLY B 1 276 ? -65.765 -28.836 11.868 1.00 23.21 282 GLY B O 1
ATOM 4643 N N . ALA B 1 277 ? -64.937 -30.924 12.013 1.00 21.29 283 ALA B N 1
ATOM 4644 C CA . ALA B 1 277 ? -66.237 -31.554 11.868 1.00 22.56 283 ALA B CA 1
ATOM 4645 C C . ALA B 1 277 ? -67.072 -31.338 13.128 1.00 22.36 283 ALA B C 1
ATOM 4646 O O . ALA B 1 277 ? -66.534 -31.254 14.238 1.00 24.04 283 ALA B O 1
ATOM 4648 N N . PRO B 1 278 ? -68.391 -31.262 12.994 1.00 22.09 284 PRO B N 1
ATOM 4649 C CA . PRO B 1 27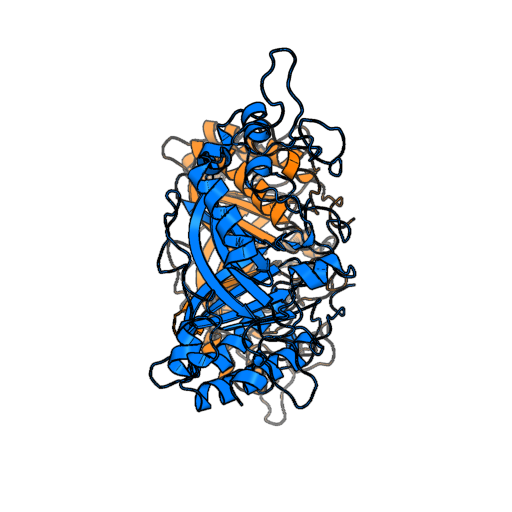8 ? -69.231 -31.320 14.195 1.00 22.27 284 PRO B CA 1
ATOM 4650 C C . PRO B 1 278 ? -68.941 -32.611 14.945 1.00 22.83 284 PRO B C 1
ATOM 4651 O O . PRO B 1 278 ? -68.520 -33.614 14.357 1.00 23.78 284 PRO B O 1
ATOM 4655 N N . LEU B 1 279 ? -69.124 -32.564 16.269 1.00 23.03 285 LEU B N 1
ATOM 4656 C CA . LEU B 1 279 ? -68.907 -33.760 17.082 1.00 24.28 285 LEU B CA 1
ATOM 4657 C C . LEU B 1 279 ? -69.805 -34.913 16.662 1.00 26.75 285 LEU B C 1
ATOM 4658 O O . LEU B 1 279 ? -69.513 -36.064 16.998 1.00 30.27 285 LEU B O 1
ATOM 4663 N N . THR B 1 280 ? -70.887 -34.628 15.943 1.00 26.11 286 THR B N 1
ATOM 4664 C CA . THR B 1 280 ? -71.807 -35.643 15.453 1.00 26.11 286 THR B CA 1
ATOM 4665 C C . THR B 1 280 ? -71.430 -36.179 14.079 1.00 27.42 286 THR B C 1
ATOM 4666 O O . THR B 1 280 ? -72.079 -37.119 13.602 1.00 29.66 286 THR B O 1
ATOM 4670 N N . GLY B 1 281 ? -70.413 -35.610 13.432 1.00 26.04 287 GLY B N 1
ATOM 4671 C CA . GLY B 1 281 ? -70.132 -35.930 12.046 1.00 26.20 287 GLY B CA 1
ATOM 4672 C C . GLY B 1 281 ? -68.686 -36.286 11.783 1.00 27.49 287 GLY B C 1
ATOM 4673 O O . GLY B 1 281 ? -67.948 -36.632 12.710 1.00 30.61 287 GLY B O 1
ATOM 4674 N N . ARG B 1 282 ? -68.275 -36.202 10.518 1.00 27.95 288 ARG B N 1
ATOM 4675 C CA . ARG B 1 282 ? -66.959 -36.647 10.084 1.00 29.83 288 ARG B CA 1
ATOM 4676 C C . ARG B 1 282 ? -66.152 -35.566 9.390 1.00 27.11 288 ARG B C 1
ATOM 4677 O O . ARG B 1 282 ? -64.936 -35.488 9.596 1.00 27.88 288 ARG B O 1
ATOM 4685 N N . HIS B 1 283 ? -66.794 -34.726 8.574 1.00 25.32 289 HIS B N 1
ATOM 4686 C CA . HIS B 1 283 ? -66.114 -33.713 7.780 1.00 25.49 289 HIS B CA 1
ATOM 4687 C C . HIS B 1 283 ? -66.569 -32.324 8.196 1.00 24.84 289 HIS B C 1
ATOM 4688 O O . HIS B 1 283 ? -67.653 -32.144 8.757 1.00 25.02 289 HIS B O 1
ATOM 4695 N N . GLU B 1 284 ? -65.710 -31.345 7.900 1.00 24.31 290 GLU B N 1
ATOM 4696 C CA . GLU B 1 284 ? -65.953 -29.959 8.291 1.00 23.28 290 GLU B CA 1
ATOM 4697 C C . GLU B 1 284 ? -67.353 -29.496 7.897 1.00 24.64 290 GLU B C 1
ATOM 4698 O O . GLU B 1 284 ? -68.072 -28.897 8.704 1.00 25.38 290 GLU B O 1
ATOM 4704 N N . HIS B 1 285 ? -67.765 -29.771 6.660 1.00 26.05 291 HIS B N 1
ATOM 4705 C CA . HIS B 1 285 ? -69.008 -29.214 6.142 1.00 28.13 291 HIS B CA 1
ATOM 4706 C C . HIS B 1 285 ? -70.236 -30.082 6.393 1.00 26.47 291 HIS B C 1
ATOM 4707 O O . HIS B 1 285 ? -71.310 -29.765 5.877 1.00 27.29 291 HIS B O 1
ATOM 4714 N N . ASP B 1 286 ? -70.113 -31.149 7.181 1.00 26.15 292 ASP B N 1
ATOM 4715 C CA . ASP B 1 286 ? -71.295 -31.895 7.587 1.00 26.57 292 ASP B CA 1
ATOM 4716 C C . ASP B 1 286 ? -72.190 -31.006 8.443 1.00 26.87 292 ASP B C 1
ATOM 4717 O O . ASP B 1 286 ? -71.711 -30.200 9.246 1.00 26.06 292 ASP B O 1
ATOM 4722 N N . HIS B 1 287 ? -73.495 -31.150 8.272 1.00 28.39 293 HIS B N 1
ATOM 4723 C CA . HIS B 1 287 ? -74.422 -30.419 9.128 1.00 30.91 293 HIS B CA 1
ATOM 4724 C C . HIS B 1 287 ? -74.376 -30.994 10.539 1.00 29.04 293 HIS B C 1
ATOM 4725 O O . HIS B 1 287 ? -74.438 -32.221 10.708 1.00 29.22 293 HIS B O 1
ATOM 4732 N N . PRO B 1 288 ? -74.251 -30.156 11.567 1.00 27.49 294 PRO B N 1
ATOM 4733 C CA . PRO B 1 288 ? -74.347 -30.658 12.941 1.00 29.00 294 PRO B CA 1
ATOM 4734 C C . PRO B 1 288 ? -75.704 -31.303 13.176 1.00 31.04 294 PRO B C 1
ATOM 4735 O O . PRO B 1 288 ? -76.728 -30.833 12.681 1.00 32.23 294 PRO B O 1
ATOM 4739 N N . ASP B 1 289 ? -75.705 -32.394 13.935 1.00 31.05 295 ASP B N 1
ATOM 4740 C CA . ASP B 1 289 ? -76.938 -33.095 14.291 1.00 32.24 295 ASP B CA 1
ATOM 4741 C C . ASP B 1 289 ? -77.313 -32.665 15.703 1.00 31.56 295 ASP B C 1
ATOM 4742 O O . ASP B 1 289 ? -76.826 -33.227 16.687 1.00 31.87 295 ASP B O 1
ATOM 4747 N N . PHE B 1 290 ? -78.191 -31.666 15.797 1.00 32.28 296 PHE B N 1
ATOM 4748 C CA . PHE B 1 290 ? -78.576 -31.128 17.095 1.00 33.38 296 PHE B CA 1
ATOM 4749 C C . PHE B 1 290 ? -79.469 -32.070 17.896 1.00 35.30 296 PHE B C 1
ATOM 4750 O O . PHE B 1 290 ? -79.679 -31.821 19.089 1.00 36.61 296 PHE B O 1
ATOM 4758 N N . ASP B 1 291 ? -79.981 -33.146 17.288 1.00 35.62 297 ASP B N 1
ATOM 4759 C CA . ASP B 1 291 ? -80.832 -34.100 17.990 1.00 37.73 297 ASP B CA 1
ATOM 4760 C C . ASP B 1 291 ? -80.078 -35.323 18.503 1.00 35.00 297 ASP B C 1
ATOM 4761 O O . ASP B 1 291 ? -80.651 -36.110 19.265 1.00 34.82 297 ASP B O 1
ATOM 4766 N N . ALA B 1 292 ? -78.822 -35.501 18.107 1.00 33.39 298 ALA B N 1
ATOM 4767 C CA . ALA B 1 292 ? -78.055 -36.670 18.511 1.00 33.40 298 ALA B CA 1
ATOM 4768 C C . ALA B 1 292 ? -77.690 -36.597 19.991 1.00 33.61 298 ALA B C 1
ATOM 4769 O O . ALA B 1 292 ? -77.372 -35.533 20.527 1.00 33.30 298 ALA B O 1
ATOM 4771 N N . VAL B 1 293 ? -77.726 -37.753 20.650 1.00 32.81 299 VAL B N 1
ATOM 4772 C CA . VAL B 1 293 ? -77.364 -37.859 22.058 1.00 33.59 299 VAL B CA 1
ATOM 4773 C C . VAL B 1 293 ? -76.236 -38.871 22.218 1.00 33.18 299 VAL B C 1
ATOM 4774 O O . VAL B 1 293 ? -76.025 -39.748 21.373 1.00 33.39 299 VAL B O 1
ATOM 4778 N N . ASP B 1 294 ? -75.493 -38.725 23.313 1.00 33.74 300 ASP B N 1
ATOM 4779 C CA . ASP B 1 294 ? -74.357 -39.587 23.597 1.00 36.63 300 ASP B CA 1
ATOM 4780 C C . ASP B 1 294 ? -74.826 -40.842 24.341 1.00 36.35 300 ASP B C 1
ATOM 4781 O O . ASP B 1 294 ? -76.026 -41.069 24.533 1.00 35.41 300 ASP B O 1
ATOM 4786 N N . SER B 1 295 ? -73.872 -41.660 24.792 1.00 37.58 301 SER B N 1
ATOM 4787 C CA . SER B 1 295 ? -74.221 -42.899 25.481 1.00 38.13 301 SER B CA 1
ATOM 4788 C C . SER B 1 295 ? -74.960 -42.648 26.787 1.00 37.45 301 SER B C 1
ATOM 4789 O O . SER B 1 295 ? -75.649 -43.552 27.283 1.00 37.44 301 SER B O 1
ATOM 4792 N N . ALA B 1 296 ? -74.840 -41.449 27.355 1.00 37.21 302 ALA B N 1
ATOM 4793 C CA . ALA B 1 296 ? -75.569 -41.097 28.566 1.00 36.49 302 ALA B CA 1
ATOM 4794 C C . ALA B 1 296 ? -76.924 -40.467 28.277 1.00 35.13 302 ALA B C 1
ATOM 4795 O O . ALA B 1 296 ? -77.640 -40.111 29.221 1.00 35.57 302 ALA B O 1
ATOM 4797 N N . GLY B 1 297 ? -77.297 -40.332 27.005 1.00 32.86 303 GLY B N 1
ATOM 4798 C CA . GLY B 1 297 ? -78.543 -39.696 26.644 1.00 34.40 303 GLY B CA 1
ATOM 4799 C C . GLY B 1 297 ? -78.503 -38.186 26.602 1.00 33.08 303 GLY B C 1
ATOM 4800 O O . GLY B 1 297 ? -79.555 -37.558 26.433 1.00 34.24 303 GLY B O 1
ATOM 4801 N N . PHE B 1 298 ? -77.307 -37.572 26.753 1.00 32.10 304 PHE B N 1
ATOM 4802 C CA . PHE B 1 298 ? -77.156 -36.128 26.723 1.00 32.94 304 PHE B CA 1
ATOM 4803 C C . PHE B 1 298 ? -76.764 -35.679 25.319 1.00 31.69 304 PHE B C 1
ATOM 4804 O O . PHE B 1 298 ? -76.145 -36.438 24.571 1.00 32.89 304 PHE B O 1
ATOM 4812 N N . PRO B 1 299 ? -77.119 -34.453 24.940 1.00 30.06 305 PRO B N 1
ATOM 4813 C CA . PRO B 1 299 ? -76.788 -33.971 23.590 1.00 30.51 305 PRO B CA 1
ATOM 4814 C C . PRO B 1 299 ? -75.294 -34.072 23.301 1.00 30.81 305 PRO B C 1
ATOM 4815 O O . PRO B 1 299 ? -74.456 -33.678 24.119 1.00 31.09 305 PRO B O 1
ATOM 4819 N N . VAL B 1 300 ? -74.966 -34.627 22.126 1.00 29.90 306 VAL B N 1
ATOM 4820 C CA . VAL B 1 300 ? -73.578 -34.665 21.669 1.00 28.33 306 VAL B CA 1
ATOM 4821 C C . VAL B 1 300 ? -73.038 -33.250 21.522 1.00 28.76 306 VAL B C 1
ATOM 4822 O O . VAL B 1 300 ? -71.923 -32.936 21.955 1.00 29.26 306 VAL B O 1
ATOM 4826 N N . ILE B 1 301 ? -73.813 -32.384 20.884 1.00 27.36 307 ILE B N 1
ATOM 4827 C CA . ILE B 1 301 ? -73.510 -30.964 20.840 1.00 27.98 307 ILE B CA 1
ATOM 4828 C C . ILE B 1 301 ? -74.258 -30.333 22.007 1.00 27.52 307 ILE B C 1
ATOM 4829 O O . ILE B 1 301 ? -75.494 -30.343 22.045 1.00 27.94 307 ILE B O 1
ATOM 4834 N N . ALA B 1 302 ? -73.495 -29.832 22.980 1.00 27.32 308 ALA B N 1
ATOM 4835 C CA . ALA B 1 302 ? -74.045 -29.445 24.269 1.00 28.01 308 ALA B CA 1
ATOM 4836 C C . ALA B 1 302 ? -75.166 -28.427 24.099 1.00 27.72 308 ALA B C 1
ATOM 4837 O O . ALA B 1 302 ? -75.214 -27.668 23.122 1.00 27.68 308 ALA B O 1
ATOM 4839 N N . GLU B 1 303 ? -76.072 -28.410 25.078 1.00 29.77 309 GLU B N 1
ATOM 4840 C CA . GLU B 1 303 ? -77.125 -27.401 25.105 1.00 32.47 309 GLU B CA 1
ATOM 4841 C C . GLU B 1 303 ? -76.543 -25.997 25.073 1.00 32.14 309 GLU B C 1
ATOM 4842 O O . GLU B 1 303 ? -77.145 -25.088 24.492 1.00 32.15 309 GLU B O 1
ATOM 4848 N N . ASN B 1 304 ? -75.362 -25.808 25.665 1.00 30.41 310 ASN B N 1
ATOM 4849 C CA . ASN B 1 304 ? -74.698 -24.512 25.707 1.00 29.07 310 ASN B CA 1
ATOM 4850 C C . ASN B 1 304 ? -73.412 -24.495 24.887 1.00 26.50 310 ASN B C 1
ATOM 4851 O O . ASN B 1 304 ? -72.537 -23.654 25.125 1.00 27.31 310 ASN B O 1
ATOM 4856 N N . ALA B 1 305 ? -73.284 -25.401 23.919 1.00 25.16 311 ALA B N 1
ATOM 4857 C CA . ALA B 1 305 ? -72.171 -25.342 22.983 1.00 25.13 311 ALA B CA 1
ATOM 4858 C C . ALA B 1 305 ? -72.323 -24.130 22.065 1.00 24.13 311 ALA B C 1
ATOM 4859 O O . ALA B 1 305 ? -73.431 -23.738 21.689 1.00 23.38 311 ALA B O 1
ATOM 4861 N N . HIS B 1 306 ? -71.186 -23.533 21.706 1.00 23.09 312 HIS B N 1
ATOM 4862 C CA . HIS B 1 306 ? -71.194 -22.309 20.912 1.00 22.41 312 HIS B CA 1
ATOM 4863 C C . HIS B 1 306 ? -72.023 -22.447 19.637 1.00 23.17 312 HIS B C 1
ATOM 4864 O O . HIS B 1 306 ? -72.860 -21.589 19.335 1.00 24.00 312 HIS B O 1
ATOM 4871 N N . ILE B 1 307 ? -71.809 -23.522 18.870 1.00 21.16 313 ILE B N 1
ATOM 4872 C CA . ILE B 1 307 ? -72.484 -23.604 17.576 1.00 23.12 313 ILE B CA 1
ATOM 4873 C C . ILE B 1 307 ? -73.975 -23.874 17.715 1.00 24.32 313 ILE B C 1
ATOM 4874 O O . ILE B 1 307 ? -74.742 -23.586 16.786 1.00 25.88 313 ILE B O 1
ATOM 4879 N N . ARG B 1 308 ? -74.417 -24.443 18.840 1.00 22.76 314 ARG B N 1
ATOM 4880 C CA . ARG B 1 308 ? -75.850 -24.622 19.034 1.00 24.05 314 ARG B CA 1
ATOM 4881 C C . ARG B 1 308 ? -76.510 -23.286 19.333 1.00 25.30 314 ARG B C 1
ATOM 4882 O O . ARG B 1 308 ? -77.518 -22.926 18.717 1.00 26.38 314 ARG B O 1
ATOM 4890 N N . LEU B 1 309 ? -75.922 -22.518 20.253 1.00 25.26 315 LEU B N 1
ATOM 4891 C CA . LEU B 1 309 ? -76.510 -21.242 20.642 1.00 24.59 315 LEU B CA 1
ATOM 4892 C C . LEU B 1 309 ? -76.438 -20.220 19.515 1.00 24.96 315 LEU B C 1
ATOM 4893 O O . LEU B 1 309 ? -77.317 -19.356 19.404 1.00 25.88 315 LEU B O 1
ATOM 4898 N N . ALA B 1 310 ? -75.414 -20.310 18.668 1.00 24.02 316 ALA B N 1
ATOM 4899 C CA . ALA B 1 310 ? -75.198 -19.345 17.602 1.00 23.51 316 ALA B CA 1
ATOM 4900 C C . ALA B 1 310 ? -75.953 -19.684 16.322 1.00 27.03 316 ALA B C 1
ATOM 4901 O O . ALA B 1 310 ? -76.024 -18.834 15.427 1.00 27.92 316 ALA B O 1
ATOM 4903 N N . HIS B 1 311 ? -76.510 -20.889 16.216 1.00 26.75 317 HIS B N 1
ATOM 4904 C CA . HIS B 1 311 ? -77.096 -21.363 14.969 1.00 27.62 317 HIS B CA 1
ATOM 4905 C C . HIS B 1 311 ? -78.454 -20.723 14.717 1.00 28.22 317 HIS B C 1
ATOM 4906 O O . HIS B 1 311 ? -79.271 -20.589 15.631 1.00 30.02 317 HIS B O 1
ATOM 4913 N N . VAL B 1 312 ? -78.698 -20.338 13.464 1.00 30.27 318 VAL B N 1
ATOM 4914 C CA . VAL B 1 312 ? -80.032 -19.969 13.000 1.00 33.00 318 VAL B CA 1
ATOM 4915 C C . VAL B 1 312 ? -80.418 -20.864 11.828 1.00 33.00 318 VAL B C 1
ATOM 4916 O O . VAL B 1 312 ? -79.591 -21.155 10.956 1.00 31.39 318 VAL B O 1
ATOM 4920 N N . ASP B 1 313 ? -81.680 -21.302 11.815 1.00 35.26 319 ASP B N 1
ATOM 4921 C CA . ASP B 1 313 ? -82.117 -22.280 10.821 1.00 38.31 319 ASP B CA 1
ATOM 4922 C C . ASP B 1 313 ? -82.255 -21.658 9.436 1.00 38.09 319 ASP B C 1
ATOM 4923 O O . ASP B 1 313 ? -81.960 -22.308 8.427 1.00 39.52 319 ASP B O 1
ATOM 4928 N N . SER B 1 314 ? -82.707 -20.414 9.364 1.00 36.19 320 SER B N 1
ATOM 4929 C CA . SER B 1 314 ? -82.980 -19.795 8.073 1.00 36.07 320 SER B CA 1
ATOM 4930 C C . SER B 1 314 ? -81.689 -19.257 7.467 1.00 34.74 320 SER B C 1
ATOM 4931 O O . SER B 1 314 ? -81.071 -18.360 8.050 1.00 33.34 320 SER B O 1
ATOM 4934 N N . PRO B 1 315 ? -81.259 -19.758 6.306 1.00 36.76 321 PRO B N 1
ATOM 4935 C CA . PRO B 1 315 ? -80.032 -19.230 5.687 1.00 38.15 321 PRO B CA 1
ATOM 4936 C C . PRO B 1 315 ? -80.097 -17.748 5.388 1.00 39.63 321 PRO B C 1
ATOM 4937 O O . PRO B 1 315 ? -79.053 -17.084 5.349 1.00 40.09 321 PRO B O 1
ATOM 4941 N N . ARG B 1 316 ? -81.295 -17.205 5.181 1.00 41.29 322 ARG B N 1
ATOM 4942 C CA . ARG B 1 316 ? -81.451 -15.796 4.850 1.00 43.47 322 ARG B CA 1
ATOM 4943 C C . ARG B 1 316 ? -81.301 -14.874 6.058 1.00 40.66 322 ARG B C 1
ATOM 4944 O O . ARG B 1 316 ? -81.143 -13.664 5.874 1.00 41.13 322 ARG B O 1
ATOM 4952 N N . LEU B 1 317 ? -81.330 -15.413 7.278 1.00 37.79 323 LEU B N 1
ATOM 4953 C CA . LEU B 1 317 ? -81.116 -14.639 8.495 1.00 36.70 323 LEU B CA 1
ATOM 4954 C C . LEU B 1 317 ? -79.704 -14.776 9.047 1.00 32.36 323 LEU B C 1
ATOM 4955 O O . LEU B 1 317 ? -79.408 -14.212 10.104 1.00 33.49 323 LEU B O 1
ATOM 4960 N N . ARG B 1 318 ? -78.833 -15.522 8.380 1.00 28.66 324 ARG B N 1
ATOM 4961 C CA . ARG B 1 318 ? -77.484 -15.672 8.897 1.00 27.71 324 ARG B CA 1
ATOM 4962 C C . ARG B 1 318 ? -76.727 -14.350 8.796 1.00 26.32 324 ARG B C 1
ATOM 4963 O O . ARG B 1 318 ? -77.100 -13.440 8.045 1.00 26.17 324 ARG B O 1
ATOM 4971 N N . MET B 1 319 ? -75.683 -14.233 9.602 1.00 24.23 325 MET B N 1
ATOM 4972 C CA . MET B 1 319 ? -74.735 -13.135 9.496 1.00 22.41 325 MET B CA 1
ATOM 4973 C C . MET B 1 319 ? -73.508 -13.608 8.727 1.00 22.37 325 MET B C 1
ATOM 4974 O O . MET B 1 319 ? -73.144 -14.789 8.756 1.00 23.05 325 MET B O 1
ATOM 4979 N N . LEU B 1 320 ? -72.881 -12.682 8.010 1.00 20.78 326 LEU B N 1
ATOM 4980 C CA . LEU B 1 320 ? -71.604 -12.952 7.371 1.00 20.79 326 LEU B CA 1
ATOM 4981 C C . LEU B 1 320 ? -70.498 -12.629 8.370 1.00 20.03 326 LEU B C 1
ATOM 4982 O O . LEU B 1 320 ? -70.330 -11.471 8.767 1.00 21.91 326 LEU B O 1
ATOM 4987 N N . ARG B 1 321 ? -69.746 -13.647 8.776 1.00 18.81 327 ARG B N 1
ATOM 4988 C CA . ARG B 1 321 ? -68.606 -13.447 9.655 1.00 18.95 327 ARG B CA 1
ATOM 4989 C C . ARG B 1 321 ? -67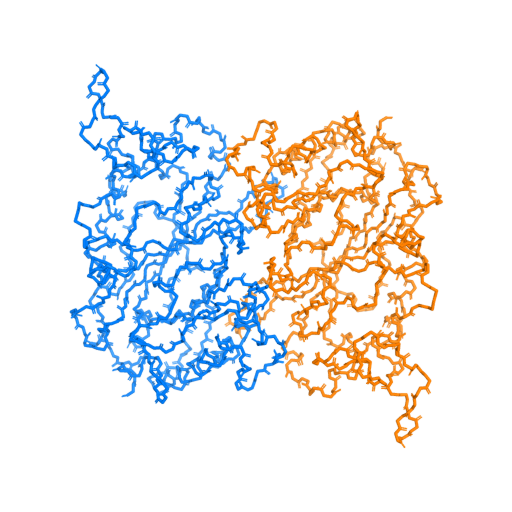.356 -13.338 8.796 1.00 18.68 327 ARG B C 1
ATOM 4990 O O . ARG B 1 321 ? -67.099 -14.205 7.951 1.00 22.06 327 ARG B O 1
ATOM 4998 N N . ARG B 1 322 ? -66.594 -12.263 8.990 1.00 18.98 328 ARG B N 1
ATOM 4999 C CA . ARG B 1 322 ? -65.391 -11.996 8.202 1.00 18.03 328 ARG B CA 1
ATOM 5000 C C . ARG B 1 322 ? -64.316 -11.501 9.160 1.00 18.89 328 ARG B C 1
ATOM 5001 O O . ARG B 1 322 ? -63.865 -10.351 9.085 1.00 19.14 328 ARG B O 1
ATOM 5009 N N . PRO B 1 323 ? -63.878 -12.353 10.078 1.00 19.26 329 PRO B N 1
ATOM 5010 C CA . PRO B 1 323 ? -63.026 -11.898 11.179 1.00 19.78 329 PRO B CA 1
ATOM 5011 C C . PRO B 1 323 ? -61.552 -11.857 10.815 1.00 17.97 329 PRO B C 1
ATOM 5012 O O . PRO B 1 323 ? -61.091 -12.489 9.857 1.00 19.33 329 PRO B O 1
ATOM 5016 N N . TYR B 1 324 ? -60.810 -11.109 11.636 1.00 19.19 330 TYR B N 1
ATOM 5017 C CA . TYR B 1 324 ? -59.358 -11.060 11.592 1.00 18.49 330 TYR B CA 1
ATOM 5018 C C . TYR B 1 324 ? -58.840 -11.406 12.979 1.00 17.41 330 TYR B C 1
ATOM 5019 O O . TYR B 1 324 ? -59.560 -11.275 13.971 1.00 20.06 330 TYR B O 1
ATOM 5028 N N . ASN B 1 325 ? -57.614 -11.910 13.039 1.00 17.82 331 ASN B N 1
ATOM 5029 C CA . ASN B 1 325 ? -56.974 -12.234 14.306 1.00 17.36 331 ASN B CA 1
ATOM 5030 C C . ASN B 1 325 ? -56.095 -11.065 14.720 1.00 18.77 331 ASN B C 1
ATOM 5031 O O . ASN B 1 325 ? -55.562 -10.347 13.875 1.00 19.51 331 ASN B O 1
ATOM 5036 N N . TYR B 1 326 ? -55.911 -10.890 16.025 1.00 18.33 332 TYR B N 1
ATOM 5037 C CA . TYR B 1 326 ? -54.990 -9.871 16.511 1.00 18.14 332 TYR B CA 1
ATOM 5038 C C . TYR B 1 326 ? -54.062 -10.448 17.570 1.00 19.07 332 TYR B C 1
ATOM 5039 O O . TYR B 1 326 ? -54.438 -11.340 18.335 1.00 19.22 332 TYR B O 1
ATOM 5048 N N . ASP B 1 327 ? -52.842 -9.920 17.604 1.00 21.33 333 ASP B N 1
ATOM 5049 C CA . ASP B 1 327 ? -51.836 -10.359 18.573 1.00 22.18 333 ASP B CA 1
ATOM 5050 C C . ASP B 1 327 ? -50.939 -9.161 18.850 1.00 26.31 333 ASP B C 1
ATOM 5051 O O . ASP B 1 327 ? -50.221 -8.708 17.953 1.00 28.18 333 ASP B O 1
ATOM 5056 N N . GLU B 1 328 ? -50.960 -8.661 20.092 1.00 27.69 334 GLU B N 1
ATOM 5057 C CA . GLU B 1 328 ? -50.339 -7.365 20.417 1.00 32.19 334 GLU B CA 1
ATOM 5058 C C . GLU B 1 328 ? -49.662 -7.380 21.783 1.00 37.82 334 GLU B C 1
ATOM 5059 O O . GLU B 1 328 ? -50.272 -7.014 22.788 1.00 43.48 334 GLU B O 1
ATOM 5065 N N . GLY B 1 329 ? -48.395 -7.730 21.816 1.00 38.08 335 GLY B N 1
ATOM 5066 C CA . GLY B 1 329 ? -47.614 -7.432 22.997 1.00 34.29 335 GLY B CA 1
ATOM 5067 C C . GLY B 1 329 ? -47.852 -8.395 24.149 1.00 31.92 335 GLY B C 1
ATOM 5068 O O . GLY B 1 329 ? -48.851 -9.114 24.229 1.00 31.73 335 GLY B O 1
ATOM 5069 N N . LEU B 1 330 ? -46.904 -8.371 25.074 1.00 27.16 336 LEU B N 1
ATOM 5070 C CA . LEU B 1 330 ? -46.796 -9.367 26.123 1.00 25.22 336 LEU B CA 1
ATOM 5071 C C . LEU B 1 330 ? -46.474 -8.657 27.421 1.00 25.47 336 LEU B C 1
ATOM 5072 O O . LEU B 1 330 ? -45.701 -7.693 27.433 1.00 28.07 336 LEU B O 1
ATOM 5077 N N . THR B 1 331 ? -47.050 -9.146 28.514 1.00 24.80 337 THR B N 1
ATOM 5078 C CA . THR B 1 331 ? -46.613 -8.670 29.811 1.00 25.03 337 THR B CA 1
ATOM 5079 C C . THR B 1 331 ? -45.232 -9.248 30.123 1.00 25.47 337 THR B C 1
ATOM 5080 O O . THR B 1 331 ? -44.741 -10.155 29.447 1.00 26.31 337 THR B O 1
ATOM 5084 N N . ALA B 1 332 ? -44.600 -8.705 31.166 1.00 25.60 338 ALA B N 1
ATOM 5085 C CA . ALA B 1 332 ? -43.287 -9.201 31.561 1.00 25.76 338 ALA B CA 1
ATOM 5086 C C . ALA B 1 332 ? -43.331 -10.682 31.924 1.00 26.70 338 ALA B C 1
ATOM 5087 O O . ALA B 1 332 ? -42.363 -11.406 31.676 1.00 26.73 338 ALA B O 1
ATOM 5089 N N . ASP B 1 333 ? -44.443 -11.154 32.491 1.00 27.21 339 ASP B N 1
ATOM 5090 C CA . ASP B 1 333 ? -44.603 -12.562 32.839 1.00 30.91 339 ASP B CA 1
ATOM 5091 C C . ASP B 1 333 ? -45.130 -13.396 31.683 1.00 30.19 339 ASP B C 1
ATOM 5092 O O . ASP B 1 333 ? -45.542 -14.542 31.895 1.00 32.29 339 ASP B O 1
ATOM 5097 N N . GLY B 1 334 ? -45.140 -12.843 30.473 1.00 28.36 340 GLY B N 1
ATOM 5098 C CA . GLY B 1 334 ? -45.457 -13.615 29.288 1.00 28.59 340 GLY B CA 1
ATOM 5099 C C . GLY B 1 334 ? -46.921 -13.868 29.022 1.00 28.95 340 GLY B C 1
ATOM 5100 O O . GLY B 1 334 ? -47.253 -14.862 28.366 1.00 31.54 340 GLY B O 1
ATOM 5101 N N . ARG B 1 335 ? -47.811 -13.003 29.501 1.00 28.49 341 ARG B N 1
ATOM 5102 C CA . ARG B 1 335 ? -49.231 -13.116 29.200 1.00 29.69 341 ARG B CA 1
ATOM 5103 C C . ARG B 1 335 ? -49.529 -12.393 27.893 1.00 26.38 341 ARG B C 1
ATOM 5104 O O . ARG B 1 335 ? -49.089 -11.254 27.691 1.00 25.60 341 ARG B O 1
ATOM 5112 N N . SER B 1 336 ? -50.286 -13.054 27.021 1.00 26.96 342 SER B N 1
ATOM 5113 C CA . SER B 1 336 ? -50.561 -12.532 25.693 1.00 25.62 342 SER B CA 1
ATOM 5114 C C . SER B 1 336 ? -51.703 -11.522 25.731 1.00 27.13 342 SER B C 1
ATOM 5115 O O . SER B 1 336 ? -52.492 -11.460 26.680 1.00 31.09 342 SER B O 1
ATOM 5118 N N . ASP B 1 337 ? -51.773 -10.711 24.676 1.00 24.22 343 ASP B N 1
ATOM 5119 C CA . ASP B 1 337 ? -52.874 -9.777 24.437 1.00 24.77 343 ASP B CA 1
ATOM 5120 C C . ASP B 1 337 ? -53.292 -10.091 23.007 1.00 22.67 343 ASP B C 1
ATOM 5121 O O . ASP B 1 337 ? -52.799 -9.487 22.050 1.00 24.00 343 ASP B O 1
ATOM 5126 N N . ALA B 1 338 ? -54.162 -11.086 22.866 1.00 20.46 344 ALA B N 1
ATOM 5127 C CA . ALA B 1 338 ? -54.515 -11.614 21.556 1.00 19.69 344 ALA B CA 1
ATOM 5128 C C . ALA B 1 338 ? -56.008 -11.901 21.527 1.00 19.59 344 ALA B C 1
ATOM 5129 O O . ALA B 1 338 ? -56.661 -12.012 22.572 1.00 23.02 344 ALA B O 1
ATOM 5131 N N . GLY B 1 339 ? -56.549 -12.020 20.320 1.00 19.11 345 GLY B N 1
ATOM 5132 C CA . GLY B 1 339 ? -57.963 -12.338 20.201 1.00 19.83 345 GLY B CA 1
ATOM 5133 C C . GLY B 1 339 ? -58.460 -12.253 18.776 1.00 19.74 345 GLY B C 1
ATOM 5134 O O . GLY B 1 339 ? -57.711 -12.490 17.816 1.00 19.68 345 GLY B O 1
ATOM 5135 N N . LEU B 1 340 ? -59.730 -11.886 18.654 1.00 19.06 346 LEU B N 1
ATOM 5136 C CA . LEU B 1 340 ? -60.416 -11.875 17.375 1.00 19.38 346 LEU B CA 1
ATOM 5137 C C . LEU B 1 340 ? -60.987 -10.482 17.159 1.00 20.33 346 LEU B C 1
ATOM 5138 O O . LEU B 1 340 ? -61.574 -9.900 18.076 1.00 20.93 346 LEU B O 1
ATOM 5143 N N . LEU B 1 341 ? -60.778 -9.938 15.967 1.00 18.99 347 LEU B N 1
ATOM 5144 C CA . LEU B 1 341 ? -61.555 -8.791 15.505 1.00 18.55 347 LEU B CA 1
ATOM 5145 C C . LEU B 1 341 ? -62.775 -9.411 14.846 1.00 19.50 347 LEU B C 1
ATOM 5146 O O . LEU B 1 341 ? -62.734 -9.813 13.676 1.00 19.71 347 LEU B O 1
ATOM 5151 N N . PHE B 1 342 ? -63.845 -9.536 15.617 1.00 19.34 348 PHE B N 1
ATOM 5152 C CA . PHE B 1 342 ? -65.064 -10.168 15.137 1.00 19.08 348 PHE B CA 1
ATOM 5153 C C . PHE B 1 342 ? -65.829 -9.142 14.307 1.00 19.76 348 PHE B C 1
ATOM 5154 O O . PHE B 1 342 ? -66.311 -8.140 14.840 1.00 22.58 348 PHE B O 1
ATOM 5162 N N . ALA B 1 343 ? -65.909 -9.372 12.998 1.00 19.42 349 ALA B N 1
ATOM 5163 C CA . ALA B 1 343 ? -66.601 -8.486 12.065 1.00 18.85 349 ALA B CA 1
ATOM 5164 C C . ALA B 1 343 ? -67.780 -9.254 11.477 1.00 19.61 349 ALA B C 1
ATOM 5165 O O . ALA B 1 343 ? -67.588 -10.233 10.745 1.00 21.53 349 ALA B O 1
ATOM 5167 N N . ALA B 1 344 ? -68.992 -8.813 11.792 1.00 20.64 350 ALA B N 1
ATOM 5168 C CA . ALA B 1 344 ? -70.213 -9.444 11.311 1.00 20.20 350 ALA B CA 1
ATOM 5169 C C . ALA B 1 344 ? -70.992 -8.445 10.467 1.00 20.11 350 ALA B C 1
ATOM 5170 O O . ALA B 1 344 ? -71.240 -7.316 10.908 1.00 20.93 350 ALA B O 1
ATOM 5172 N N . TYR B 1 345 ? -71.352 -8.854 9.251 1.00 20.42 351 TYR B N 1
ATOM 5173 C CA . TYR B 1 345 ? -72.106 -8.025 8.316 1.00 20.45 351 TYR B CA 1
ATOM 5174 C C . TYR B 1 345 ? -73.487 -8.636 8.116 1.00 21.68 351 TYR B C 1
ATOM 5175 O O . TYR B 1 345 ? -73.610 -9.848 7.918 1.00 22.13 351 TYR B O 1
ATOM 5184 N N . GLN B 1 346 ? -74.520 -7.800 8.171 1.00 22.70 352 GLN B N 1
ATOM 5185 C CA . GLN B 1 346 ? -75.896 -8.271 8.058 1.00 22.57 352 GLN B CA 1
ATOM 5186 C C . GLN B 1 346 ? -76.795 -7.120 7.636 1.00 23.93 352 GLN B C 1
ATOM 5187 O O . GLN B 1 346 ? -76.511 -5.954 7.919 1.00 24.65 352 GLN B O 1
ATOM 5193 N N . ALA B 1 347 ? -77.895 -7.464 6.968 1.00 23.48 353 ALA B N 1
ATOM 5194 C CA . ALA B 1 347 ? -78.833 -6.439 6.532 1.00 25.43 353 ALA B CA 1
ATOM 5195 C C . ALA B 1 347 ? -79.578 -5.808 7.705 1.00 27.87 353 ALA B C 1
ATOM 5196 O O . ALA B 1 347 ? -79.967 -4.636 7.631 1.00 29.95 353 ALA B O 1
ATOM 5198 N N . ASP B 1 348 ? -79.774 -6.549 8.795 1.00 28.20 354 ASP B N 1
ATOM 5199 C CA . ASP B 1 348 ? -80.599 -6.080 9.909 1.00 29.57 354 ASP B CA 1
ATOM 5200 C C . ASP B 1 348 ? -79.972 -6.568 11.208 1.00 27.70 354 ASP B C 1
ATOM 5201 O O . ASP B 1 348 ? -79.995 -7.768 11.497 1.00 28.45 354 ASP B O 1
ATOM 5206 N N . ILE B 1 349 ? -79.425 -5.634 11.990 1.00 26.66 355 ILE B N 1
ATOM 5207 C CA . ILE B 1 349 ? -78.792 -5.984 13.258 1.00 28.13 355 ILE B CA 1
ATOM 5208 C C . ILE B 1 349 ? -79.804 -6.558 14.237 1.00 28.73 355 ILE B C 1
ATOM 5209 O O . ILE B 1 349 ? -79.500 -7.497 14.983 1.00 29.69 355 ILE B O 1
ATOM 5214 N N . ASP B 1 350 ? -81.019 -6.007 14.256 1.00 28.91 356 ASP B N 1
ATOM 5215 C CA . ASP B 1 350 ? -82.006 -6.427 15.244 1.00 31.54 356 ASP B CA 1
ATOM 5216 C C . ASP B 1 350 ? -82.493 -7.847 14.999 1.00 31.24 356 ASP B C 1
ATOM 5217 O O . ASP B 1 350 ? -82.817 -8.562 15.956 1.00 31.05 356 ASP B O 1
ATOM 5222 N N . ARG B 1 351 ? -82.564 -8.273 13.741 1.00 32.26 357 ARG B N 1
ATOM 5223 C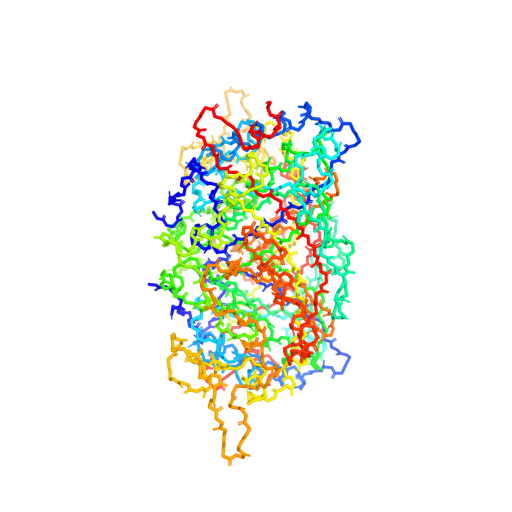 CA . ARG B 1 351 ? -83.057 -9.610 13.442 1.00 33.94 357 ARG B CA 1
ATOM 5224 C C . ARG B 1 351 ? -81.952 -10.639 13.262 1.00 31.91 357 ARG B C 1
ATOM 5225 O O . ARG B 1 351 ? -82.206 -11.833 13.461 1.00 32.62 357 ARG B O 1
ATOM 5233 N N . GLN B 1 352 ? -80.737 -10.217 12.910 1.00 29.07 358 GLN B N 1
ATOM 5234 C CA . GLN B 1 352 ? -79.699 -11.163 12.517 1.00 27.74 358 GLN B CA 1
ATOM 5235 C C . GLN B 1 352 ? -78.506 -11.223 13.450 1.00 29.38 358 GLN B C 1
ATOM 5236 O O . GLN B 1 352 ? -77.810 -12.240 13.461 1.00 30.56 358 GLN B O 1
ATOM 5242 N N . PHE B 1 353 ? -78.230 -10.171 14.214 1.00 27.59 359 PHE B N 1
ATOM 5243 C CA . PHE B 1 353 ? -77.112 -10.195 15.145 1.00 25.68 359 PHE B CA 1
ATOM 5244 C C . PHE B 1 353 ? -77.557 -10.284 16.597 1.00 25.01 359 PHE B C 1
ATOM 5245 O O . PHE B 1 353 ? -77.109 -11.177 17.322 1.00 25.18 359 PHE B O 1
ATOM 5253 N N . ILE B 1 354 ? -78.385 -9.335 17.046 1.00 25.40 360 ILE B N 1
ATOM 5254 C CA . ILE B 1 354 ? -78.784 -9.289 18.452 1.00 26.74 360 ILE B CA 1
ATOM 5255 C C . ILE B 1 354 ? -79.385 -10.597 18.960 1.00 27.56 360 ILE B C 1
ATOM 5256 O O . ILE B 1 354 ? -78.999 -11.043 20.050 1.00 27.05 360 ILE B O 1
ATOM 5261 N N . PRO B 1 355 ? -80.303 -11.263 18.245 1.00 29.02 361 PRO B N 1
ATOM 5262 C CA . PRO B 1 355 ? -80.858 -12.511 18.795 1.00 28.86 361 PRO B CA 1
ATOM 5263 C C . PRO B 1 355 ? -79.811 -13.582 19.005 1.00 28.62 361 PRO B C 1
ATOM 5264 O O . PRO B 1 355 ? -79.893 -14.355 19.972 1.00 30.75 361 PRO B O 1
ATOM 5268 N N . VAL B 1 356 ? -78.819 -13.650 18.121 1.00 28.08 362 VAL B N 1
ATOM 5269 C CA . VAL B 1 356 ? -77.737 -14.613 18.297 1.00 26.95 362 VAL B CA 1
ATOM 5270 C C . VAL B 1 356 ? -76.890 -14.245 19.507 1.00 26.54 362 VAL B C 1
ATOM 5271 O O . VAL B 1 356 ? -76.612 -15.086 20.371 1.00 27.27 362 VAL B O 1
ATOM 5275 N N . GLN B 1 357 ? -76.473 -12.978 19.590 1.00 24.90 363 GLN B N 1
ATOM 5276 C CA . GLN B 1 357 ? -75.614 -12.561 20.691 1.00 24.40 363 GLN B CA 1
ATOM 5277 C C . GLN B 1 357 ? -76.337 -12.707 22.022 1.00 25.69 363 GLN B C 1
ATOM 5278 O O . GLN B 1 357 ? -75.723 -13.065 23.032 1.00 27.00 363 GLN B O 1
ATOM 5284 N N . ARG B 1 358 ? -77.651 -12.467 22.030 1.00 27.55 364 ARG B N 1
ATOM 5285 C CA . ARG B 1 358 ? -78.436 -12.632 23.249 1.00 28.66 364 ARG B CA 1
ATOM 5286 C C . ARG B 1 358 ? -78.505 -14.096 23.663 1.00 28.25 364 ARG B C 1
ATOM 5287 O O . ARG B 1 358 ? -78.455 -14.413 24.857 1.00 29.96 364 ARG B O 1
ATOM 5295 N N . ARG B 1 359 ? -78.631 -15.002 22.693 1.00 27.63 365 ARG B N 1
ATOM 5296 C CA . ARG B 1 359 ? -78.716 -16.423 23.016 1.00 29.77 365 ARG B CA 1
ATOM 5297 C C . ARG B 1 359 ? -77.386 -16.948 23.550 1.00 28.48 365 ARG B C 1
ATOM 5298 O O . ARG B 1 359 ? -77.365 -17.764 24.482 1.00 29.01 365 ARG B O 1
ATOM 5306 N N . LEU B 1 360 ? -76.267 -16.483 22.980 1.00 26.65 366 LEU B N 1
ATOM 5307 C CA . LEU B 1 360 ? -74.955 -16.817 23.529 1.00 26.81 366 LEU B CA 1
ATOM 5308 C C . LEU B 1 360 ? -74.839 -16.352 24.976 1.00 28.37 366 LEU B C 1
ATOM 5309 O O . LEU B 1 360 ? -74.296 -17.070 25.829 1.00 30.15 366 LEU B O 1
ATOM 5314 N N . ASP B 1 361 ? -75.367 -15.161 25.268 1.00 27.82 367 ASP B N 1
ATOM 5315 C CA . ASP B 1 361 ? -75.245 -14.585 26.603 1.00 30.36 367 ASP B CA 1
ATOM 5316 C C . ASP B 1 361 ? -76.204 -15.254 27.587 1.00 33.32 367 ASP B C 1
ATOM 5317 O O . ASP B 1 361 ? -75.786 -15.727 28.651 1.00 34.63 367 ASP B O 1
ATOM 5322 N N . GLU B 1 362 ? -77.496 -15.309 27.248 1.00 33.75 368 GLU B N 1
ATOM 5323 C CA . GLU B 1 362 ? -78.477 -15.907 28.150 1.00 36.61 368 GLU B CA 1
ATOM 5324 C C . GLU B 1 362 ? -78.324 -17.419 28.238 1.00 34.58 368 GLU B C 1
ATOM 5325 O O . GLU B 1 362 ? -78.639 -18.016 29.276 1.00 35.71 368 GLU B O 1
ATOM 5331 N N . GLY B 1 363 ? -77.862 -18.055 27.165 1.00 34.24 369 GLY B N 1
ATOM 5332 C CA . GLY B 1 363 ? -77.652 -19.485 27.175 1.00 33.24 369 GLY B CA 1
ATOM 5333 C C . GLY B 1 363 ? -76.395 -19.942 27.873 1.00 32.74 369 GLY B C 1
ATOM 5334 O O . GLY B 1 363 ? -76.219 -21.148 28.064 1.00 34.27 369 GLY B O 1
ATOM 5335 N N . GLY B 1 364 ? -75.516 -19.017 28.250 1.00 31.30 370 GLY B N 1
ATOM 5336 C CA . GLY B 1 364 ? -74.293 -19.382 28.938 1.00 30.66 370 GLY B CA 1
ATOM 5337 C C . GLY B 1 364 ? -73.334 -20.179 28.074 1.00 30.16 370 GLY B C 1
ATOM 5338 O O . GLY B 1 364 ? -72.839 -21.231 28.492 1.00 31.69 370 GLY B O 1
ATOM 5339 N N . ASP B 1 365 ? -73.087 -19.689 26.861 1.00 28.62 371 ASP B N 1
ATOM 5340 C CA . ASP B 1 365 ? -72.141 -20.278 25.924 1.00 27.33 371 ASP B CA 1
ATOM 5341 C C . ASP B 1 365 ? -70.866 -20.692 26.644 1.00 26.31 371 ASP B C 1
ATOM 5342 O O . ASP B 1 365 ? -70.225 -19.879 27.316 1.00 26.71 371 ASP B O 1
ATOM 5347 N N . LEU B 1 366 ? -70.508 -21.973 26.521 1.00 26.03 372 LEU B N 1
ATOM 5348 C CA . LEU B 1 366 ? -69.294 -22.466 27.164 1.00 27.00 372 LEU B CA 1
ATOM 5349 C C . LEU B 1 366 ? -68.062 -21.707 26.691 1.00 27.25 372 LEU B C 1
ATOM 5350 O O . LEU B 1 366 ? -67.087 -21.572 27.439 1.00 27.49 372 LEU B O 1
ATOM 5355 N N . LEU B 1 367 ? -68.080 -21.211 25.455 1.00 25.63 373 LEU B N 1
ATOM 5356 C CA . LEU B 1 367 ? -66.938 -20.463 24.952 1.00 25.67 373 LEU B CA 1
ATOM 5357 C C . LEU B 1 367 ? -66.708 -19.175 25.734 1.00 24.77 373 LEU B C 1
ATOM 5358 O O . LEU B 1 367 ? -65.597 -18.634 25.697 1.00 25.94 373 LEU B O 1
ATOM 5363 N N . ASN B 1 368 ? -67.725 -18.684 26.455 1.00 24.90 374 ASN B N 1
ATOM 5364 C CA . ASN B 1 368 ? -67.565 -17.478 27.263 1.00 26.40 374 ASN B CA 1
ATOM 5365 C C . ASN B 1 368 ? -66.541 -17.646 28.378 1.00 27.39 374 ASN B C 1
ATOM 5366 O O . ASN B 1 368 ? -66.031 -16.640 28.880 1.00 29.00 374 ASN B O 1
ATOM 5371 N N . LEU B 1 369 ? -66.213 -18.887 28.761 1.00 27.67 375 LEU B N 1
ATOM 5372 C CA . LEU B 1 369 ? -65.175 -19.105 29.766 1.00 29.83 375 LEU B CA 1
ATOM 5373 C C . LEU B 1 369 ? -63.831 -18.541 29.324 1.00 27.67 375 LEU B C 1
ATOM 5374 O O . LEU B 1 369 ? -63.017 -18.148 30.168 1.00 28.90 375 LEU B O 1
ATOM 5379 N N . TRP B 1 370 ? -63.578 -18.480 28.015 1.00 25.37 376 TRP B N 1
ATOM 5380 C CA . TRP B 1 370 ? -62.254 -18.145 27.504 1.00 25.50 376 TRP B CA 1
ATOM 5381 C C . TRP B 1 370 ? -62.252 -16.952 26.560 1.00 24.76 376 TRP B C 1
ATOM 5382 O O . TRP B 1 370 ? -61.226 -16.694 25.920 1.00 24.55 376 TRP B O 1
ATOM 5393 N N . THR B 1 371 ? -63.370 -16.238 26.424 1.00 24.53 377 THR B N 1
ATOM 5394 C CA . THR B 1 371 ? -63.422 -15.078 25.541 1.00 24.62 377 THR B CA 1
ATOM 5395 C C . THR B 1 371 ? -64.129 -13.937 26.255 1.00 25.99 377 THR B C 1
ATOM 5396 O O . THR B 1 371 ? -65.050 -14.164 27.044 1.00 28.23 377 THR B O 1
ATOM 5400 N N . THR B 1 372 ? -63.698 -12.710 25.969 1.00 25.57 378 THR B N 1
ATOM 5401 C CA . THR B 1 372 ? -64.246 -11.533 26.628 1.00 25.65 378 THR B CA 1
ATOM 5402 C C . THR B 1 372 ? -64.348 -10.384 25.634 1.00 24.53 378 THR B C 1
ATOM 5403 O O . THR B 1 372 ? -63.326 -9.941 25.106 1.00 23.43 378 THR B O 1
ATOM 5407 N N . PRO B 1 373 ? -65.540 -9.854 25.371 1.00 23.88 379 PRO B N 1
ATOM 5408 C CA . PRO B 1 373 ? -65.635 -8.669 24.505 1.00 23.96 379 PRO B CA 1
ATOM 5409 C C . PRO B 1 373 ? -65.089 -7.447 25.227 1.00 22.80 379 PRO B C 1
ATOM 5410 O O . PRO B 1 373 ? -65.532 -7.123 26.327 1.00 25.28 379 PRO B O 1
ATOM 5414 N N . ILE B 1 374 ? -64.127 -6.768 24.600 1.00 21.61 380 ILE B N 1
ATOM 5415 C CA . ILE B 1 374 ? -63.531 -5.554 25.152 1.00 22.57 380 ILE B CA 1
ATOM 5416 C C . ILE B 1 374 ? -63.757 -4.326 24.281 1.00 21.14 380 ILE B C 1
ATOM 5417 O O . ILE B 1 374 ? -63.368 -3.224 24.677 1.00 23.16 380 ILE B O 1
ATOM 5422 N N . GLY B 1 375 ? -64.356 -4.478 23.105 1.00 20.67 381 GLY B N 1
ATOM 5423 C CA . GLY B 1 375 ? -64.733 -3.335 22.289 1.00 21.28 381 GLY B CA 1
ATOM 5424 C C . GLY B 1 375 ? -65.949 -3.681 21.458 1.00 20.04 381 GLY B C 1
ATOM 5425 O O . GLY B 1 375 ? -66.184 -4.847 21.123 1.00 22.76 381 GLY B O 1
ATOM 5426 N N . SER B 1 376 ? -66.736 -2.662 21.126 1.00 20.57 382 SER B N 1
ATOM 5427 C CA . SER B 1 376 ? -67.925 -2.882 20.313 1.00 22.43 382 SER B CA 1
ATOM 5428 C C . SER B 1 376 ? -68.244 -1.599 19.555 1.00 22.59 382 SER B C 1
ATOM 5429 O O . SER B 1 376 ? -68.272 -0.515 20.144 1.00 24.08 382 SER B O 1
ATOM 5432 N N . ALA B 1 377 ? -68.493 -1.728 18.253 1.00 21.47 383 ALA B N 1
ATOM 5433 C CA . ALA B 1 377 ? -68.833 -0.598 17.398 1.00 20.85 383 ALA B CA 1
ATOM 5434 C C . ALA B 1 377 ? -69.781 -1.073 16.306 1.00 21.02 383 ALA B C 1
ATOM 5435 O O . ALA B 1 377 ? -69.725 -2.230 15.877 1.00 21.72 383 ALA B O 1
ATOM 5437 N N . VAL B 1 378 ? -70.648 -0.174 15.852 1.00 21.46 384 VAL B N 1
ATOM 5438 C CA . VAL B 1 378 ? -71.664 -0.500 14.857 1.00 23.27 384 VAL B CA 1
ATOM 5439 C C . VAL B 1 378 ? -71.639 0.562 13.765 1.00 21.60 384 VAL B C 1
ATOM 5440 O O . VAL B 1 378 ? -71.522 1.759 14.060 1.00 23.33 384 VAL B O 1
ATOM 5444 N N . PHE B 1 379 ? -71.751 0.128 12.503 1.00 21.89 385 PHE B N 1
ATOM 5445 C CA . PHE B 1 379 ? -71.704 1.045 11.371 1.00 21.32 385 PHE B CA 1
ATOM 5446 C C . PHE B 1 379 ? -72.689 0.640 10.286 1.00 22.94 385 PHE B C 1
ATOM 5447 O O . PHE B 1 379 ? -72.908 -0.552 10.045 1.00 24.80 385 PHE B O 1
ATOM 5455 N N . ALA B 1 380 ? -73.277 1.649 9.638 1.00 22.89 386 ALA B N 1
ATOM 5456 C CA . ALA B 1 380 ? -74.037 1.455 8.412 1.00 23.81 386 ALA B CA 1
ATOM 5457 C C . ALA B 1 380 ? -73.089 1.668 7.242 1.00 23.03 386 ALA B C 1
ATOM 5458 O O . ALA B 1 380 ? -72.436 2.714 7.148 1.00 25.08 386 ALA B O 1
ATOM 5460 N N . ILE B 1 381 ? -73.004 0.678 6.357 1.00 23.25 387 ILE B N 1
ATOM 5461 C CA . ILE B 1 381 ? -72.074 0.700 5.232 1.00 23.21 387 ILE B CA 1
ATOM 5462 C C . ILE B 1 381 ? -72.874 1.006 3.969 1.00 23.59 387 ILE B C 1
ATOM 5463 O O . ILE B 1 381 ? -73.712 0.186 3.571 1.00 23.30 387 ILE B O 1
ATOM 5468 N N . PRO B 1 382 ? -72.675 2.158 3.333 1.00 24.01 388 PRO B N 1
ATOM 5469 C CA . PRO B 1 382 ? -73.494 2.530 2.179 1.00 25.16 388 PRO B CA 1
ATOM 5470 C C . PRO B 1 382 ? -73.264 1.615 0.989 1.00 24.65 388 PRO B C 1
ATOM 5471 O O . PRO B 1 382 ? -72.294 0.837 0.951 1.00 25.24 388 PRO B O 1
ATOM 5475 N N . PRO B 1 383 ? -74.140 1.687 -0.014 1.00 25.77 389 PRO B N 1
ATOM 5476 C CA . PRO B 1 383 ? -73.901 0.949 -1.259 1.00 26.76 389 PRO B CA 1
ATOM 5477 C C . PRO B 1 383 ? -72.671 1.490 -1.969 1.00 28.10 389 PRO B C 1
ATOM 5478 O O . PRO B 1 383 ? -72.085 2.508 -1.592 1.00 28.31 389 PRO B O 1
ATOM 5482 N N . GLY B 1 384 ? -72.272 0.773 -3.013 1.00 29.45 390 GLY B N 1
ATOM 5483 C CA . GLY B 1 384 ? -71.125 1.160 -3.796 1.00 29.82 390 GLY B CA 1
ATOM 5484 C C . GLY B 1 384 ? -71.405 2.364 -4.677 1.00 29.03 390 GLY B C 1
ATOM 5485 O O . GLY B 1 384 ? -72.483 2.964 -4.673 1.00 30.68 390 GLY B O 1
ATOM 5486 N N . CYS B 1 385 ? -70.389 2.730 -5.452 1.00 28.74 391 CYS B N 1
ATOM 5487 C CA . CYS B 1 385 ? -70.522 3.815 -6.409 1.00 30.24 391 CYS B CA 1
ATOM 5488 C C . CYS B 1 385 ? -69.880 3.413 -7.728 1.00 32.43 391 CYS B C 1
ATOM 5489 O O . CYS B 1 385 ? -69.221 2.377 -7.839 1.00 31.29 391 CYS B O 1
ATOM 5492 N N . ASP B 1 386 ? -70.093 4.241 -8.740 1.00 35.27 392 ASP B N 1
ATOM 5493 C CA . ASP B 1 386 ? -69.415 4.074 -10.014 1.00 38.66 392 ASP B CA 1
ATOM 5494 C C . ASP B 1 386 ? -68.410 5.209 -10.208 1.00 39.01 392 ASP B C 1
ATOM 5495 O O . ASP B 1 386 ? -68.166 6.011 -9.298 1.00 37.81 392 ASP B O 1
ATOM 5500 N N . GLU B 1 387 ? -67.834 5.280 -11.413 1.00 39.98 393 GLU B N 1
ATOM 5501 C CA . GLU B 1 387 ? -66.779 6.245 -11.702 1.00 41.10 393 GLU B CA 1
ATOM 5502 C C . GLU B 1 387 ? -67.260 7.685 -11.587 1.00 40.15 393 GLU B C 1
ATOM 5503 O O . GLU B 1 387 ? -66.430 8.597 -11.503 1.00 39.54 393 GLU B O 1
ATOM 5509 N N . ASN B 1 388 ? -68.575 7.911 -11.585 1.00 39.16 394 ASN B N 1
ATOM 5510 C CA . ASN B 1 388 ? -69.136 9.254 -11.532 1.00 41.88 394 ASN B CA 1
ATOM 5511 C C . ASN B 1 388 ? -69.476 9.709 -10.119 1.00 42.38 394 ASN B C 1
ATOM 5512 O O . ASN B 1 388 ? -69.665 10.910 -9.901 1.00 44.56 394 ASN B O 1
ATOM 5517 N N . GLY B 1 389 ? -69.557 8.790 -9.159 1.00 39.49 395 GLY B N 1
ATOM 5518 C CA . GLY B 1 389 ? -70.081 9.087 -7.847 1.00 37.92 395 GLY B CA 1
ATOM 5519 C C . GLY B 1 389 ? -69.042 9.030 -6.744 1.00 36.23 395 GLY B C 1
ATOM 5520 O O . GLY B 1 389 ? -67.830 9.055 -6.970 1.00 38.40 395 GLY B O 1
ATOM 5521 N N . TRP B 1 390 ? -69.549 8.978 -5.515 1.00 33.46 396 TRP B N 1
ATOM 5522 C CA . TRP B 1 390 ? -68.697 8.848 -4.347 1.00 31.25 396 TRP B CA 1
ATOM 5523 C C . TRP B 1 390 ? -69.470 8.121 -3.261 1.00 30.46 396 TRP B C 1
ATOM 5524 O O . TRP B 1 390 ? -70.704 8.146 -3.232 1.00 29.33 396 TRP B O 1
ATOM 5535 N N . ILE B 1 391 ? -68.728 7.451 -2.380 1.00 29.65 397 ILE B N 1
ATOM 5536 C CA . ILE B 1 391 ? -69.343 6.650 -1.329 1.00 28.38 397 ILE B CA 1
ATOM 5537 C C . ILE B 1 391 ? -70.088 7.564 -0.367 1.00 30.38 397 ILE B C 1
ATOM 5538 O O . ILE B 1 391 ? -69.523 8.534 0.160 1.00 32.03 397 ILE B O 1
ATOM 5543 N N . GLY B 1 392 ? -71.366 7.261 -0.140 1.00 29.52 398 GLY B N 1
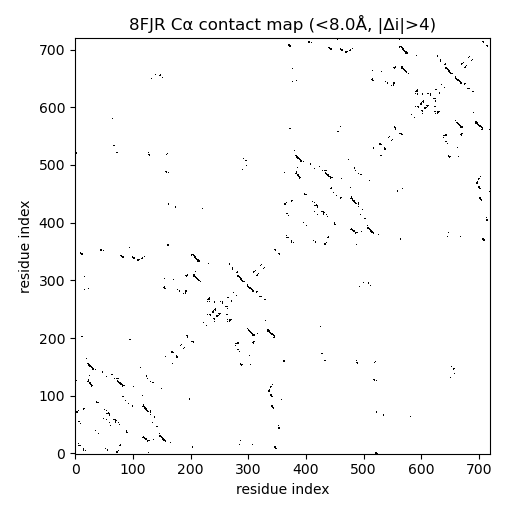ATOM 5544 C CA . GLY B 1 392 ? -72.221 8.080 0.694 1.00 30.98 398 GLY B CA 1
ATOM 5545 C C . GLY B 1 392 ? -72.966 9.175 -0.037 1.00 32.56 398 GLY B C 1
ATOM 5546 O O . GLY B 1 392 ? -73.639 9.988 0.614 1.00 33.48 398 GLY B O 1
ATOM 5547 N N . GLN B 1 393 ? -72.873 9.224 -1.366 1.00 33.51 399 GLN B N 1
ATOM 5548 C CA . GLN B 1 393 ? -73.507 10.310 -2.106 1.00 36.71 399 GLN B CA 1
ATOM 5549 C C . GLN B 1 393 ? -75.023 10.279 -1.957 1.00 38.43 399 GLN B C 1
ATOM 5550 O O . GLN B 1 393 ? -75.666 11.333 -1.871 1.00 40.16 399 GLN B O 1
ATOM 5556 N N . GLY B 1 394 ? -75.616 9.084 -1.918 1.00 37.20 400 GLY B N 1
ATOM 5557 C CA . GLY B 1 394 ? -77.061 8.996 -1.778 1.00 37.73 400 GLY B CA 1
ATOM 5558 C C . GLY B 1 394 ? -77.576 9.535 -0.461 1.00 38.16 400 GLY B C 1
ATOM 5559 O O . GLY B 1 394 ? -78.757 9.889 -0.359 1.00 39.69 400 GLY B O 1
ATOM 5560 N N . LEU B 1 395 ? -76.715 9.616 0.550 1.00 37.31 401 LEU B N 1
ATOM 5561 C CA . LEU B 1 395 ? -77.080 10.157 1.851 1.00 36.81 401 LEU B CA 1
ATOM 5562 C C . LEU B 1 395 ? -76.665 11.614 2.005 1.00 37.65 401 LEU B C 1
ATOM 5563 O O . LEU B 1 395 ? -77.459 12.452 2.455 1.00 38.84 401 LEU B O 1
ATOM 5568 N N . LEU B 1 396 ? -75.428 11.930 1.626 1.00 38.45 402 LEU B N 1
ATOM 5569 C CA . LEU B 1 396 ? -74.816 13.213 1.932 1.00 38.99 402 LEU B CA 1
ATOM 5570 C C . LEU B 1 396 ? -74.894 14.208 0.786 1.00 42.73 402 LEU B C 1
ATOM 5571 O O . LEU B 1 396 ? -74.721 15.406 1.025 1.00 44.29 402 LEU B O 1
ATOM 5576 N N . GLY B 1 397 ? -75.139 13.745 -0.437 1.00 43.99 403 GLY B N 1
ATOM 5577 C CA . GLY B 1 397 ? -75.192 14.614 -1.596 1.00 46.29 403 GLY B CA 1
ATOM 5578 C C . GLY B 1 397 ? -76.475 15.415 -1.655 1.00 52.09 403 GLY B C 1
ATOM 5579 O O . GLY B 1 397 ? -77.497 14.952 -2.168 1.00 54.95 403 GLY B O 1
#

Foldseek 3Di:
DQLQDFDQCFDQFGPPFLPQAAFKKKKWFWAWDPPQELVNVVVLQVQLQQCQNQQRNQAARVVQPCRVLRHSQQHKGKFKWAAPVRCVRHVNNVQDFPQRDFFDDFPQAPADQLFAAGGMIIMIGHLDVSSRVSSVVSSCVSCVVTIDTSYMDMFGFDHPPPDDRPDFGAAPLLARPQLDFDHPPDPLCCLWFAADDGRPQLGQWWKKKWWWKWFQVVVSVVDDQVLVCLLAQAHRPQCPGLVDDHNNDDHDQCDADPVGATSNHQQRLCVLQDDDRSSLEWGWDKGKDWDDADPVGGTTIGMGTMTIGNGCVRRPNSSVRSNRVSVRSSSVGMGTHYIYMTRTGTGHDPVDGGCRSPSD/DLQQDFDQCFDQFGPPFLPQAAFKKKKWFWAFDPPCELVNVQVLQVQLQQCQNALRNQAHRVVQPCRVLSGRSSHKGKFKWFAQVRCVRHVNNQQDFPQRDFFDDFPLAPADQLFAAHGMIIMIGHLDVSSVVSSVVSSCVSCVVTIDTSYMDMFGFDHPPPDDPPDFGAAPLLARPQQDFDRPPDPLCCLWFAADDGRPQQGQWWKKKWWWKWFQVVVSVVDDQVLVCLLAQAHRPQCHGLCDDHNNDDHDQCDADPVRAGSNHLQRLCNLQDDDRSSLEWGWDKGKDWDDADPVGGTGIGIGTMTIGNGCVRRPNSSVRSNRVSVRSSSVGMGTHYIYMTRTGTGHDPVDGGCPSPSD

B-factor: mean 31.06, std 9.67, range [15.57, 71.03]

Radius of gyration: 26.62 Å; Cα contacts (8 Å, |Δi|>4): 1754; chains: 2; bounding box: 74×66×54 Å

InterPro domains:
  IPR006311 Twin-arginine translocation pathway, signal sequence [PS51318] (1-37)
  IPR006314 Dyp-type peroxidase [PS51404] (54-397)
  IPR006314 Dyp-type peroxidase [PTHR30521] (56-390)
  IPR006314 Dyp-type peroxidase [TIGR01413] (57-392)
  IPR011008 Dimeric alpha-beta barrel [SSF54909] (52-396)
  IPR048327 Dyp-type peroxidase, N-terminal domain [PF04261] (57-200)
  IPR048328 Dyp-type peroxidase, C-terminal domain [PF20628] (211-391)

Solvent-accessible surface area: 28456 Å² total; per-residue (Å²): 118,66,0,99,40,59,34,97,15,64,27,107,58,8,15,0,4,34,14,76,54,0,4,13,1,1,0,0,0,1,14,20,65,211,56,9,18,102,153,25,1,4,118,0,1,109,76,2,0,31,4,0,40,57,3,2,72,15,115,57,6,108,73,21,11,2,54,20,2,2,65,46,7,1,46,1,2,4,0,0,0,1,0,36,26,1,0,158,39,7,54,22,93,197,66,72,16,132,14,3,99,105,25,32,120,10,155,29,23,144,78,50,117,159,44,18,32,11,26,1,0,0,0,0,0,0,15,0,11,0,3,9,7,6,0,4,27,0,1,4,66,22,1,77,80,22,3,94,18,91,8,23,2,61,5,25,27,8,3,23,49,4,49,86,106,81,44,23,28,36,6,10,2,0,21,40,26,24,26,57,37,13,91,63,84,61,81,58,2,74,67,0,0,19,11,101,98,47,32,134,23,4,100,17,0,0,7,0,0,2,1,3,29,76,13,39,3,46,118,0,46,144,23,88,87,70,32,10,41,92,1,21,0,27,88,22,98,46,3,0,0,32,44,16,202,126,33,128,44,166,27,69,45,132,26,89,65,132,77,46,135,55,36,0,6,138,44,0,48,27,57,22,30,58,29,128,42,60,135,77,56,21,12,62,5,8,1,6,0,18,67,24,30,49,52,76,1,119,27,60,2,0,22,0,34,0,0,0,0,18,32,5,52,134,6,5,18,49,8,20,96,85,22,13,125,34,39,6,55,21,43,117,25,20,18,8,8,0,13,4,6,0,0,0,2,32,20,15,85,99,147,11,28,2,5,82,70,8,6,82,114,42,0,82,37,60,34,96,15,66,24,110,59,8,17,0,3,32,14,85,54,1,3,14,1,1,0,0,0,1,35,28,106,207,62,7,20,93,153,43,0,4,99,0,0,108,79,3,1,32,5,0,41,74,3,1,60,15,114,56,6,103,78,19,20,7,56,20,3,2,65,40,8,0,45,2,2,4,0,0,0,0,0,35,13,0,1,142,37,6,50,27,74,179,70,90,18,148,14,1,99,100,24,42,116,8,136,32,22,149,80,50,119,158,40,16,28,12,26,0,0,0,0,0,0,0,10,0,11,0,3,11,8,8,0,5,36,1,2,6,71,20,1,88,65,28,4,132,16,94,9,22,2,68,5,26,29,8,3,19,39,3,44,70,121,83,43,22,34,35,6,9,2,0,20,40,24,22,22,59,38,13,93,60,82,52,78,63,2,69,83,0,0,20,14,96,97,43,34,125,20,4,96,17,0,0,8,0,0,1,1,3,30,74,12,38,3,53,121,0,44,150,24,86,91,71,25,12,40,92,2,20,0,25,76,19,97,48,2,0,0,34,43,14,157,124,32,127,48,168,26,68,50,133,26,89,64,132,65,45,131,51,34,0,6,138,45,0,48,27,40,10,31,57,37,125,39,57,149,68,56,22,10,62,5,7,0,6,1,18,68,22,33,72,50,72,2,154,28,55,2,0,21,0,33,0,0,0,0,22,52,4,50,155,7,4,31,65,12,20,85,106,22,8,121,34,40,4,39,22,43,113,34,21,19,8,6,0,12,4,5,0,0,0,2,33,19,15,76,131,122,12,26,2,5,82,69,8,7,83